Protein AF-A0A1Y3MMU6-F1 (afdb_monomer_lite)

Foldseek 3Di:
DEDEAEPAEDDDPAAAEDAEAPDDDAYEYAYELYEAERHEYQYLENAEYEQEEYHAYAYEAYNYEHPHAAARHEHYEEENAADEYEYAHELYEHEDYEHSHAHHEYEYAEYEYHAYNYEHEHYEYCEAVAEYPYQAYEYHAENYHAEPYENPHLPYEAVHEDEHHYEYEHYLYEHYLAEYNAYAQHYEYEQYPAAQEEAEQYEFAQAEHQEASHYEEYHRPPVDDPVPVPDPDPPPPPPVSEHEAENYEFAQAEHAAEASHYEYADQCLLRYHAAQYEFAQAEYQHAQLHYEYANDPPGDSYVCVHHYHFWHRDHPPDTHRYDHDDDPPPDDDFAAFDWDWDADDDPPDPDDDDDPDRTDIDGDHAEDQQWAWADDPNTTDTDGAAEDPLAPDPPFWGWGADPPDNDRDRVRIATGTDPQFDDRRRPHGDDDDDD

pLDDT: mean 87.3, std 14.99, range [36.19, 98.94]

Sequence (435 aa):
MNSTFQDIFIHGPHPLLVINGIIDDESSYIMDNVKFKNITTSSKAILKFTYNNVYLNDIEVEKISCTGDSYDTSFILFNSGENENTISITNSNIRNSSSNGPFIKRIGEYNKFILKNTSINYVTSYGPIIESLSKKQEIEISNLDFNYNINSNKYECGSIHFCNDLTIFVKNSTFSKNECKNNGGAICLNDITNMEGNFDSNIFHNNKAINGGGLYLKDEIISNHIIDNNNNNNNNNNNNNTIIFENNIFKENIATNAGGAIYSNYSQLHFAITKNNQITMNKAEIMGGGVYSLHSKDKKLFNFEKNFDIRNNTVESFINNYESRFELKNLQIYANPNTYSMVFLIENYHGNIKMNFKKIKINVSDCKDNQVKMYYNNILYCENAKCKKGCPVDEKAVCVPYYTALVNDINMNQCKCNIGWEGENCHNKIFINFR

Secondary structure (DSSP, 8-state):
-EEEEES-EEEEEEEEEESS-SEEESSEEEEES-EEEEEEE-SSEEEEEESS-EEEES-EEEEEEE-SSTTT-EEEEEE-TTS-EEEEEES-EEEEEEESS-SEEEESSEEEEEEEEEEEEEEEESS-SEEE--SEEEEEEEEEEEES-EE--SSS--SEEEEEEEEEEEES-EEES-EESSS-SSEEEEEEEEEEEEEES-EEES-EEEE-SSEEEEE---TT----TT------------EEEES-EEES-EEEEE-SSEEEE-TTGGG-EEESEEEES-EESSB-SSEEESS-SSS-SS-HHHHEEEES-EETTEE-SEESS---TT------SEEEEE-----S--S----S-S-EEEEEPPPPTTEEEEEETTEEEEEEPP--TTS-BTTTEEEE--TT-SS--TTTSEEEEPTTEESTTS-EEP-----

Structure (mmCIF, N/CA/C/O backbone):
data_AF-A0A1Y3MMU6-F1
#
_entry.id   AF-A0A1Y3MMU6-F1
#
loop_
_atom_site.group_PDB
_atom_site.id
_atom_site.type_symbol
_atom_site.label_atom_id
_atom_site.label_alt_id
_atom_site.label_comp_id
_atom_site.label_asym_id
_atom_site.label_entity_id
_atom_site.label_seq_id
_atom_site.pdbx_PDB_ins_code
_atom_site.Cartn_x
_atom_site.Cartn_y
_atom_site.Cartn_z
_atom_site.occupancy
_atom_site.B_iso_or_equiv
_atom_site.auth_seq_id
_atom_site.auth_comp_id
_atom_site.auth_asym_id
_atom_site.auth_atom_id
_atom_site.pdbx_PDB_model_num
ATOM 1 N N . MET A 1 1 ? -13.451 -7.331 33.961 1.00 57.53 1 MET A N 1
ATOM 2 C CA . MET A 1 1 ? -14.933 -7.368 33.908 1.00 57.53 1 MET A CA 1
ATOM 3 C C . MET A 1 1 ? -15.343 -7.453 32.441 1.00 57.53 1 MET A C 1
ATOM 5 O O . MET A 1 1 ? -14.563 -7.018 31.601 1.00 57.53 1 MET A O 1
ATOM 9 N N . ASN A 1 2 ? -16.500 -8.042 32.126 1.00 64.94 2 ASN A N 1
ATOM 10 C CA . ASN A 1 2 ? -17.027 -8.080 30.757 1.00 64.94 2 ASN A CA 1
ATOM 11 C C . ASN A 1 2 ? -18.183 -7.086 30.658 1.00 64.94 2 ASN A C 1
ATOM 13 O O . ASN A 1 2 ? -19.152 -7.212 31.406 1.00 64.94 2 ASN A O 1
ATOM 17 N N . SER A 1 3 ? -18.082 -6.130 29.743 1.00 72.75 3 SER A N 1
ATOM 18 C CA . SER A 1 3 ? -19.113 -5.125 29.490 1.00 72.75 3 SER A CA 1
ATOM 19 C C . SER A 1 3 ? -19.782 -5.432 28.155 1.00 72.75 3 SER A C 1
ATOM 21 O O . SER A 1 3 ? -19.112 -5.522 27.127 1.00 72.75 3 SER A O 1
ATOM 23 N N . THR A 1 4 ? -21.102 -5.628 28.170 1.00 69.62 4 THR A N 1
ATOM 24 C CA . THR A 1 4 ? -21.901 -5.866 26.959 1.00 69.62 4 THR A CA 1
ATOM 25 C C . THR A 1 4 ? -22.833 -4.687 26.732 1.00 69.62 4 THR A C 1
ATOM 27 O O . THR A 1 4 ? -23.587 -4.310 27.629 1.00 69.62 4 THR A O 1
ATOM 30 N N . PHE A 1 5 ? -22.775 -4.114 25.537 1.00 77.00 5 PHE A N 1
ATOM 31 C CA . PHE A 1 5 ? -23.641 -3.036 25.085 1.00 77.00 5 PHE A CA 1
ATOM 32 C C . PHE A 1 5 ? -24.474 -3.547 23.910 1.00 77.00 5 PHE A C 1
ATOM 34 O O . PHE A 1 5 ? -23.911 -4.005 22.919 1.00 77.00 5 PHE A O 1
ATOM 41 N N . GLN A 1 6 ? -25.798 -3.460 24.021 1.00 61.12 6 GLN A N 1
ATOM 42 C CA . GLN A 1 6 ? -26.730 -3.906 22.988 1.00 61.12 6 GLN A CA 1
ATOM 43 C C . GLN A 1 6 ? -27.771 -2.816 22.725 1.00 61.12 6 GLN A C 1
ATOM 45 O O . GLN A 1 6 ? -28.226 -2.167 23.669 1.00 61.12 6 GLN A O 1
ATOM 50 N N . ASP A 1 7 ? -28.121 -2.604 21.454 1.00 75.62 7 ASP A N 1
ATOM 51 C CA . ASP A 1 7 ? -29.167 -1.666 21.013 1.00 75.62 7 ASP A CA 1
ATOM 52 C C . ASP A 1 7 ? -28.947 -0.213 21.479 1.00 75.62 7 ASP A C 1
ATOM 54 O O . ASP A 1 7 ? -29.887 0.520 21.802 1.00 75.62 7 ASP A O 1
ATOM 58 N N . ILE A 1 8 ? -27.686 0.230 21.523 1.00 77.75 8 ILE A N 1
ATOM 59 C CA . ILE A 1 8 ? -27.337 1.587 21.958 1.00 77.75 8 ILE A CA 1
ATOM 60 C C . ILE A 1 8 ? -27.328 2.549 20.775 1.00 77.75 8 ILE A C 1
ATOM 62 O O . ILE A 1 8 ? -26.657 2.331 19.768 1.00 77.75 8 ILE A O 1
ATOM 66 N N . PHE A 1 9 ? -28.025 3.673 20.937 1.00 75.31 9 PHE A N 1
ATOM 67 C CA . PHE A 1 9 ? -28.060 4.764 19.970 1.00 75.31 9 PHE A CA 1
ATOM 68 C C . PHE A 1 9 ? -27.421 6.009 20.580 1.00 75.31 9 PHE A C 1
ATOM 70 O O . PHE A 1 9 ? -28.016 6.673 21.429 1.00 75.31 9 PHE A O 1
ATOM 77 N N . ILE A 1 10 ? -26.217 6.350 20.125 1.00 78.50 10 ILE A N 1
ATOM 78 C CA . ILE A 1 10 ? -25.526 7.586 20.501 1.00 78.50 10 ILE A CA 1
ATOM 79 C C . ILE A 1 10 ? -25.714 8.589 19.362 1.00 78.50 10 ILE A C 1
ATOM 81 O O . ILE A 1 10 ? -25.077 8.496 18.310 1.00 78.50 10 ILE A O 1
ATOM 85 N N . HIS A 1 11 ? -26.643 9.525 19.562 1.00 70.38 11 HIS A N 1
ATOM 86 C CA . HIS A 1 11 ? -27.081 10.502 18.567 1.00 70.38 11 HIS A CA 1
ATOM 87 C C . HIS A 1 11 ? -27.401 11.851 19.227 1.00 70.38 11 HIS A C 1
ATOM 89 O O . HIS A 1 11 ? -28.044 11.895 20.274 1.00 70.38 11 HIS A O 1
ATOM 95 N N . GLY A 1 12 ? -27.008 12.948 18.574 1.00 52.16 12 GLY A N 1
ATOM 96 C CA . GLY A 1 12 ? -27.497 14.297 18.864 1.00 52.16 12 GLY A CA 1
ATOM 97 C C . GLY A 1 12 ? -28.189 14.942 17.648 1.00 52.16 12 GLY A C 1
ATOM 98 O O . GLY A 1 12 ? -27.786 14.679 16.505 1.00 52.16 12 GLY A O 1
ATOM 99 N N . PRO A 1 13 ? -29.208 15.807 17.855 1.00 43.31 13 PRO A N 1
ATOM 100 C CA . PRO A 1 13 ? -29.823 16.608 16.784 1.00 43.31 13 PRO A CA 1
ATOM 101 C C . PRO A 1 13 ? -28.843 17.640 16.194 1.00 43.31 13 PRO A C 1
ATOM 103 O O . PRO A 1 13 ? -28.971 18.047 15.041 1.00 43.31 13 PRO A O 1
ATOM 106 N N . HIS A 1 14 ? -27.831 18.004 16.980 1.00 67.00 14 HIS A N 1
ATOM 107 C CA . HIS A 1 14 ? -26.626 18.736 16.597 1.00 67.00 14 HIS A CA 1
ATOM 108 C C . HIS A 1 14 ? -25.401 17.858 16.904 1.00 67.00 14 HIS A C 1
ATOM 110 O O . HIS A 1 14 ? -25.557 16.889 17.655 1.00 67.00 14 HIS A O 1
ATOM 116 N N . PRO A 1 15 ? -24.204 18.155 16.354 1.00 63.94 15 PRO A N 1
ATOM 117 C CA . PRO A 1 15 ? -23.007 17.376 16.649 1.00 63.94 15 PRO A CA 1
ATOM 118 C C . PRO A 1 15 ? -22.808 17.227 18.162 1.00 63.94 15 PRO A C 1
ATOM 120 O O . PRO A 1 15 ? -22.653 18.225 18.868 1.00 63.94 15 PRO A O 1
ATOM 123 N N . LEU A 1 16 ? -22.860 15.991 18.665 1.00 68.50 16 LEU A N 1
ATOM 124 C CA . LEU A 1 16 ? -22.609 15.699 20.072 1.00 68.50 16 LEU A CA 1
ATOM 125 C C . LEU A 1 16 ? -21.125 15.950 20.334 1.00 68.50 16 LEU A C 1
ATOM 127 O O . LEU A 1 16 ? -20.288 15.227 19.796 1.00 68.50 16 LEU A O 1
ATOM 131 N N . LEU A 1 17 ? -20.808 16.972 21.132 1.00 69.44 17 LEU A N 1
ATOM 132 C CA . LEU A 1 17 ? -19.431 17.275 21.508 1.00 69.44 17 LEU A CA 1
ATOM 133 C C . LEU A 1 17 ? -18.994 16.365 22.659 1.00 69.44 17 LEU A C 1
ATOM 135 O O . LEU A 1 17 ? -19.443 16.520 23.793 1.00 69.44 17 LEU A O 1
ATOM 139 N N . VAL A 1 18 ? -18.099 15.430 22.362 1.00 72.19 18 VAL A N 1
ATOM 140 C CA . VAL A 1 18 ? -17.530 14.489 23.331 1.00 72.19 18 VAL A CA 1
ATOM 141 C C . VAL A 1 18 ? -16.129 14.974 23.703 1.00 72.19 18 VAL A C 1
ATOM 143 O O . VAL A 1 18 ? -15.228 14.955 22.868 1.00 72.19 18 VAL A O 1
ATOM 146 N N . ILE A 1 19 ? -15.945 15.462 24.933 1.00 61.44 19 ILE A N 1
ATOM 147 C CA . ILE A 1 19 ? -14.664 16.039 25.395 1.00 61.44 19 ILE A CA 1
ATOM 148 C C . ILE A 1 19 ? -13.753 14.957 26.001 1.00 61.44 19 ILE A C 1
ATOM 150 O O . ILE A 1 19 ? -12.544 14.975 25.786 1.00 61.44 19 ILE A O 1
ATOM 154 N N . ASN A 1 20 ? -14.344 13.971 26.679 1.00 68.75 20 ASN A N 1
ATOM 155 C CA . ASN A 1 20 ? -13.678 12.767 27.183 1.00 68.75 20 ASN A CA 1
ATOM 156 C C . ASN A 1 20 ? -14.221 11.553 26.425 1.00 68.75 20 ASN A C 1
ATOM 158 O O . ASN A 1 20 ? -15.391 11.576 26.057 1.00 68.75 20 ASN A O 1
ATOM 162 N N . GLY A 1 21 ? -13.408 10.517 26.184 1.00 64.94 21 GLY A N 1
ATOM 163 C CA . GLY A 1 21 ? -13.867 9.296 25.505 1.00 64.94 21 GLY A CA 1
ATOM 164 C C . GLY A 1 21 ? -15.138 8.715 26.140 1.00 64.94 21 GLY A C 1
ATOM 165 O O . GLY A 1 21 ? -15.372 8.888 27.335 1.00 64.94 21 GLY A O 1
ATOM 166 N N . ILE A 1 22 ? -15.978 8.057 25.336 1.00 76.50 22 ILE A N 1
ATOM 167 C CA . ILE A 1 22 ? -17.236 7.460 25.822 1.00 76.50 22 ILE A CA 1
ATOM 168 C C . ILE A 1 22 ? -16.928 6.221 26.665 1.00 76.50 22 ILE A C 1
ATOM 170 O O . ILE A 1 22 ? -17.609 5.947 27.649 1.00 76.50 22 ILE A O 1
ATOM 174 N N . ILE A 1 23 ? -15.898 5.479 26.260 1.00 78.69 23 ILE A N 1
ATOM 175 C CA . ILE A 1 23 ? -15.422 4.266 26.917 1.00 78.69 23 ILE A CA 1
ATOM 176 C C . ILE A 1 23 ? -13.901 4.374 27.015 1.00 78.69 23 ILE A C 1
ATOM 178 O O . ILE A 1 23 ? -13.239 4.608 26.002 1.00 78.69 23 ILE A O 1
ATOM 182 N N . ASP A 1 24 ? -13.372 4.237 28.228 1.00 66.44 24 ASP A N 1
ATOM 183 C CA . ASP A 1 24 ? -11.941 4.177 28.532 1.00 66.44 24 ASP A CA 1
ATOM 184 C C . ASP A 1 24 ? -11.766 3.280 29.759 1.00 66.44 24 ASP A C 1
ATOM 186 O O . ASP A 1 24 ? -12.075 3.732 30.853 1.00 66.44 24 ASP A O 1
ATOM 190 N N . ASP A 1 25 ? -11.384 2.007 29.582 1.00 66.44 25 ASP A N 1
ATOM 191 C CA . ASP A 1 25 ? -11.211 1.071 30.708 1.00 66.44 25 ASP A CA 1
ATOM 192 C C . ASP A 1 25 ? -10.553 -0.267 30.298 1.00 66.44 25 ASP A C 1
ATOM 194 O O . ASP A 1 25 ? -10.663 -0.717 29.154 1.00 66.44 25 ASP A O 1
ATOM 198 N N . GLU A 1 26 ? -9.949 -0.958 31.273 1.00 80.38 26 GLU A N 1
ATOM 199 C CA . GLU A 1 26 ? -9.276 -2.270 31.153 1.00 80.38 26 GLU A CA 1
ATOM 200 C C . GLU A 1 26 ? -10.250 -3.473 31.175 1.00 80.38 26 GLU A C 1
ATOM 202 O O . GLU A 1 26 ? -9.984 -4.508 31.794 1.00 80.38 26 GLU A O 1
ATOM 207 N N . SER A 1 27 ? -11.410 -3.355 30.529 1.00 80.19 27 SER A N 1
ATOM 208 C CA . SER A 1 27 ? -12.414 -4.431 30.455 1.00 80.19 27 SER A CA 1
ATOM 209 C C . SER A 1 27 ? -12.497 -5.057 29.063 1.00 80.19 27 SER A C 1
ATOM 211 O O . SER A 1 27 ? -12.089 -4.456 28.074 1.00 80.19 27 SER A O 1
ATOM 213 N N . SER A 1 28 ? -13.043 -6.273 28.978 1.00 85.19 28 SER A N 1
ATOM 214 C CA . SER A 1 28 ? -13.424 -6.870 27.690 1.00 85.19 28 SER A CA 1
ATOM 215 C C . SER A 1 28 ? -14.781 -6.324 27.250 1.00 85.19 28 SER A C 1
ATOM 217 O O . SER A 1 28 ? -15.694 -6.210 28.074 1.00 85.19 28 SER A O 1
ATOM 219 N N . TYR A 1 29 ? -14.925 -6.012 25.961 1.00 88.69 29 TYR A N 1
ATOM 220 C CA . TYR A 1 29 ? -16.115 -5.347 25.424 1.00 88.69 29 TYR A CA 1
ATOM 221 C C . TYR A 1 29 ? -16.772 -6.140 24.305 1.00 88.69 29 TYR A C 1
ATOM 223 O O . TYR A 1 29 ? -16.105 -6.582 23.370 1.00 88.69 29 TYR A O 1
ATOM 231 N N . ILE A 1 30 ? -18.096 -6.250 24.380 1.00 92.69 30 ILE A N 1
ATOM 232 C CA . ILE A 1 30 ? -18.945 -6.711 23.282 1.00 92.69 30 ILE A CA 1
ATOM 233 C C . ILE A 1 30 ? -19.955 -5.599 23.000 1.00 92.69 30 ILE A C 1
ATOM 235 O O . ILE A 1 30 ? -20.722 -5.220 23.884 1.00 92.69 30 ILE A O 1
ATOM 239 N N . MET A 1 31 ? -19.932 -5.051 21.790 1.00 93.44 31 MET A N 1
ATOM 240 C CA . MET A 1 31 ? -20.911 -4.080 21.304 1.00 93.44 31 MET A CA 1
ATOM 241 C C . MET A 1 31 ? -21.665 -4.704 20.149 1.00 93.44 31 MET A C 1
ATOM 243 O O . MET A 1 31 ? -21.044 -5.034 19.143 1.00 93.44 31 MET A O 1
ATOM 247 N N . ASP A 1 32 ? -22.973 -4.851 20.298 1.00 94.69 32 ASP A N 1
ATOM 248 C CA . ASP A 1 32 ? -23.833 -5.469 19.295 1.00 94.69 32 ASP A CA 1
ATOM 249 C C . ASP A 1 32 ? -24.983 -4.529 18.924 1.00 94.69 32 ASP A C 1
ATOM 251 O O . ASP A 1 32 ? -25.632 -3.951 19.802 1.00 94.69 32 ASP A O 1
ATOM 255 N N . ASN A 1 33 ? -25.216 -4.339 17.625 1.00 95.06 33 ASN A N 1
ATOM 256 C CA . ASN A 1 33 ? -26.243 -3.435 17.097 1.00 95.06 33 ASN A CA 1
ATOM 257 C C . ASN A 1 33 ? -26.158 -1.999 17.669 1.00 95.06 33 ASN A C 1
ATOM 259 O O . ASN A 1 33 ? -27.147 -1.418 18.129 1.00 95.06 33 ASN A O 1
ATOM 263 N N . VAL A 1 34 ? -24.955 -1.414 17.681 1.00 94.56 34 VAL A N 1
ATOM 264 C CA . VAL A 1 34 ? -24.709 -0.068 18.234 1.00 94.56 34 VAL A CA 1
ATOM 265 C C . VAL A 1 34 ? -24.578 0.977 17.129 1.00 94.56 34 VAL A C 1
ATOM 267 O O . VAL A 1 34 ? -23.883 0.775 16.134 1.00 94.56 34 VAL A O 1
ATOM 270 N N . LYS A 1 35 ? -25.199 2.146 17.321 1.00 96.56 35 LYS A N 1
ATOM 271 C CA . LYS A 1 35 ? -25.148 3.264 16.370 1.00 96.56 35 LYS A CA 1
ATOM 272 C C . LYS A 1 35 ? -24.448 4.486 16.948 1.00 96.56 35 LYS A C 1
ATOM 274 O O . LYS A 1 35 ? -24.877 5.030 17.963 1.00 96.56 35 LYS A O 1
ATOM 279 N N . PHE A 1 36 ? -23.446 4.978 16.230 1.00 95.88 36 PHE A N 1
ATOM 280 C CA . PHE A 1 36 ? -22.733 6.222 16.504 1.00 95.88 36 PHE A CA 1
ATOM 281 C C . PHE A 1 36 ? -23.022 7.218 15.380 1.00 95.88 36 PHE A C 1
ATOM 283 O O . PHE A 1 36 ? -22.590 7.011 14.244 1.00 95.88 36 PHE A O 1
ATOM 290 N N . LYS A 1 37 ? -23.764 8.296 15.672 1.00 97.00 37 LYS A N 1
ATOM 291 C CA . LYS A 1 37 ? -24.151 9.290 14.659 1.00 97.00 37 LYS A CA 1
ATOM 292 C C . LYS A 1 37 ? -23.940 10.728 15.106 1.00 97.00 37 LYS A C 1
ATOM 294 O O . LYS A 1 37 ? -24.370 11.106 16.192 1.00 97.00 37 LYS A O 1
ATOM 299 N N . ASN A 1 38 ? -23.405 11.552 14.202 1.00 95.19 38 ASN A N 1
ATOM 300 C CA . ASN A 1 38 ? -23.222 12.997 14.400 1.00 95.19 38 ASN A CA 1
ATOM 301 C C . ASN A 1 38 ? -22.424 13.311 15.678 1.00 95.19 38 ASN A C 1
ATOM 303 O O . ASN A 1 38 ? -22.893 14.060 16.535 1.00 95.19 38 ASN A O 1
ATOM 307 N N . ILE A 1 39 ? -21.243 12.717 15.832 1.00 94.12 39 ILE A N 1
ATOM 308 C CA . ILE A 1 39 ? -20.390 12.938 17.006 1.00 94.12 39 ILE A CA 1
ATOM 309 C C . ILE A 1 39 ? -19.170 13.735 16.569 1.00 94.12 39 ILE A C 1
ATOM 311 O O . ILE A 1 39 ? -18.478 13.340 15.633 1.00 94.12 39 ILE A O 1
ATOM 315 N N . THR A 1 40 ? -18.878 14.819 17.277 1.00 94.56 40 THR A N 1
ATOM 316 C CA . THR A 1 40 ? -17.610 15.533 17.146 1.00 94.56 40 THR A CA 1
ATOM 317 C C . THR A 1 40 ? -16.845 15.376 18.446 1.00 94.56 40 THR A C 1
ATOM 319 O O . THR A 1 40 ? -17.385 15.605 19.524 1.00 94.56 40 THR A O 1
ATOM 322 N N . THR A 1 41 ? -15.580 14.994 18.375 1.00 92.12 41 THR A N 1
ATOM 323 C CA . THR A 1 41 ? -14.739 14.877 19.562 1.00 92.12 41 THR A CA 1
ATOM 324 C C . THR A 1 41 ? -13.405 15.560 19.349 1.00 92.12 41 THR A C 1
ATOM 326 O O . THR A 1 41 ? -12.834 15.489 18.267 1.00 92.12 41 THR A O 1
ATOM 329 N N . SER A 1 42 ? -12.893 16.199 20.394 1.00 92.19 42 SER A N 1
ATOM 330 C CA . SER A 1 42 ? -11.492 16.617 20.475 1.00 92.19 42 SER A CA 1
ATOM 331 C C . SER A 1 42 ? -10.665 15.669 21.346 1.00 92.19 42 SER A C 1
ATOM 333 O O . SER A 1 42 ? -9.507 15.962 21.631 1.00 92.19 42 SER A O 1
ATOM 335 N N . SER A 1 43 ? -11.257 14.566 21.818 1.00 90.69 43 SER A N 1
ATOM 336 C CA . SER A 1 43 ? -10.577 13.597 22.668 1.00 90.69 43 SER A CA 1
ATOM 337 C C . SER A 1 43 ? -9.568 12.770 21.862 1.00 90.69 43 SER A C 1
ATOM 339 O O . SER A 1 43 ? -9.539 12.777 20.625 1.00 90.69 43 SER A O 1
ATOM 341 N N . LYS A 1 44 ? -8.742 12.009 22.585 1.00 91.94 44 LYS A N 1
ATOM 342 C CA . LYS A 1 44 ? -7.819 11.047 21.976 1.00 91.94 44 LYS A CA 1
ATOM 343 C C . LYS A 1 44 ? -8.560 9.929 21.225 1.00 91.94 44 LYS A C 1
ATOM 345 O O . LYS A 1 44 ? -8.136 9.503 20.157 1.00 91.94 44 LYS A O 1
ATOM 350 N N . ALA A 1 45 ? -9.674 9.451 21.767 1.00 94.00 45 ALA A N 1
ATOM 351 C CA . ALA A 1 45 ? -10.527 8.495 21.078 1.00 94.00 45 ALA A CA 1
ATOM 352 C C . ALA A 1 45 ? -11.966 8.560 21.589 1.00 94.00 45 ALA A C 1
ATOM 354 O O . ALA A 1 45 ? -12.199 8.836 22.768 1.00 94.00 45 ALA A O 1
ATOM 355 N N . ILE A 1 46 ? -12.930 8.257 20.718 1.00 93.50 46 ILE A N 1
ATOM 356 C CA . ILE A 1 46 ? -14.322 8.039 21.144 1.00 93.50 46 ILE A CA 1
ATOM 357 C C . ILE A 1 46 ? -14.420 6.715 21.902 1.00 93.50 46 ILE A C 1
ATOM 359 O O . ILE A 1 46 ? -15.001 6.671 22.986 1.00 93.50 46 ILE A O 1
ATOM 363 N N . LEU A 1 47 ? -13.822 5.664 21.340 1.00 94.31 47 LEU A N 1
ATOM 364 C CA . LEU A 1 47 ? -13.746 4.328 21.913 1.00 94.31 47 LEU A CA 1
ATOM 365 C C . LEU A 1 47 ? -12.279 3.991 22.186 1.00 94.31 47 LEU A C 1
ATOM 367 O O . LEU A 1 47 ? -11.506 3.757 21.253 1.00 94.31 47 LEU A O 1
ATOM 371 N N . LYS A 1 48 ? -11.886 3.988 23.459 1.00 94.00 48 LYS A N 1
ATOM 372 C CA . LYS A 1 48 ? -10.537 3.628 23.893 1.00 94.00 48 LYS A CA 1
ATOM 373 C C . LYS A 1 48 ? -10.578 2.302 24.642 1.00 94.00 48 LYS A C 1
ATOM 375 O O . LYS A 1 48 ? -11.305 2.152 25.618 1.00 94.00 48 LYS A O 1
ATOM 380 N N . PHE A 1 49 ? -9.771 1.351 24.189 1.00 93.62 49 PHE A N 1
ATOM 381 C CA . PHE A 1 49 ? -9.706 0.008 24.753 1.00 93.62 49 PHE A CA 1
ATOM 382 C C . PHE A 1 49 ? -8.266 -0.366 25.094 1.00 93.62 49 PHE A C 1
ATOM 384 O O . PHE A 1 49 ? -7.361 -0.172 24.276 1.00 93.62 49 PHE A O 1
ATOM 391 N N . THR A 1 50 ? -8.061 -0.932 26.283 1.00 92.69 50 THR A N 1
ATOM 392 C CA . THR A 1 50 ? -6.746 -1.358 26.775 1.00 92.69 50 THR A CA 1
ATOM 393 C C . THR A 1 50 ? -6.769 -2.805 27.274 1.00 92.69 50 THR A C 1
ATOM 395 O O . THR A 1 50 ? -7.675 -3.226 27.995 1.00 92.69 50 THR A O 1
ATOM 398 N N . TYR A 1 51 ? -5.736 -3.563 26.900 1.00 92.00 51 TYR A N 1
ATOM 399 C CA . TYR A 1 51 ? -5.339 -4.866 27.460 1.00 92.00 51 TYR A CA 1
ATOM 400 C C . TYR A 1 51 ? -6.301 -6.046 27.304 1.00 92.00 51 TYR A C 1
ATOM 402 O O . TYR A 1 51 ? -5.993 -7.129 27.799 1.00 92.00 51 TYR A O 1
ATOM 410 N N . ASN A 1 52 ? -7.429 -5.875 26.618 1.00 90.88 52 ASN A N 1
ATOM 411 C CA . ASN A 1 52 ? -8.483 -6.882 26.551 1.00 90.88 52 ASN A CA 1
ATOM 412 C C . ASN A 1 52 ? -9.040 -7.053 25.144 1.00 90.88 52 ASN A C 1
ATOM 414 O O . ASN A 1 52 ? -8.883 -6.188 24.287 1.00 90.88 52 ASN A O 1
ATOM 418 N N . ASN A 1 53 ? -9.760 -8.156 24.941 1.00 94.12 53 ASN A N 1
ATOM 419 C CA . ASN A 1 53 ? -10.470 -8.423 23.700 1.00 94.12 53 ASN A CA 1
ATOM 420 C C . ASN A 1 53 ? -11.680 -7.492 23.518 1.00 94.12 53 ASN A C 1
ATOM 422 O O . ASN A 1 53 ? -12.407 -7.182 24.468 1.00 94.12 53 ASN A O 1
A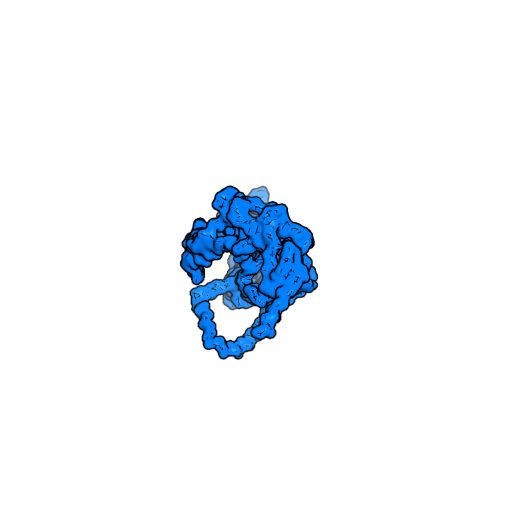TOM 426 N N . VAL A 1 54 ? -11.917 -7.089 22.271 1.00 95.81 54 VAL A N 1
ATOM 427 C CA . VAL A 1 54 ? -13.011 -6.200 21.869 1.00 95.81 54 VAL A CA 1
ATOM 428 C C . VAL A 1 54 ? -13.729 -6.784 20.659 1.00 95.81 54 VAL A C 1
ATOM 430 O O . VAL A 1 54 ? -13.105 -7.102 19.647 1.00 95.81 54 VAL A O 1
ATOM 433 N N . TYR A 1 55 ? -15.052 -6.871 20.739 1.00 97.12 55 TYR A N 1
ATOM 434 C CA . TYR A 1 55 ? -15.911 -7.366 19.669 1.00 97.12 55 TYR A CA 1
ATOM 435 C C . TYR A 1 55 ? -16.974 -6.316 19.345 1.00 97.12 55 TYR A C 1
ATOM 437 O O . TYR A 1 55 ? -17.804 -5.990 20.189 1.00 97.12 55 TYR A O 1
ATOM 445 N N . LEU A 1 56 ? -16.930 -5.773 18.131 1.00 97.50 56 LEU A N 1
ATOM 446 C CA . LEU A 1 56 ? -17.885 -4.808 17.593 1.00 97.50 56 LEU A CA 1
ATOM 447 C C . LEU A 1 56 ? -18.660 -5.498 16.466 1.00 97.50 56 LEU A C 1
ATOM 449 O O . LEU A 1 56 ? -18.106 -5.745 15.396 1.00 97.50 56 LEU A O 1
ATOM 453 N N . ASN A 1 57 ? -19.919 -5.838 16.714 1.00 98.12 57 ASN A N 1
ATOM 454 C CA . ASN A 1 57 ? -20.792 -6.506 15.759 1.00 98.12 57 ASN A CA 1
ATOM 455 C C . ASN A 1 57 ? -21.972 -5.606 15.381 1.00 98.12 57 ASN A C 1
ATOM 457 O O . ASN A 1 57 ? -22.536 -4.915 16.229 1.00 98.12 57 ASN A O 1
ATOM 461 N N . ASP A 1 58 ? -22.325 -5.606 14.096 1.00 97.81 58 ASP A N 1
ATOM 462 C CA . ASP A 1 58 ? -23.479 -4.877 13.564 1.00 97.81 58 ASP A CA 1
ATOM 463 C C . ASP A 1 58 ? -23.484 -3.378 13.945 1.00 97.81 58 ASP A C 1
ATOM 465 O O . ASP A 1 58 ? -24.529 -2.794 14.238 1.00 97.81 58 ASP A O 1
ATOM 469 N N . ILE A 1 59 ? -22.309 -2.726 13.957 1.00 98.00 59 ILE A N 1
ATOM 470 C CA . ILE A 1 59 ? -22.220 -1.301 14.310 1.00 98.00 59 ILE A CA 1
ATOM 471 C C . ILE A 1 59 ? -22.447 -0.382 13.101 1.00 98.00 59 ILE A C 1
ATOM 473 O O . ILE A 1 59 ? -21.959 -0.629 11.995 1.00 98.00 59 ILE A O 1
ATOM 477 N N . GLU A 1 60 ? -23.148 0.733 13.320 1.00 98.38 60 GLU A N 1
ATOM 478 C CA . GLU A 1 60 ? -23.343 1.800 12.330 1.00 98.38 60 GLU A CA 1
ATOM 479 C C . GLU A 1 60 ? -22.642 3.080 12.796 1.00 98.38 60 GLU A C 1
ATOM 481 O O . GLU A 1 60 ? -23.040 3.691 13.787 1.00 98.38 60 GLU A O 1
ATOM 486 N N . VAL A 1 61 ? -21.616 3.513 12.068 1.00 98.38 61 VAL A N 1
ATOM 487 C CA . VAL A 1 61 ? -20.815 4.705 12.371 1.00 98.38 61 VAL A CA 1
ATOM 488 C C . VAL A 1 61 ? -20.993 5.715 11.245 1.00 98.38 61 VAL A C 1
ATOM 490 O O . VAL A 1 61 ? -20.650 5.450 10.094 1.00 98.38 61 VAL A O 1
ATOM 493 N N . GLU A 1 62 ? -21.541 6.886 11.550 1.00 98.50 62 GLU A N 1
ATOM 494 C CA . GLU A 1 62 ? -21.874 7.887 10.538 1.00 98.50 62 GLU A CA 1
ATOM 495 C C . GLU A 1 62 ? -21.637 9.313 11.040 1.00 98.50 62 GLU A C 1
ATOM 497 O O . GLU A 1 62 ? -22.111 9.693 12.110 1.00 98.50 62 GLU A O 1
ATOM 502 N N . LYS A 1 63 ? -20.978 10.147 10.224 1.00 97.75 63 LYS A N 1
ATOM 503 C CA . LYS A 1 63 ? -20.746 11.569 10.544 1.00 97.75 63 LYS A CA 1
ATOM 504 C C . LYS A 1 63 ? -20.012 11.752 11.872 1.00 97.75 63 LYS A C 1
ATOM 506 O O . LYS A 1 63 ? -20.426 12.541 12.722 1.00 97.75 63 LYS A O 1
ATOM 511 N N . ILE A 1 64 ? -18.932 10.996 12.042 1.00 97.75 64 ILE A N 1
ATOM 512 C CA . ILE A 1 64 ? -18.001 11.160 13.155 1.00 97.75 64 ILE A CA 1
ATOM 513 C C . ILE A 1 64 ? -16.891 12.119 12.740 1.00 97.75 64 ILE A C 1
ATOM 515 O O . ILE A 1 64 ? -16.336 11.977 11.655 1.00 97.75 64 ILE A O 1
ATOM 519 N N . SER A 1 65 ? -16.550 13.073 13.601 1.00 97.44 65 SER A N 1
ATOM 520 C CA . SER A 1 65 ? -15.456 14.017 13.386 1.00 97.44 65 SER A CA 1
ATOM 521 C C . SER A 1 65 ? -14.521 14.045 14.593 1.00 97.44 65 SER A C 1
ATOM 523 O O . SER A 1 65 ? -14.848 14.627 15.626 1.00 97.44 65 SER A O 1
ATOM 525 N N . CYS A 1 66 ? -13.338 13.455 14.456 1.00 96.69 66 CYS A N 1
ATOM 526 C CA . CYS A 1 66 ? -12.286 13.478 15.471 1.00 96.69 66 CYS A CA 1
ATOM 527 C C . CYS A 1 66 ? -11.320 14.641 15.183 1.00 96.69 66 CYS A C 1
ATOM 529 O O . CYS A 1 66 ? -10.485 14.559 14.286 1.00 96.69 66 CYS A O 1
ATOM 531 N N . THR A 1 67 ? -11.465 15.753 15.904 1.00 94.94 67 THR A N 1
ATOM 532 C CA . THR A 1 67 ? -10.773 17.034 15.667 1.00 94.94 67 THR A CA 1
ATOM 533 C C . THR A 1 67 ? -9.680 17.339 16.692 1.00 94.94 67 THR A C 1
ATOM 535 O O . THR A 1 67 ? -9.274 18.494 16.811 1.00 94.94 67 THR A O 1
ATOM 538 N N . GLY A 1 68 ? -9.246 16.346 17.474 1.00 89.88 68 GLY A N 1
ATOM 539 C CA . GLY A 1 68 ? -8.118 16.495 18.397 1.00 89.88 68 GLY A CA 1
ATOM 540 C C . GLY A 1 68 ? -6.788 16.725 17.670 1.00 89.88 68 GLY A C 1
ATOM 541 O O . GLY A 1 68 ? -6.751 16.911 16.449 1.00 89.88 68 GLY A O 1
ATOM 542 N N . ASP A 1 69 ? -5.690 16.698 18.424 1.00 84.62 69 ASP A N 1
ATOM 543 C CA . ASP A 1 69 ? -4.350 16.867 17.862 1.00 84.62 69 ASP A CA 1
ATOM 544 C C . ASP A 1 69 ? -4.061 15.833 16.767 1.00 84.62 69 ASP A C 1
ATOM 546 O O . ASP A 1 69 ? -4.481 14.668 16.837 1.00 84.62 69 ASP A O 1
ATOM 550 N N . SER A 1 70 ? -3.334 16.279 15.738 1.00 71.06 70 SER A N 1
ATOM 551 C CA . SER A 1 70 ? -2.880 15.404 14.659 1.00 71.06 70 SER A CA 1
ATOM 552 C C . SER A 1 70 ? -2.117 14.213 15.241 1.00 71.06 70 SER A C 1
ATOM 554 O O . SER A 1 70 ? -1.350 14.406 16.182 1.00 71.06 70 SER A O 1
ATOM 556 N N . TYR A 1 71 ? -2.311 13.016 14.679 1.00 75.88 71 TYR A N 1
ATOM 557 C CA . TYR A 1 71 ? -1.728 11.719 15.093 1.00 75.88 71 TYR A CA 1
ATOM 558 C C . TYR A 1 71 ? -2.362 11.004 16.292 1.00 75.88 71 TYR A C 1
ATOM 560 O O . TYR A 1 71 ? -2.303 9.769 16.354 1.00 75.88 71 TYR A O 1
ATOM 568 N N . ASP A 1 72 ? -2.948 11.734 17.240 1.00 81.94 72 ASP A N 1
ATOM 569 C CA . ASP A 1 72 ? -3.420 11.138 18.495 1.00 81.94 72 ASP A CA 1
ATOM 570 C C . ASP A 1 72 ? -4.928 10.902 18.542 1.00 81.94 72 ASP A C 1
ATOM 572 O O . ASP A 1 72 ? -5.365 10.013 19.273 1.00 81.94 72 ASP A O 1
ATOM 576 N N . THR A 1 73 ? -5.721 11.647 17.767 1.00 93.88 73 THR A N 1
ATOM 577 C CA . THR A 1 73 ? -7.180 11.484 17.753 1.00 93.88 73 THR A CA 1
ATOM 578 C C . THR A 1 73 ? -7.638 10.357 16.821 1.00 93.88 73 THR A C 1
ATOM 580 O O . THR A 1 73 ? -7.094 10.171 15.732 1.00 93.88 73 THR A O 1
ATOM 583 N N . SER A 1 74 ? -8.650 9.602 17.249 1.00 96.38 74 SER A N 1
ATOM 584 C CA . SER A 1 74 ? -9.221 8.473 16.504 1.00 96.38 74 SER A CA 1
ATOM 585 C C . SER A 1 74 ? -10.681 8.221 16.882 1.00 96.38 74 SER A C 1
ATOM 587 O O . SER A 1 74 ? -11.181 8.736 17.882 1.00 96.38 74 SER A O 1
ATOM 589 N N . PHE A 1 75 ? -11.415 7.449 16.081 1.00 97.00 75 PHE A N 1
ATOM 590 C CA . PHE A 1 75 ? -12.703 6.911 16.524 1.00 97.00 75 PHE A CA 1
ATOM 591 C C . PHE A 1 75 ? -12.467 5.737 17.477 1.00 97.00 75 PHE A C 1
ATOM 593 O O . PHE A 1 75 ? -12.996 5.738 18.588 1.00 97.00 75 PHE A O 1
ATOM 600 N N . ILE A 1 76 ? -11.616 4.792 17.068 1.00 97.19 76 ILE A N 1
ATOM 601 C CA . ILE A 1 76 ? -11.192 3.649 17.882 1.00 97.19 76 ILE A CA 1
ATOM 602 C C . ILE A 1 76 ? -9.689 3.738 18.139 1.00 97.19 76 ILE A C 1
ATOM 604 O O . ILE A 1 76 ? -8.906 3.769 17.190 1.00 97.19 76 ILE A O 1
ATOM 608 N N . LEU A 1 77 ? -9.299 3.677 19.411 1.00 96.25 77 LEU A N 1
ATOM 609 C CA . LEU A 1 77 ? -7.929 3.426 19.849 1.00 96.25 77 LEU A CA 1
ATOM 610 C C . LEU A 1 77 ? -7.883 2.116 20.632 1.00 96.25 77 LEU A C 1
ATOM 612 O O . LEU A 1 77 ? -8.414 2.025 21.738 1.00 96.25 77 LEU A O 1
ATOM 616 N N . PHE A 1 78 ? -7.213 1.117 20.071 1.00 96.06 78 PHE A N 1
ATOM 617 C CA . PHE A 1 78 ? -7.029 -0.190 20.686 1.00 96.06 78 PHE A CA 1
ATOM 618 C C . PHE A 1 78 ? -5.562 -0.413 21.054 1.00 96.06 78 PHE A C 1
ATOM 620 O O . PHE A 1 78 ? -4.691 -0.402 20.184 1.00 96.06 78 PHE A O 1
ATOM 627 N N . ASN A 1 79 ? -5.281 -0.638 22.335 1.00 95.44 79 ASN A N 1
ATOM 628 C CA . ASN A 1 79 ? -3.948 -0.969 22.825 1.00 95.44 79 ASN A CA 1
ATOM 629 C C . ASN A 1 79 ? -3.952 -2.367 23.451 1.00 95.44 79 ASN A C 1
ATOM 631 O O . ASN A 1 79 ? -4.509 -2.553 24.534 1.00 95.44 79 ASN A O 1
ATOM 635 N N . SER A 1 80 ? -3.314 -3.340 22.799 1.00 94.75 80 SER A N 1
ATOM 636 C CA . SER A 1 80 ? -3.242 -4.712 23.316 1.00 94.75 80 SER A CA 1
ATOM 637 C C . SER A 1 80 ? -2.276 -4.880 24.494 1.00 94.75 80 SER A C 1
ATOM 639 O O . SER A 1 80 ? -2.375 -5.873 25.213 1.00 94.75 80 SER A O 1
ATOM 641 N N . GLY A 1 81 ? -1.390 -3.910 24.746 1.00 93.69 81 GLY A N 1
ATOM 642 C CA . GLY A 1 81 ? -0.315 -4.036 25.730 1.00 93.69 81 GLY A CA 1
ATOM 643 C C . GLY A 1 81 ? 0.676 -5.133 25.350 1.00 93.69 81 GLY A C 1
ATOM 644 O O . GLY A 1 81 ? 1.038 -5.263 24.185 1.00 93.69 81 GLY A O 1
ATOM 645 N N . GLU A 1 82 ? 1.118 -5.912 26.334 1.00 93.50 82 GLU A N 1
ATOM 646 C CA . GLU A 1 82 ? 2.081 -7.008 26.140 1.00 93.50 82 GLU A CA 1
ATOM 647 C C . GLU A 1 82 ? 1.422 -8.330 25.717 1.00 93.50 82 GLU A C 1
ATOM 649 O O . GLU A 1 82 ? 2.088 -9.221 25.193 1.00 93.50 82 GLU A O 1
ATOM 654 N N . ASN A 1 83 ? 0.110 -8.455 25.932 1.00 90.38 83 ASN A N 1
ATOM 655 C CA . ASN A 1 83 ? -0.637 -9.681 25.683 1.00 90.38 83 ASN A CA 1
ATOM 656 C C . ASN A 1 83 ? -1.177 -9.740 24.253 1.00 90.38 83 ASN A C 1
ATOM 658 O O . ASN A 1 83 ? -1.477 -8.720 23.629 1.00 90.38 83 ASN A O 1
ATOM 662 N N . GLU A 1 84 ? -1.396 -10.963 23.775 1.00 93.19 84 GLU A N 1
ATOM 663 C CA . GLU A 1 84 ? -2.180 -11.209 22.573 1.00 93.19 84 GLU A CA 1
ATOM 664 C C . GLU A 1 84 ? -3.652 -10.879 22.832 1.00 93.19 84 GLU A C 1
ATOM 666 O O . GLU A 1 84 ? -4.353 -11.598 23.541 1.00 93.19 84 GLU A O 1
ATOM 671 N N . ASN A 1 85 ? -4.117 -9.7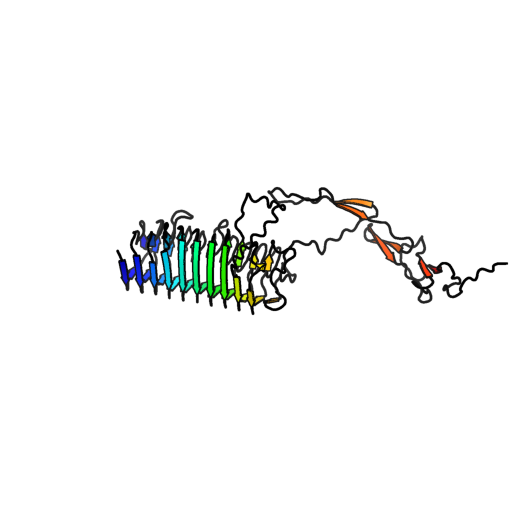74 22.247 1.00 94.88 85 ASN A N 1
ATOM 672 C CA . ASN A 1 85 ? -5.513 -9.363 22.314 1.00 94.88 85 ASN A CA 1
ATOM 673 C C . ASN A 1 85 ? -6.100 -9.143 20.919 1.00 94.88 85 ASN A C 1
ATOM 675 O O . ASN A 1 85 ? -5.429 -8.696 19.983 1.00 94.88 85 ASN A O 1
ATOM 679 N N . THR A 1 86 ? -7.389 -9.439 20.810 1.00 96.75 86 THR A N 1
ATOM 680 C CA . THR A 1 86 ? -8.173 -9.377 19.581 1.00 96.75 86 THR A CA 1
ATOM 681 C C . THR A 1 86 ? -9.071 -8.152 19.579 1.00 96.75 86 THR A C 1
ATOM 683 O O . THR A 1 86 ? -9.808 -7.916 20.533 1.00 96.75 86 THR A O 1
ATOM 686 N N . ILE A 1 87 ? -9.085 -7.430 18.463 1.00 97.69 87 ILE A N 1
ATOM 687 C CA . ILE A 1 87 ? -10.183 -6.526 18.121 1.00 97.69 87 ILE A CA 1
ATOM 688 C C . ILE A 1 87 ? -10.862 -7.026 16.849 1.00 97.69 87 ILE A C 1
ATOM 690 O O . ILE A 1 87 ? -10.220 -7.210 15.813 1.00 97.69 87 ILE A O 1
ATOM 694 N N . SER A 1 88 ? -12.166 -7.265 16.952 1.00 98.56 88 SER A N 1
ATOM 695 C CA . SER A 1 88 ? -13.010 -7.781 15.880 1.00 98.56 88 SER A CA 1
ATOM 696 C C . SER A 1 88 ? -14.089 -6.769 15.525 1.00 98.56 88 SER A C 1
ATOM 698 O O . SER A 1 88 ? -14.810 -6.315 16.409 1.00 98.56 88 SER A O 1
ATOM 700 N N . ILE A 1 89 ? -14.219 -6.445 14.242 1.00 98.69 89 ILE A N 1
ATOM 701 C CA . ILE A 1 89 ? -15.273 -5.597 13.681 1.00 98.69 89 ILE A CA 1
ATOM 702 C C . ILE A 1 89 ? -15.989 -6.402 12.598 1.00 98.69 89 ILE A C 1
ATOM 704 O O . ILE A 1 89 ? -15.386 -6.772 11.586 1.00 98.69 89 ILE A O 1
ATOM 708 N N . THR A 1 90 ? -17.263 -6.712 12.817 1.00 98.81 90 THR A N 1
ATOM 709 C CA . THR A 1 90 ? -18.041 -7.592 11.938 1.00 98.81 90 THR A CA 1
ATOM 710 C C . THR A 1 90 ? -19.374 -6.977 11.551 1.00 98.81 90 THR A C 1
ATOM 712 O O . THR A 1 90 ? -19.988 -6.263 12.341 1.00 98.81 90 THR A O 1
ATOM 715 N N . ASN A 1 91 ? -19.821 -7.249 10.321 1.00 98.69 91 ASN A N 1
ATOM 716 C CA . ASN A 1 91 ? -21.145 -6.861 9.812 1.00 98.69 91 ASN A CA 1
ATOM 717 C C . ASN A 1 91 ? -21.445 -5.355 9.955 1.00 98.69 91 ASN A C 1
ATOM 719 O O . ASN A 1 91 ? -22.569 -4.939 10.210 1.00 98.69 91 ASN A O 1
ATOM 723 N N . SER A 1 92 ? -20.415 -4.517 9.848 1.00 98.69 92 SER A N 1
ATOM 724 C CA . SER A 1 92 ? -20.489 -3.117 10.264 1.00 98.69 92 SER A CA 1
ATOM 725 C C . SER A 1 92 ? -20.488 -2.153 9.081 1.00 98.69 92 SER A C 1
ATOM 727 O O . SER A 1 92 ? -20.042 -2.476 7.978 1.00 98.69 92 SER A O 1
ATOM 729 N N . ASN A 1 93 ? -20.965 -0.931 9.303 1.00 98.81 93 ASN A N 1
ATOM 730 C CA . ASN A 1 93 ? -20.959 0.121 8.291 1.00 98.81 93 ASN A CA 1
ATOM 731 C C . ASN A 1 93 ? -20.419 1.431 8.864 1.00 98.81 93 ASN A C 1
ATOM 733 O O . ASN A 1 93 ? -21.029 2.025 9.751 1.00 98.81 93 ASN A O 1
ATOM 737 N N . ILE A 1 94 ? -19.300 1.901 8.322 1.00 98.81 94 ILE A N 1
ATOM 738 C CA . ILE A 1 94 ? -18.621 3.137 8.706 1.00 98.81 94 ILE A CA 1
ATOM 739 C C . ILE A 1 94 ? -18.648 4.080 7.510 1.00 98.81 94 ILE A C 1
ATOM 741 O O . ILE A 1 94 ? -18.138 3.741 6.442 1.00 98.81 94 ILE A O 1
ATOM 745 N N . ARG A 1 95 ? -19.229 5.275 7.660 1.00 98.69 95 ARG A N 1
ATOM 746 C CA . ARG A 1 95 ? -19.286 6.232 6.552 1.00 98.69 95 ARG A CA 1
ATOM 747 C C . ARG A 1 95 ? -19.225 7.704 6.922 1.00 98.69 95 ARG A C 1
ATOM 749 O O . ARG A 1 95 ? -19.546 8.094 8.046 1.00 98.69 95 ARG A O 1
ATOM 756 N N . ASN A 1 96 ? -18.889 8.530 5.930 1.00 98.62 96 ASN A N 1
ATOM 757 C CA . ASN A 1 96 ? -19.004 9.993 5.978 1.00 98.62 96 ASN A CA 1
ATOM 758 C C . ASN A 1 96 ? -18.333 10.600 7.216 1.00 98.62 96 ASN A C 1
ATOM 760 O O . ASN A 1 96 ? -18.944 11.413 7.907 1.00 98.62 96 ASN A O 1
ATOM 764 N N . SER A 1 97 ? -17.132 10.139 7.550 1.00 98.69 97 SER A N 1
ATOM 765 C CA . SER A 1 97 ? -16.461 10.484 8.805 1.00 98.69 97 SER A CA 1
ATOM 766 C C . SER A 1 97 ? -15.073 11.064 8.553 1.00 98.69 97 SER A C 1
ATOM 768 O O . SER A 1 97 ? -14.493 10.880 7.482 1.00 98.69 97 SER A O 1
ATOM 770 N N . SER A 1 98 ? -14.531 11.776 9.534 1.00 98.31 98 SER A N 1
ATOM 771 C CA . SER A 1 98 ? -13.207 12.376 9.445 1.00 98.31 98 SER A CA 1
ATOM 772 C C . SER A 1 98 ? -12.413 12.307 10.744 1.00 98.31 98 SER A C 1
ATOM 774 O O . SER A 1 98 ? -12.989 12.320 11.830 1.00 98.31 98 SER A O 1
ATOM 776 N N . SER A 1 99 ? -11.083 12.265 10.636 1.00 97.88 99 SER A N 1
ATOM 777 C CA . SER A 1 99 ? -10.169 12.283 11.789 1.00 97.88 99 SER A CA 1
ATOM 778 C C . SER A 1 99 ? -8.890 13.080 11.507 1.00 97.88 99 SER A C 1
ATOM 780 O O . SER A 1 99 ? -8.343 13.011 10.408 1.00 97.88 99 SER A O 1
ATOM 782 N N . ASN A 1 100 ? -8.375 13.816 12.494 1.00 96.56 100 ASN A N 1
ATOM 783 C CA . ASN A 1 100 ? -7.051 14.453 12.414 1.00 96.56 100 ASN A CA 1
ATOM 784 C C . ASN A 1 100 ? -5.886 13.462 12.620 1.00 96.56 100 ASN A C 1
ATOM 786 O O . ASN A 1 100 ? -4.731 13.820 12.405 1.00 96.56 100 ASN A O 1
ATOM 790 N N . GLY A 1 101 ? -6.167 12.228 13.027 1.00 96.31 101 GLY A N 1
ATOM 791 C CA . GLY A 1 101 ? -5.214 11.121 13.047 1.00 96.31 101 GLY A CA 1
ATOM 792 C C . GLY A 1 101 ? -5.802 9.905 12.334 1.00 96.31 101 GLY A C 1
ATOM 793 O O . GLY A 1 101 ? -6.704 10.058 11.501 1.00 96.31 101 GLY A O 1
ATOM 794 N N . PRO A 1 102 ? -5.344 8.691 12.665 1.00 97.62 102 PRO A N 1
ATOM 795 C CA . PRO A 1 102 ? -5.983 7.481 12.179 1.00 97.62 102 PRO A CA 1
ATOM 796 C C . PRO A 1 102 ? -7.445 7.382 12.625 1.00 97.62 102 PRO A C 1
ATOM 798 O O . PRO A 1 102 ? -7.807 7.856 13.701 1.00 97.62 102 PRO A O 1
ATOM 801 N N . PHE A 1 103 ? -8.318 6.766 11.825 1.00 98.19 103 PHE A N 1
ATOM 802 C CA . PHE A 1 103 ? -9.716 6.582 12.246 1.00 98.19 103 PHE A CA 1
ATOM 803 C C . PHE A 1 103 ? -9.854 5.385 13.199 1.00 98.19 103 PHE A C 1
ATOM 805 O O . PHE A 1 103 ? -10.529 5.472 14.225 1.00 98.19 103 PHE A O 1
ATOM 812 N N . ILE A 1 104 ? -9.154 4.293 12.899 1.00 98.38 104 ILE A N 1
ATOM 813 C CA . ILE A 1 104 ? -9.004 3.105 13.738 1.00 98.38 104 ILE A CA 1
ATOM 814 C C . ILE A 1 104 ? -7.507 2.897 13.957 1.00 98.38 104 ILE A C 1
ATOM 816 O O . ILE A 1 104 ? -6.791 2.529 13.027 1.00 98.38 104 ILE A O 1
ATOM 820 N N . LYS A 1 105 ? -7.035 3.131 15.181 1.00 97.50 105 LYS A N 1
ATOM 821 C CA . LYS A 1 105 ? -5.628 3.000 15.565 1.00 97.50 105 LYS A CA 1
ATOM 822 C C . LYS A 1 105 ? -5.424 1.799 16.471 1.00 97.50 105 LYS A C 1
ATOM 824 O O . LYS A 1 105 ? -6.147 1.628 17.455 1.00 97.50 105 LYS A O 1
ATOM 829 N N . ARG A 1 106 ? -4.410 0.990 16.171 1.00 96.56 106 ARG A N 1
ATOM 830 C CA . ARG A 1 106 ? -4.043 -0.189 16.960 1.00 96.56 106 ARG A CA 1
ATOM 831 C C . ARG A 1 106 ? -2.559 -0.172 17.314 1.00 96.56 106 ARG A C 1
ATOM 833 O O . ARG A 1 106 ? -1.715 0.093 16.461 1.00 96.56 106 ARG A O 1
ATOM 840 N N . ILE A 1 107 ? -2.248 -0.450 18.575 1.00 96.38 107 ILE A N 1
ATOM 841 C CA . ILE A 1 107 ? -0.882 -0.493 19.115 1.00 96.38 107 ILE A CA 1
ATOM 842 C C . ILE A 1 107 ? -0.731 -1.654 20.110 1.00 96.38 107 ILE A C 1
ATOM 844 O O . ILE A 1 107 ? -1.728 -2.183 20.600 1.00 96.38 107 ILE A O 1
ATOM 848 N N . GLY A 1 108 ? 0.513 -2.033 20.414 1.00 95.25 108 GLY A N 1
ATOM 849 C CA . GLY A 1 108 ? 0.862 -3.062 21.405 1.00 95.25 108 GLY A CA 1
ATOM 850 C C . GLY A 1 108 ? 1.921 -4.044 20.894 1.00 95.25 108 GLY A C 1
ATOM 851 O O . GLY A 1 108 ? 2.413 -3.903 19.776 1.00 95.25 108 GLY A O 1
ATOM 852 N N . GLU A 1 109 ? 2.283 -5.046 21.688 1.00 95.12 109 GLU A N 1
ATOM 853 C CA . GLU A 1 109 ? 3.298 -6.045 21.328 1.00 95.12 109 GLU A CA 1
ATOM 854 C C . GLU A 1 109 ? 2.755 -7.076 20.333 1.00 95.12 109 GLU A C 1
ATOM 856 O O . GLU A 1 109 ? 3.354 -7.286 19.277 1.00 95.12 109 GLU A O 1
ATOM 861 N N . TYR A 1 110 ? 1.598 -7.671 20.641 1.00 94.44 110 TYR A N 1
ATOM 862 C CA . TYR A 1 110 ? 0.910 -8.632 19.780 1.00 94.44 110 TYR A CA 1
ATOM 863 C C . TYR A 1 110 ? -0.555 -8.239 19.607 1.00 94.44 110 TYR A C 1
ATOM 865 O O . TYR A 1 110 ? -1.239 -7.951 20.593 1.00 94.44 110 TYR A O 1
ATOM 873 N N . ASN A 1 111 ? -1.070 -8.234 18.378 1.00 93.31 111 ASN A N 1
ATOM 874 C CA . ASN A 1 111 ? -2.498 -8.027 18.155 1.00 93.31 111 ASN A CA 1
ATOM 875 C C . ASN A 1 111 ? -3.096 -8.935 17.081 1.00 93.31 111 ASN A C 1
ATOM 877 O O . ASN A 1 111 ? -2.477 -9.228 16.062 1.00 93.31 111 ASN A O 1
ATOM 881 N N . LYS A 1 112 ? -4.355 -9.321 17.298 1.00 97.75 112 LYS A N 1
ATOM 882 C CA . LYS A 1 112 ? -5.191 -9.966 16.288 1.00 97.75 112 LYS A CA 1
ATOM 883 C C . LYS A 1 112 ? -6.250 -8.985 15.797 1.00 97.75 112 LYS A C 1
ATOM 885 O O . LYS A 1 112 ? -7.022 -8.441 16.589 1.00 97.75 112 LYS A O 1
ATOM 890 N N . PHE A 1 113 ? -6.277 -8.725 14.494 1.00 98.44 113 PHE A N 1
ATOM 891 C CA . PHE A 1 113 ? -7.326 -7.954 13.836 1.00 98.44 113 PHE A CA 1
ATOM 892 C C . PHE A 1 113 ? -8.286 -8.868 13.114 1.00 98.44 113 PHE A C 1
ATOM 894 O O . PHE A 1 113 ? -7.854 -9.686 12.305 1.00 98.44 113 PHE A O 1
ATOM 901 N N . ILE A 1 114 ? -9.577 -8.644 13.303 1.00 98.81 114 ILE A N 1
ATOM 902 C CA . ILE A 1 114 ? -10.596 -9.278 12.481 1.00 98.81 114 ILE A CA 1
ATOM 903 C C . ILE A 1 114 ? -11.507 -8.185 11.931 1.00 98.81 114 ILE A C 1
ATOM 905 O O . ILE A 1 114 ? -12.109 -7.433 12.692 1.00 98.81 114 ILE A O 1
ATOM 909 N N . LEU A 1 115 ? -11.615 -8.096 10.609 1.00 98.81 115 LEU A N 1
ATOM 910 C CA . LEU A 1 115 ? -12.506 -7.176 9.909 1.00 98.81 115 LEU A CA 1
ATOM 911 C C . LEU A 1 115 ? -13.293 -7.960 8.858 1.00 98.81 115 LEU A C 1
ATOM 913 O O . LEU A 1 115 ? -12.742 -8.354 7.828 1.00 98.81 115 LEU A O 1
ATOM 917 N N . LYS A 1 116 ? -14.574 -8.229 9.123 1.00 98.88 116 LYS A N 1
ATOM 918 C CA . LYS A 1 116 ? -15.400 -9.091 8.258 1.00 98.88 116 LYS A CA 1
ATOM 919 C C . LYS A 1 116 ? -16.711 -8.434 7.870 1.00 98.88 116 LYS A C 1
ATOM 921 O O . LYS A 1 116 ? -17.332 -7.770 8.698 1.00 98.88 116 LYS A O 1
ATOM 926 N N . ASN A 1 117 ? -17.155 -8.658 6.635 1.00 98.81 117 ASN A N 1
ATOM 927 C CA . ASN A 1 117 ? -18.468 -8.220 6.137 1.00 98.81 117 ASN A CA 1
ATOM 928 C C . ASN A 1 117 ? -18.747 -6.739 6.447 1.00 98.81 117 ASN A C 1
ATOM 930 O O . ASN A 1 117 ? -19.804 -6.394 6.967 1.00 98.81 117 ASN A O 1
ATOM 934 N N . THR A 1 118 ? -17.758 -5.874 6.246 1.00 98.88 118 THR A N 1
ATOM 935 C CA . THR A 1 118 ? -17.811 -4.481 6.706 1.00 98.88 118 THR A CA 1
ATOM 936 C C . THR A 1 118 ? -17.674 -3.534 5.524 1.00 98.88 118 THR A C 1
ATOM 938 O O . THR A 1 118 ? -16.943 -3.820 4.581 1.00 98.88 118 THR A O 1
ATOM 941 N N . SER A 1 119 ? -18.370 -2.402 5.580 1.00 98.88 119 SER A N 1
ATOM 942 C CA . SER A 1 119 ? -18.234 -1.295 4.629 1.00 98.88 119 SER A CA 1
ATOM 943 C C . SER A 1 119 ? -17.580 -0.102 5.326 1.00 98.88 119 SER A C 1
ATOM 945 O O . SER A 1 119 ? -18.035 0.306 6.396 1.00 98.88 119 SER A O 1
ATOM 947 N N . ILE A 1 120 ? -16.522 0.458 4.738 1.00 98.88 120 ILE A N 1
ATOM 948 C CA . ILE A 1 120 ? -15.854 1.684 5.198 1.00 98.88 120 ILE A CA 1
ATOM 949 C C . ILE A 1 120 ? -15.753 2.633 4.010 1.00 98.88 120 ILE A C 1
ATOM 951 O O . ILE A 1 120 ? -14.945 2.422 3.105 1.00 98.88 120 ILE A O 1
ATOM 955 N N . ASN A 1 121 ? -16.596 3.663 4.007 1.00 98.81 121 ASN A N 1
ATOM 956 C CA . ASN A 1 121 ? -16.838 4.478 2.825 1.00 98.81 121 ASN A CA 1
ATOM 957 C C . ASN A 1 121 ? -16.812 5.981 3.126 1.00 98.81 121 ASN A C 1
ATOM 959 O O . ASN A 1 121 ? -17.465 6.446 4.058 1.00 98.81 121 ASN A O 1
ATOM 963 N N . TYR A 1 122 ? -16.144 6.781 2.296 1.00 98.81 122 TYR A N 1
ATOM 964 C CA . TYR A 1 122 ? -16.089 8.243 2.470 1.00 98.81 122 TYR A CA 1
ATOM 965 C C . TYR A 1 122 ? -15.510 8.676 3.829 1.00 98.81 122 TYR A C 1
ATOM 967 O O . TYR A 1 122 ? -16.045 9.572 4.492 1.00 98.81 122 TYR A O 1
ATOM 975 N N . VAL A 1 123 ? -14.429 8.029 4.268 1.00 98.88 123 VAL A N 1
ATOM 976 C CA . VAL A 1 123 ? -13.664 8.439 5.451 1.00 98.88 123 VAL A CA 1
ATOM 977 C C . VAL A 1 123 ? -12.432 9.232 5.024 1.00 98.88 123 VAL A C 1
ATOM 979 O O . VAL A 1 123 ? -11.634 8.763 4.215 1.00 98.88 123 VAL A O 1
ATOM 982 N N . THR A 1 124 ? -12.265 10.442 5.559 1.00 98.69 124 THR A N 1
ATOM 983 C CA . THR A 1 124 ? -11.078 11.280 5.314 1.00 98.69 124 THR A CA 1
ATOM 984 C C . THR A 1 124 ? -10.279 11.464 6.593 1.00 98.69 124 THR A C 1
ATOM 986 O O . THR A 1 124 ? -10.797 11.994 7.572 1.00 98.69 124 THR A O 1
ATOM 989 N N . SER A 1 125 ? -9.006 11.098 6.591 1.00 97.81 125 SER A N 1
ATOM 990 C CA . SER A 1 125 ? -8.139 11.233 7.761 1.00 97.81 125 SER A CA 1
ATOM 991 C C . SER A 1 125 ? -6.823 11.936 7.447 1.00 97.81 125 SER A C 1
ATOM 993 O O . SER A 1 125 ? -6.314 11.884 6.327 1.00 97.81 125 SER A O 1
ATOM 995 N N . TYR A 1 126 ? -6.240 12.584 8.455 1.00 96.69 126 TYR A N 1
ATOM 996 C CA . TYR A 1 126 ? -4.844 13.042 8.452 1.00 96.69 126 TYR A CA 1
ATOM 997 C C . TYR A 1 126 ? -3.913 11.964 9.035 1.00 96.69 126 TYR A C 1
ATOM 999 O O . TYR A 1 126 ? -3.009 12.243 9.814 1.00 96.69 126 TYR A O 1
ATOM 1007 N N . GLY A 1 127 ? -4.153 10.731 8.596 1.00 96.06 127 GLY A N 1
ATOM 1008 C CA . GLY A 1 127 ? -3.371 9.520 8.818 1.00 96.06 127 GLY A CA 1
ATOM 1009 C C . GLY A 1 127 ? -4.068 8.321 8.176 1.00 96.06 127 GLY A C 1
ATOM 1010 O O . GLY A 1 127 ? -5.084 8.527 7.500 1.00 96.06 127 GLY A O 1
ATOM 1011 N N . PRO A 1 128 ? -3.577 7.080 8.320 1.00 97.81 128 PRO A N 1
ATOM 1012 C CA . PRO A 1 128 ? -4.254 5.915 7.752 1.00 97.81 128 PRO A CA 1
ATOM 1013 C C . PRO A 1 128 ? -5.658 5.759 8.347 1.00 97.81 128 PRO A C 1
ATOM 1015 O O . PRO A 1 128 ? -5.854 5.944 9.542 1.00 97.81 128 PRO A O 1
ATOM 1018 N N . ILE A 1 129 ? -6.665 5.393 7.554 1.00 98.69 129 ILE A N 1
ATOM 1019 C CA . ILE A 1 129 ? -8.006 5.127 8.105 1.00 98.69 129 ILE A CA 1
ATOM 1020 C C . ILE A 1 129 ? -7.935 3.960 9.091 1.00 98.69 129 ILE A C 1
ATOM 1022 O O . ILE A 1 129 ? -8.528 4.027 10.166 1.00 98.69 129 ILE A O 1
ATOM 1026 N N . ILE A 1 130 ? -7.180 2.918 8.743 1.00 98.69 130 ILE A N 1
ATOM 1027 C CA . ILE A 1 130 ? -6.843 1.817 9.643 1.00 98.69 130 ILE A CA 1
ATOM 1028 C C . ILE A 1 130 ? -5.328 1.779 9.777 1.00 98.69 130 ILE A C 1
ATOM 1030 O O . ILE A 1 130 ? -4.632 1.563 8.788 1.00 98.69 130 ILE A O 1
ATOM 1034 N N . GLU A 1 131 ? -4.832 1.943 10.994 1.00 98.06 131 GLU A N 1
ATOM 1035 C CA . GLU A 1 131 ? -3.412 1.874 11.315 1.00 98.06 131 GLU A CA 1
ATOM 1036 C C . GLU A 1 131 ? -3.167 0.801 12.374 1.00 98.06 131 GLU A C 1
ATOM 1038 O O . GLU A 1 131 ? -3.900 0.702 13.364 1.00 98.06 131 GLU A O 1
ATOM 1043 N N . SER A 1 132 ? -2.113 0.010 12.191 1.00 96.38 132 SER A N 1
ATOM 1044 C CA . SER A 1 132 ? -1.614 -0.864 13.244 1.00 96.38 132 SER A CA 1
ATOM 1045 C C . SER A 1 132 ? -0.098 -0.869 13.305 1.00 96.38 132 SER A C 1
ATOM 1047 O O . SER A 1 132 ? 0.575 -1.328 12.380 1.00 96.38 132 SER A O 1
ATOM 1049 N N . LEU A 1 133 ? 0.412 -0.413 14.444 1.00 95.50 133 LEU A N 1
ATOM 1050 C CA . LEU A 1 133 ? 1.839 -0.256 14.723 1.00 95.50 133 LEU A CA 1
ATOM 1051 C C . LEU A 1 133 ? 2.360 -1.326 15.695 1.00 95.50 133 LEU A C 1
ATOM 1053 O O . LEU A 1 133 ? 3.377 -1.129 16.357 1.00 95.50 133 LEU A O 1
ATOM 1057 N N . SER A 1 134 ? 1.637 -2.439 15.837 1.00 95.62 134 SER A N 1
ATOM 1058 C CA . SER A 1 134 ? 2.035 -3.531 16.726 1.00 95.62 134 SER A CA 1
ATOM 1059 C C . SER A 1 134 ? 3.263 -4.279 16.203 1.00 95.62 134 SER A C 1
ATOM 1061 O O . SER A 1 134 ? 3.458 -4.385 14.992 1.00 95.62 134 SER A O 1
ATOM 1063 N N . LYS A 1 135 ? 4.102 -4.810 17.103 1.00 94.62 135 LYS A N 1
ATOM 1064 C CA . LYS A 1 135 ? 5.340 -5.508 16.700 1.00 94.62 135 LYS A CA 1
ATOM 1065 C C . LYS A 1 135 ? 5.063 -6.825 15.977 1.00 94.62 135 LYS A C 1
ATOM 1067 O O . LYS A 1 135 ? 5.760 -7.137 15.019 1.00 94.62 135 LYS A O 1
ATOM 1072 N N . LYS A 1 136 ? 4.055 -7.574 16.434 1.00 95.62 136 LYS A N 1
ATOM 1073 C CA . LYS A 1 136 ? 3.556 -8.809 15.816 1.00 95.62 136 LYS A CA 1
ATOM 1074 C C . LYS A 1 136 ? 2.058 -8.716 15.596 1.00 95.62 136 LYS A C 1
ATOM 1076 O O . LYS A 1 136 ? 1.328 -8.313 16.502 1.00 95.62 136 LYS A O 1
ATOM 1081 N N . GLN A 1 137 ? 1.604 -9.076 14.402 1.00 96.50 137 GLN A N 1
ATOM 1082 C CA . GLN A 1 137 ? 0.213 -8.869 14.017 1.00 96.50 137 GLN A CA 1
ATOM 1083 C C . GLN A 1 137 ? -0.343 -10.070 13.259 1.00 96.50 137 GLN A C 1
ATOM 1085 O O . GLN A 1 137 ? 0.235 -10.496 12.260 1.00 96.50 137 GLN A O 1
ATOM 1090 N N . GLU A 1 138 ? -1.504 -10.558 13.686 1.00 98.00 138 GLU A N 1
ATOM 1091 C CA . GLU A 1 138 ? -2.363 -11.431 12.886 1.00 98.00 138 GLU A CA 1
ATOM 1092 C C . GLU A 1 138 ? -3.536 -10.601 12.360 1.00 98.00 138 GLU A C 1
ATOM 1094 O O . GLU A 1 138 ? -4.245 -9.950 13.124 1.00 98.00 138 GLU A O 1
ATOM 1099 N N . ILE A 1 139 ? -3.740 -10.572 11.049 1.00 98.62 139 ILE A N 1
ATOM 1100 C CA . ILE A 1 139 ? -4.733 -9.721 10.394 1.00 98.62 139 ILE A CA 1
ATOM 1101 C C . ILE A 1 139 ? -5.611 -10.587 9.503 1.00 98.62 139 ILE A C 1
ATOM 1103 O O . ILE A 1 139 ? -5.127 -11.206 8.559 1.00 98.62 139 ILE A O 1
ATOM 1107 N N . GLU A 1 140 ? -6.915 -10.571 9.756 1.00 98.75 140 GLU A N 1
ATOM 1108 C CA . GLU A 1 140 ? -7.915 -11.222 8.918 1.00 98.75 140 GLU A CA 1
ATOM 1109 C C . GLU A 1 140 ? -8.924 -10.191 8.405 1.00 98.75 140 GLU A C 1
ATOM 1111 O O . GLU A 1 140 ? -9.746 -9.664 9.156 1.00 98.75 140 GLU A O 1
ATOM 1116 N N . ILE A 1 141 ? -8.876 -9.916 7.104 1.00 98.88 141 ILE A N 1
ATOM 1117 C CA . ILE A 1 141 ? -9.813 -9.047 6.396 1.00 98.88 141 ILE A CA 1
ATOM 1118 C C . ILE A 1 141 ? -10.583 -9.904 5.395 1.00 98.88 141 ILE A C 1
ATOM 1120 O O . ILE A 1 141 ? -9.987 -10.557 4.538 1.00 98.88 141 ILE A O 1
ATOM 1124 N N . SER A 1 142 ? -11.912 -9.906 5.474 1.00 98.88 142 SER A N 1
ATOM 1125 C CA . SER A 1 142 ? -12.727 -10.598 4.473 1.00 98.88 142 SER A CA 1
ATOM 1126 C C . SER A 1 142 ? -14.040 -9.893 4.178 1.00 98.88 142 SER A C 1
ATOM 1128 O O . SER A 1 142 ? -14.660 -9.332 5.080 1.00 98.88 142 SER A O 1
ATOM 1130 N N . ASN A 1 143 ? -14.482 -9.943 2.919 1.00 98.81 143 ASN A N 1
ATOM 1131 C CA . ASN A 1 143 ? -15.719 -9.294 2.477 1.00 98.81 143 ASN A CA 1
ATOM 1132 C C . ASN A 1 143 ? -15.774 -7.810 2.899 1.00 98.81 143 ASN A C 1
ATOM 1134 O O . ASN A 1 143 ? -16.793 -7.332 3.402 1.00 98.81 143 ASN A O 1
ATOM 1138 N N . LEU A 1 144 ? -14.644 -7.107 2.778 1.00 98.88 144 LEU A N 1
ATOM 1139 C CA . LEU A 1 144 ? -14.545 -5.679 3.058 1.00 98.88 144 LEU A CA 1
ATOM 1140 C C . LEU A 1 144 ? -14.885 -4.885 1.794 1.00 98.88 144 LEU A C 1
ATOM 1142 O O . LEU A 1 144 ? -14.333 -5.149 0.728 1.00 98.88 144 LEU A O 1
ATOM 1146 N N . ASP A 1 145 ? -15.741 -3.881 1.941 1.00 98.94 145 ASP A N 1
ATOM 1147 C CA . ASP A 1 145 ? -15.980 -2.840 0.944 1.00 98.94 145 ASP A CA 1
ATOM 1148 C C . ASP A 1 145 ? -15.338 -1.528 1.418 1.00 98.94 145 ASP A C 1
ATOM 1150 O O . ASP A 1 145 ? -15.825 -0.895 2.353 1.00 98.94 145 ASP A O 1
ATOM 1154 N N . PHE A 1 146 ? -14.202 -1.148 0.834 1.00 98.88 146 PHE A N 1
ATOM 1155 C CA . PHE A 1 146 ? -13.388 -0.014 1.279 1.00 98.88 146 PHE A CA 1
ATOM 1156 C C . PHE A 1 146 ? -13.263 1.021 0.159 1.00 98.88 146 PHE A C 1
ATOM 1158 O O . PHE A 1 146 ? -12.356 0.923 -0.679 1.00 98.88 146 PHE A O 1
ATOM 1165 N N . ASN A 1 147 ? -14.174 2.004 0.121 1.00 98.62 147 ASN A N 1
ATOM 1166 C CA . ASN A 1 147 ? -14.279 2.922 -1.015 1.00 98.62 147 ASN A CA 1
ATOM 1167 C C . ASN A 1 147 ? -14.249 4.413 -0.677 1.00 98.62 147 ASN A C 1
ATOM 1169 O O . ASN A 1 147 ? -14.816 4.875 0.310 1.00 98.62 147 ASN A O 1
ATOM 1173 N N . TYR A 1 148 ? -13.689 5.204 -1.595 1.00 98.81 148 TYR A N 1
ATOM 1174 C CA . TYR A 1 148 ? -13.656 6.671 -1.505 1.00 98.81 148 TYR A CA 1
ATOM 1175 C C . TYR A 1 148 ? -13.040 7.191 -0.201 1.00 98.81 148 TYR A C 1
ATOM 1177 O O . TYR A 1 148 ? -13.448 8.237 0.308 1.00 98.81 148 TYR A O 1
ATOM 1185 N N . ASN A 1 149 ? -12.079 6.462 0.363 1.00 98.88 149 ASN A N 1
ATOM 1186 C CA . ASN A 1 149 ? -11.397 6.900 1.569 1.00 98.88 149 ASN A CA 1
ATOM 1187 C C . ASN A 1 149 ? -10.111 7.653 1.222 1.00 98.88 149 ASN A C 1
ATOM 1189 O O . ASN A 1 149 ? -9.458 7.369 0.216 1.00 98.88 149 ASN A O 1
ATOM 1193 N N . ILE A 1 150 ? -9.756 8.634 2.048 1.00 98.81 150 ILE A N 1
ATOM 1194 C CA . ILE A 1 150 ? -8.628 9.526 1.785 1.00 98.81 150 ILE A CA 1
ATOM 1195 C C . ILE A 1 150 ? -7.730 9.606 3.016 1.00 98.81 150 ILE A C 1
ATOM 1197 O O . ILE A 1 150 ? -8.120 10.193 4.025 1.00 98.81 150 ILE A O 1
ATOM 1201 N N . ASN A 1 151 ? -6.495 9.119 2.898 1.00 98.31 151 ASN A N 1
ATOM 1202 C CA . ASN A 1 151 ? -5.407 9.518 3.786 1.00 98.31 151 ASN A CA 1
ATOM 1203 C C . ASN A 1 151 ? -4.733 10.781 3.218 1.00 98.31 151 ASN A C 1
ATOM 1205 O O . ASN A 1 151 ? -3.980 10.748 2.240 1.00 98.31 151 ASN A O 1
ATOM 1209 N N . SER A 1 152 ? -5.010 11.921 3.848 1.00 97.56 152 SER A N 1
ATOM 1210 C CA . SER A 1 152 ? -4.471 13.234 3.485 1.00 97.56 152 SER A CA 1
ATOM 1211 C C . SER A 1 152 ? -3.091 13.535 4.073 1.00 97.56 152 SER A C 1
ATOM 1213 O O . SER A 1 152 ? -2.541 14.602 3.770 1.00 97.56 152 SER A O 1
ATOM 1215 N N . ASN A 1 153 ? -2.527 12.646 4.890 1.00 96.12 153 ASN A N 1
ATOM 1216 C CA . ASN A 1 153 ? -1.182 12.799 5.425 1.00 96.12 153 ASN A CA 1
ATOM 1217 C C . ASN A 1 153 ? -0.142 12.535 4.319 1.00 96.12 153 ASN A C 1
ATOM 1219 O O . ASN A 1 153 ? -0.218 11.552 3.589 1.00 96.12 153 ASN A O 1
ATOM 1223 N N . LYS A 1 154 ? 0.828 13.443 4.169 1.00 95.75 154 LYS A N 1
ATOM 1224 C CA . LYS A 1 154 ? 1.896 13.334 3.157 1.00 95.75 154 LYS A CA 1
ATOM 1225 C C . LYS A 1 154 ? 3.077 12.473 3.617 1.00 95.75 154 LYS A C 1
ATOM 1227 O O . LYS A 1 154 ? 3.949 12.171 2.810 1.00 95.75 154 LYS A O 1
ATOM 1232 N N . TYR A 1 155 ? 3.125 12.128 4.900 1.00 93.81 155 TYR A N 1
ATOM 1233 C CA . TYR A 1 155 ? 4.245 11.438 5.537 1.00 93.81 155 TYR A CA 1
ATOM 1234 C C . TYR A 1 155 ? 3.893 10.015 5.967 1.00 93.81 155 TYR A C 1
ATOM 1236 O O . TYR A 1 155 ? 4.771 9.157 5.988 1.00 93.81 155 TYR A O 1
ATOM 1244 N N . GLU A 1 156 ? 2.620 9.733 6.237 1.00 94.38 156 GLU A N 1
ATOM 1245 C CA . GLU A 1 156 ? 2.154 8.401 6.639 1.00 94.38 156 GLU A CA 1
ATOM 1246 C C . GLU A 1 156 ? 1.706 7.575 5.440 1.00 94.38 156 GLU A C 1
ATOM 1248 O O . GLU A 1 156 ? 1.238 8.118 4.444 1.00 94.38 156 GLU A O 1
ATOM 1253 N N . CYS A 1 157 ? 1.901 6.265 5.519 1.00 94.50 157 CYS A N 1
ATOM 1254 C CA . CYS A 1 157 ? 1.691 5.340 4.414 1.00 94.50 157 CYS A CA 1
ATOM 1255 C C . CYS A 1 157 ? 0.285 4.736 4.460 1.00 94.50 157 CYS A C 1
ATOM 1257 O O . CYS A 1 157 ? -0.233 4.512 5.542 1.00 94.50 157 CYS A O 1
ATOM 1259 N N . GLY A 1 158 ? -0.308 4.388 3.320 1.00 96.06 158 GLY A N 1
ATOM 1260 C CA . GLY A 1 158 ? -1.526 3.580 3.283 1.00 96.06 158 GLY A CA 1
ATOM 1261 C C . GLY A 1 158 ? -2.818 4.348 3.552 1.00 96.06 158 GLY A C 1
ATOM 1262 O O . GLY A 1 158 ? -2.867 5.262 4.372 1.00 96.06 158 GLY A O 1
ATOM 1263 N N . SER A 1 159 ? -3.914 3.923 2.925 1.00 98.12 159 SER A N 1
ATOM 1264 C CA . SER A 1 159 ? -5.247 4.134 3.515 1.00 98.12 159 SER A CA 1
ATOM 1265 C C . SER A 1 159 ? -5.515 3.102 4.620 1.00 98.12 159 SER A C 1
ATOM 1267 O O . SER A 1 159 ? -6.143 3.410 5.631 1.00 98.12 159 SER A O 1
ATOM 1269 N N . ILE A 1 160 ? -4.978 1.894 4.445 1.00 98.81 160 ILE A N 1
ATOM 1270 C CA . ILE A 1 160 ? -4.799 0.862 5.466 1.00 98.81 160 ILE A CA 1
ATOM 1271 C C . ILE A 1 160 ? -3.297 0.624 5.615 1.00 98.81 160 ILE A C 1
ATOM 1273 O O . ILE A 1 160 ? -2.608 0.402 4.616 1.00 98.81 160 ILE A O 1
ATOM 1277 N N . HIS A 1 161 ? -2.796 0.659 6.844 1.00 98.50 161 HIS A N 1
ATOM 1278 C CA . HIS A 1 161 ? -1.372 0.586 7.145 1.00 98.50 161 HIS A CA 1
ATOM 1279 C C . HIS A 1 161 ? -1.064 -0.465 8.209 1.00 98.50 161 HIS A C 1
ATOM 1281 O O . HIS A 1 161 ? -1.592 -0.409 9.322 1.00 98.50 161 HIS A O 1
ATOM 1287 N N . PHE A 1 162 ? -0.181 -1.401 7.856 1.00 98.12 162 PHE A N 1
ATOM 1288 C CA . PHE A 1 162 ? 0.384 -2.405 8.757 1.00 98.12 162 PHE A CA 1
ATOM 1289 C C . PHE A 1 162 ? 1.914 -2.459 8.607 1.00 98.12 162 PHE A C 1
ATOM 1291 O O . PHE A 1 162 ? 2.438 -2.196 7.523 1.00 98.12 162 PHE A O 1
ATOM 1298 N N . CYS A 1 163 ? 2.628 -2.818 9.675 1.00 95.75 163 CYS A N 1
ATOM 1299 C CA . CYS A 1 163 ? 4.093 -2.898 9.690 1.00 95.75 163 CYS A CA 1
ATOM 1300 C C . CYS A 1 163 ? 4.633 -4.003 10.618 1.00 95.75 163 CYS A C 1
ATOM 1302 O O . CYS A 1 163 ? 3.858 -4.624 11.348 1.00 95.75 163 CYS A O 1
ATOM 1304 N N . ASN A 1 164 ? 5.956 -4.215 10.617 1.00 94.94 164 ASN A N 1
ATOM 1305 C CA . ASN A 1 164 ? 6.690 -5.190 11.442 1.00 94.94 164 ASN A CA 1
ATOM 1306 C C . ASN A 1 164 ? 6.448 -6.668 11.046 1.00 94.94 164 ASN A C 1
ATOM 1308 O O . ASN A 1 164 ? 6.447 -6.995 9.855 1.00 94.94 164 ASN A O 1
ATOM 1312 N N . ASP A 1 165 ? 6.298 -7.578 12.021 1.00 95.44 165 ASP A N 1
ATOM 1313 C CA . ASP A 1 165 ? 6.022 -9.001 11.790 1.00 95.44 165 ASP A CA 1
ATOM 1314 C C . ASP A 1 165 ? 4.526 -9.207 11.495 1.00 95.44 165 ASP A C 1
ATOM 1316 O O . ASP A 1 165 ? 3.666 -8.956 12.347 1.00 95.44 165 ASP A O 1
ATOM 1320 N N . LEU A 1 166 ? 4.211 -9.711 10.301 1.00 95.81 166 LEU A N 1
ATOM 1321 C CA . LEU A 1 166 ? 2.848 -9.796 9.782 1.00 95.81 166 LEU A CA 1
ATOM 1322 C C . LEU A 1 166 ? 2.442 -11.233 9.437 1.00 95.81 166 LEU A C 1
ATOM 1324 O O . LEU A 1 166 ? 3.122 -11.937 8.698 1.00 95.81 166 LEU A O 1
ATOM 1328 N N . THR A 1 167 ? 1.269 -11.641 9.907 1.00 97.69 167 THR A N 1
ATOM 1329 C CA . THR A 1 167 ? 0.477 -12.732 9.328 1.00 97.69 167 THR A CA 1
ATOM 1330 C C . THR A 1 167 ? -0.810 -12.110 8.800 1.00 97.69 167 THR A C 1
ATOM 1332 O O . THR A 1 167 ? -1.645 -11.675 9.588 1.00 97.69 167 THR A O 1
ATOM 1335 N N . ILE A 1 168 ? -0.962 -11.990 7.481 1.00 98.12 168 ILE A N 1
ATOM 1336 C CA . ILE A 1 168 ? -2.053 -11.225 6.864 1.00 98.12 168 ILE A CA 1
ATOM 1337 C C . ILE A 1 168 ? -2.864 -12.061 5.874 1.00 98.12 168 ILE A C 1
ATOM 1339 O O . ILE A 1 168 ? -2.339 -12.599 4.903 1.00 98.12 168 ILE A O 1
ATOM 1343 N N . PHE A 1 169 ? -4.178 -12.107 6.080 1.00 98.56 169 PHE A N 1
ATOM 1344 C CA . PHE A 1 169 ? -5.147 -12.748 5.199 1.00 98.56 169 PHE A CA 1
ATOM 1345 C C . PHE A 1 169 ? -6.157 -11.704 4.724 1.00 98.56 169 PHE A C 1
ATOM 1347 O O . PHE A 1 169 ? -6.914 -11.165 5.528 1.00 98.56 169 PHE A O 1
ATOM 1354 N N . VAL A 1 170 ? -6.190 -11.426 3.423 1.00 98.81 170 VAL A N 1
ATOM 1355 C CA . VAL A 1 170 ? -7.157 -10.513 2.799 1.00 98.81 170 VAL A CA 1
ATOM 1356 C C . VAL A 1 170 ? -7.921 -11.278 1.732 1.00 98.81 170 VAL A C 1
ATOM 1358 O O . VAL A 1 170 ? -7.320 -11.773 0.775 1.00 98.81 170 VAL A O 1
ATOM 1361 N N . LYS A 1 171 ? -9.238 -11.411 1.900 1.00 98.88 171 LYS A N 1
ATOM 1362 C CA . LYS A 1 171 ? -10.071 -12.238 1.019 1.00 98.88 171 LYS A CA 1
ATOM 1363 C C . LYS A 1 171 ? -11.328 -11.531 0.548 1.00 98.88 171 LYS A C 1
ATOM 1365 O O . LYS A 1 171 ? -11.966 -10.830 1.334 1.00 98.88 171 LYS A O 1
ATOM 1370 N N . ASN A 1 172 ? -11.741 -11.776 -0.694 1.00 98.88 172 ASN A N 1
ATOM 1371 C CA . ASN A 1 172 ? -13.049 -11.356 -1.221 1.00 98.88 172 ASN A CA 1
ATOM 1372 C C . ASN A 1 172 ? -13.371 -9.873 -0.959 1.00 98.88 172 ASN A C 1
ATOM 1374 O O . ASN A 1 172 ? -14.511 -9.522 -0.660 1.00 98.88 172 ASN A O 1
ATOM 1378 N N . SER A 1 173 ? -12.357 -9.010 -0.967 1.00 98.94 173 SER A N 1
ATOM 1379 C CA . SER A 1 173 ? -12.492 -7.612 -0.556 1.00 98.94 173 SER A CA 1
ATOM 1380 C C . SER A 1 173 ? -12.296 -6.670 -1.736 1.00 98.94 173 SER A C 1
ATOM 1382 O O . SER A 1 173 ? -11.515 -6.944 -2.650 1.00 98.94 173 SER A O 1
ATOM 1384 N N . THR A 1 174 ? -13.006 -5.546 -1.714 1.00 98.94 174 THR A N 1
ATOM 1385 C CA . THR A 1 174 ? -12.928 -4.496 -2.731 1.00 98.94 174 THR A CA 1
ATOM 1386 C C . THR A 1 174 ? -12.343 -3.230 -2.124 1.00 98.94 174 THR A C 1
ATOM 1388 O O . THR A 1 174 ? -12.823 -2.724 -1.114 1.00 98.94 174 THR A O 1
ATOM 1391 N N . PHE A 1 175 ? -11.307 -2.707 -2.771 1.00 98.94 175 PHE A N 1
ATOM 1392 C CA . PHE A 1 175 ? -10.653 -1.451 -2.444 1.00 98.94 175 PHE A CA 1
ATOM 1393 C C . PHE A 1 175 ? -10.782 -0.527 -3.646 1.00 98.94 175 PHE A C 1
ATOM 1395 O O . PHE A 1 175 ? -10.111 -0.746 -4.665 1.00 98.94 175 PHE A O 1
ATOM 1402 N N . SER A 1 176 ? -11.634 0.494 -3.549 1.00 98.88 176 SER A N 1
ATOM 1403 C CA . SER A 1 176 ? -11.893 1.375 -4.684 1.00 98.88 176 SER A CA 1
ATOM 1404 C C . SER A 1 176 ? -11.770 2.858 -4.426 1.00 98.88 176 SER A C 1
ATOM 1406 O O . SER A 1 176 ? -12.251 3.382 -3.426 1.00 98.88 176 SER A O 1
ATOM 1408 N N . LYS A 1 177 ? -11.189 3.573 -5.392 1.00 98.88 177 LYS A N 1
ATOM 1409 C CA . LYS A 1 177 ? -11.164 5.044 -5.386 1.00 98.88 177 LYS A CA 1
ATOM 1410 C C . LYS A 1 177 ? -10.603 5.623 -4.084 1.00 98.88 177 LYS A C 1
ATOM 1412 O O . LYS A 1 177 ? -11.023 6.695 -3.658 1.00 98.88 177 LYS A O 1
ATOM 1417 N N . ASN A 1 178 ? -9.681 4.900 -3.450 1.00 98.88 178 ASN A N 1
ATOM 1418 C CA . ASN A 1 178 ? -8.992 5.371 -2.261 1.00 98.88 178 ASN A CA 1
ATOM 1419 C C . ASN A 1 178 ? -7.772 6.193 -2.669 1.00 98.88 178 ASN A C 1
ATOM 1421 O O . ASN A 1 178 ? -7.106 5.878 -3.659 1.00 98.88 178 ASN A O 1
ATOM 1425 N N . GLU A 1 179 ? -7.469 7.236 -1.907 1.00 98.75 179 GLU A N 1
ATOM 1426 C CA . GLU A 1 179 ? -6.330 8.114 -2.162 1.00 98.75 179 GLU A CA 1
ATOM 1427 C C . GLU A 1 179 ? -5.460 8.239 -0.913 1.00 98.75 179 GLU A C 1
ATOM 1429 O O . GLU A 1 179 ? -5.908 8.700 0.134 1.00 98.75 179 GLU A O 1
ATOM 1434 N N . CYS A 1 180 ? -4.186 7.881 -1.040 1.00 98.38 180 CYS A N 1
ATOM 1435 C CA . CYS A 1 180 ? -3.162 8.207 -0.058 1.00 98.38 180 CYS A CA 1
ATOM 1436 C C . CYS A 1 180 ? -2.236 9.265 -0.662 1.00 98.38 180 CYS A C 1
ATOM 1438 O O . CYS A 1 180 ? -1.749 9.105 -1.781 1.00 98.38 180 CYS A O 1
ATOM 1440 N N . LYS A 1 181 ? -1.950 10.351 0.064 1.00 97.88 181 LYS A N 1
ATOM 1441 C CA . LYS A 1 181 ? -0.975 11.361 -0.398 1.00 97.88 181 LYS A CA 1
ATOM 1442 C C . LYS A 1 181 ? 0.482 10.908 -0.279 1.00 97.88 181 LYS A C 1
ATOM 1444 O O . LYS A 1 181 ? 1.372 11.667 -0.653 1.00 97.88 181 LYS A O 1
ATOM 1449 N N . ASN A 1 182 ? 0.713 9.697 0.216 1.00 97.38 182 ASN A N 1
ATOM 1450 C CA . ASN A 1 182 ? 1.998 9.014 0.252 1.00 97.38 182 ASN A CA 1
ATOM 1451 C C . ASN A 1 182 ? 1.886 7.660 -0.481 1.00 97.38 182 ASN A C 1
ATOM 1453 O O . ASN A 1 182 ? 1.170 7.561 -1.473 1.00 97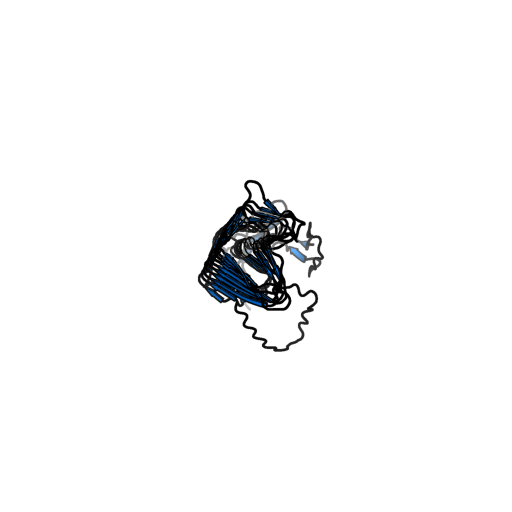.38 182 ASN A O 1
ATOM 1457 N N . ASN A 1 183 ? 2.608 6.620 -0.061 1.00 98.12 183 ASN A N 1
ATOM 1458 C CA . ASN A 1 183 ? 2.610 5.314 -0.724 1.00 98.12 183 ASN A CA 1
ATOM 1459 C C . ASN A 1 183 ? 1.422 4.427 -0.308 1.00 98.12 183 ASN A C 1
ATOM 1461 O O . ASN A 1 183 ? 0.926 4.553 0.806 1.00 98.12 183 ASN A O 1
ATOM 1465 N N . GLY A 1 184 ? 1.017 3.491 -1.172 1.00 98.00 184 GLY A N 1
ATOM 1466 C CA . GLY A 1 184 ? -0.025 2.494 -0.898 1.00 98.00 184 GLY A CA 1
ATOM 1467 C C . GLY A 1 184 ? -1.432 3.084 -0.920 1.00 98.00 184 GLY A C 1
ATOM 1468 O O . GLY A 1 184 ? -2.000 3.372 0.128 1.00 98.00 184 GLY A O 1
ATOM 1469 N N . GLY A 1 185 ? -2.023 3.270 -2.102 1.00 98.12 185 GLY A N 1
ATOM 1470 C CA . GLY A 1 185 ? -3.302 3.992 -2.209 1.00 98.12 185 GLY A CA 1
ATOM 1471 C C . GLY A 1 185 ? -4.437 3.298 -1.460 1.00 98.12 185 GLY A C 1
ATOM 1472 O O . GLY A 1 185 ? -5.207 3.962 -0.765 1.00 98.12 185 GLY A O 1
ATOM 1473 N N . ALA A 1 186 ? -4.486 1.963 -1.513 1.00 98.50 186 ALA A N 1
ATOM 1474 C CA . ALA A 1 186 ? -5.350 1.166 -0.647 1.00 98.50 186 ALA A CA 1
ATOM 1475 C C . ALA A 1 186 ? -4.585 0.630 0.570 1.00 98.50 186 ALA A C 1
ATOM 1477 O O . ALA A 1 186 ? -4.866 1.034 1.697 1.00 98.50 186 ALA A O 1
ATOM 1478 N N . ILE A 1 187 ? -3.611 -0.258 0.347 1.00 98.81 187 ILE A N 1
ATOM 1479 C CA . ILE A 1 187 ? -2.884 -0.950 1.419 1.00 98.81 187 ILE A CA 1
ATOM 1480 C C . ILE A 1 187 ? -1.399 -0.606 1.345 1.00 98.81 187 ILE A C 1
ATOM 1482 O O . ILE A 1 187 ? -0.769 -0.721 0.290 1.00 98.81 187 ILE A O 1
ATOM 1486 N N . CYS A 1 188 ? -0.830 -0.243 2.489 1.00 98.56 188 CYS A N 1
ATOM 1487 C CA . CYS A 1 188 ? 0.604 -0.138 2.688 1.00 98.56 188 CYS A CA 1
ATOM 1488 C C . CYS A 1 188 ? 1.075 -1.128 3.749 1.00 98.56 188 CYS A C 1
ATOM 1490 O O . CYS A 1 188 ? 0.617 -1.088 4.891 1.00 98.56 188 CYS A O 1
ATOM 1492 N N . LEU A 1 189 ? 2.025 -1.974 3.360 1.00 97.94 189 LEU A N 1
ATOM 1493 C CA . LEU A 1 189 ? 2.804 -2.819 4.251 1.00 97.94 189 LEU A CA 1
ATOM 1494 C C . LEU A 1 189 ? 4.261 -2.352 4.173 1.00 97.94 189 LEU A C 1
ATOM 1496 O O . LEU A 1 189 ? 4.915 -2.498 3.136 1.00 97.94 189 LEU A O 1
ATOM 1500 N N . ASN A 1 190 ? 4.768 -1.739 5.233 1.00 94.81 190 ASN A N 1
ATOM 1501 C CA . ASN A 1 190 ? 6.150 -1.268 5.291 1.00 94.81 190 ASN A CA 1
ATOM 1502 C C . ASN A 1 190 ? 6.837 -1.771 6.555 1.00 94.81 190 ASN A C 1
ATOM 1504 O O . ASN A 1 190 ? 6.200 -2.324 7.443 1.00 94.81 190 ASN A O 1
ATOM 1508 N N . ASP A 1 191 ? 8.148 -1.570 6.612 1.00 94.31 191 ASP A N 1
ATOM 1509 C CA . ASP A 1 191 ? 8.972 -1.996 7.736 1.00 94.31 191 ASP A CA 1
ATOM 1510 C C . ASP A 1 191 ? 8.742 -3.475 8.084 1.00 94.31 191 ASP A C 1
ATOM 1512 O O . ASP A 1 191 ? 8.651 -3.868 9.242 1.00 94.31 191 ASP A O 1
ATOM 1516 N N . ILE A 1 192 ? 8.580 -4.292 7.037 1.00 93.56 192 ILE A N 1
ATOM 1517 C CA . ILE A 1 192 ? 8.283 -5.714 7.160 1.00 93.56 192 ILE A CA 1
ATOM 1518 C C . ILE A 1 192 ? 9.567 -6.443 7.550 1.00 93.56 192 ILE A C 1
ATOM 1520 O O . ILE A 1 192 ? 10.543 -6.437 6.794 1.00 93.56 192 ILE A O 1
ATOM 1524 N N . THR A 1 193 ? 9.538 -7.116 8.694 1.00 91.06 193 THR A N 1
ATOM 1525 C CA . THR A 1 193 ? 10.605 -8.007 9.174 1.00 91.06 193 THR A CA 1
ATOM 1526 C C . THR A 1 193 ? 10.353 -9.447 8.742 1.00 91.06 193 THR A C 1
ATOM 1528 O O . THR A 1 193 ? 11.238 -10.106 8.198 1.00 91.06 193 THR A O 1
ATOM 1531 N N . ASN A 1 194 ? 9.118 -9.921 8.916 1.00 91.31 194 ASN A N 1
ATOM 1532 C CA . ASN A 1 194 ? 8.635 -11.230 8.481 1.00 91.31 194 ASN A CA 1
ATOM 1533 C C . ASN A 1 194 ? 7.190 -11.104 7.992 1.00 91.31 194 ASN A C 1
ATOM 1535 O O . ASN A 1 194 ? 6.404 -10.381 8.600 1.00 91.31 194 ASN A O 1
ATOM 1539 N N . MET A 1 195 ? 6.824 -11.814 6.920 1.00 93.81 195 MET A N 1
ATOM 1540 C CA . MET A 1 195 ? 5.447 -11.805 6.421 1.00 93.81 195 MET A CA 1
ATOM 1541 C C . MET A 1 195 ? 4.989 -13.176 5.933 1.00 93.81 195 MET A C 1
ATOM 1543 O O . MET A 1 195 ? 5.476 -13.663 4.918 1.00 93.81 195 MET A O 1
ATOM 1547 N N . GLU A 1 196 ? 3.978 -13.737 6.587 1.00 95.75 196 GLU A N 1
ATOM 1548 C CA . GLU A 1 196 ? 3.079 -14.720 5.982 1.00 95.75 196 GLU A CA 1
ATOM 1549 C C . GLU A 1 196 ? 1.870 -13.971 5.414 1.00 95.75 196 GLU A C 1
ATOM 1551 O O . GLU A 1 196 ? 1.257 -13.153 6.102 1.00 95.75 196 GLU A O 1
ATOM 1556 N N . GLY A 1 197 ? 1.550 -14.189 4.139 1.00 95.44 197 GLY A N 1
ATOM 1557 C CA . GLY A 1 197 ? 0.559 -13.372 3.443 1.00 95.44 197 GLY A CA 1
ATOM 1558 C C . GLY A 1 197 ? -0.327 -14.189 2.520 1.00 95.44 197 GLY A C 1
ATOM 1559 O O . GLY A 1 197 ? 0.165 -14.991 1.736 1.00 95.44 197 GLY A O 1
ATOM 1560 N N . ASN A 1 198 ? -1.631 -13.950 2.546 1.00 97.56 198 ASN A N 1
ATOM 1561 C CA . ASN A 1 198 ? -2.568 -14.523 1.591 1.00 97.56 198 ASN A CA 1
ATOM 1562 C C . ASN A 1 198 ? -3.561 -13.460 1.124 1.00 97.56 198 ASN A C 1
ATOM 1564 O O . ASN A 1 198 ? -4.416 -13.007 1.886 1.00 97.56 198 ASN A O 1
ATOM 1568 N N . PHE A 1 199 ? -3.447 -13.100 -0.146 1.00 98.06 199 PHE A N 1
ATOM 1569 C CA . PHE A 1 199 ? -4.360 -12.224 -0.855 1.00 98.06 199 PHE A CA 1
ATOM 1570 C C . PHE A 1 199 ? -5.130 -13.075 -1.860 1.00 98.06 199 PHE A C 1
ATOM 1572 O O . PHE A 1 199 ? -4.568 -13.485 -2.877 1.00 98.06 199 PHE A O 1
ATOM 1579 N N . ASP A 1 200 ? -6.404 -13.338 -1.588 1.00 98.50 200 ASP A N 1
ATOM 1580 C CA . ASP A 1 200 ? -7.249 -14.169 -2.447 1.00 98.50 200 ASP A CA 1
ATOM 1581 C C . ASP A 1 200 ? -8.522 -13.436 -2.871 1.00 98.50 200 ASP A C 1
ATOM 1583 O O . ASP A 1 200 ? -9.301 -12.967 -2.041 1.00 98.50 200 ASP A O 1
ATOM 1587 N N . SER A 1 201 ? -8.760 -13.373 -4.178 1.00 98.75 201 SER A N 1
ATOM 1588 C CA . SER A 1 201 ? -10.022 -12.897 -4.748 1.00 98.75 201 SER A CA 1
ATOM 1589 C C . SER A 1 201 ? -10.358 -11.446 -4.371 1.00 98.75 201 SER A C 1
ATOM 1591 O O . SER A 1 201 ? -11.511 -11.108 -4.110 1.00 98.75 201 SER A O 1
ATOM 1593 N N . ASN A 1 202 ? -9.351 -10.566 -4.334 1.00 98.88 202 ASN A N 1
ATOM 1594 C CA . ASN A 1 202 ? -9.539 -9.143 -4.031 1.00 98.88 202 ASN A CA 1
ATOM 1595 C C . ASN A 1 202 ? -9.545 -8.267 -5.285 1.00 98.88 202 ASN A C 1
ATOM 1597 O O . ASN A 1 202 ? -8.884 -8.571 -6.281 1.00 98.88 202 ASN A O 1
ATOM 1601 N N . ILE A 1 203 ? -10.233 -7.129 -5.211 1.00 98.94 203 ILE A N 1
ATOM 1602 C CA . ILE A 1 203 ? -10.302 -6.137 -6.286 1.00 98.94 203 ILE A CA 1
ATOM 1603 C C . ILE A 1 203 ? -9.722 -4.813 -5.793 1.00 98.94 203 ILE A C 1
ATOM 1605 O O . ILE A 1 203 ? -10.249 -4.193 -4.877 1.00 98.94 203 ILE A O 1
ATOM 1609 N N . PHE A 1 204 ? -8.671 -4.338 -6.452 1.00 98.88 204 PHE A N 1
ATOM 1610 C CA . PHE A 1 204 ? -8.074 -3.022 -6.254 1.00 98.88 204 PHE A CA 1
ATOM 1611 C C . PHE A 1 204 ? -8.341 -2.186 -7.499 1.00 98.88 204 PHE A C 1
ATOM 1613 O O . PHE A 1 204 ? -7.758 -2.461 -8.554 1.00 98.88 204 PHE A O 1
ATOM 1620 N N . HIS A 1 205 ? -9.203 -1.173 -7.407 1.00 98.69 205 HIS A N 1
ATOM 1621 C CA . HIS A 1 205 ? -9.530 -0.357 -8.571 1.00 98.69 205 HIS A CA 1
ATOM 1622 C C . HIS A 1 205 ? -9.566 1.148 -8.341 1.00 98.69 205 HIS A C 1
ATOM 1624 O O . HIS A 1 205 ? -10.153 1.639 -7.382 1.00 98.69 205 HIS A O 1
ATOM 1630 N N . ASN A 1 206 ? -8.999 1.903 -9.284 1.00 98.81 206 ASN A N 1
ATOM 1631 C CA . ASN A 1 206 ? -8.966 3.368 -9.235 1.00 98.81 206 ASN A CA 1
ATOM 1632 C C . ASN A 1 206 ? -8.350 3.945 -7.944 1.00 98.81 206 ASN A C 1
ATOM 1634 O O . ASN A 1 206 ? -8.687 5.058 -7.550 1.00 98.81 206 ASN A O 1
ATOM 1638 N N . ASN A 1 207 ? -7.464 3.210 -7.269 1.00 98.94 207 ASN A N 1
ATOM 1639 C CA . ASN A 1 207 ? -6.757 3.725 -6.097 1.00 98.94 207 ASN A CA 1
ATOM 1640 C C . ASN A 1 207 ? -5.552 4.574 -6.523 1.00 98.94 207 ASN A C 1
ATOM 1642 O O . ASN A 1 207 ? -4.966 4.334 -7.583 1.00 98.94 207 ASN A O 1
ATOM 1646 N N . LYS A 1 208 ? -5.181 5.563 -5.705 1.00 98.88 208 LYS A N 1
ATOM 1647 C CA . LYS A 1 208 ? -4.158 6.560 -6.032 1.00 98.88 208 LYS A CA 1
ATOM 1648 C C . LYS A 1 208 ? -3.148 6.761 -4.900 1.00 98.88 208 LYS A C 1
ATOM 1650 O O . LYS A 1 208 ? -3.538 6.912 -3.745 1.00 98.88 208 LYS A O 1
ATOM 1655 N N . ALA A 1 209 ? -1.861 6.801 -5.249 1.00 98.56 209 ALA A N 1
ATOM 1656 C CA . ALA A 1 209 ? -0.753 7.046 -4.320 1.00 98.56 209 ALA A CA 1
ATOM 1657 C C . ALA A 1 209 ? 0.490 7.634 -5.007 1.00 98.56 209 ALA A C 1
ATOM 1659 O O . ALA A 1 209 ? 0.526 7.785 -6.228 1.00 98.56 209 ALA A O 1
ATOM 1660 N N . ILE A 1 210 ? 1.537 7.930 -4.230 1.00 98.06 210 ILE A N 1
ATOM 1661 C CA . ILE A 1 210 ? 2.875 8.228 -4.760 1.00 98.06 210 ILE A CA 1
ATOM 1662 C C . ILE A 1 210 ? 3.486 6.971 -5.385 1.00 98.06 210 ILE A C 1
ATOM 1664 O O . ILE A 1 210 ? 3.848 6.971 -6.556 1.00 98.06 210 ILE A O 1
ATOM 1668 N N . ASN A 1 211 ? 3.573 5.879 -4.628 1.00 97.88 211 ASN A N 1
ATOM 1669 C CA . ASN A 1 211 ? 3.996 4.571 -5.127 1.00 97.88 211 ASN A CA 1
ATOM 1670 C C . ASN A 1 211 ? 2.970 3.512 -4.741 1.00 97.88 211 ASN A C 1
ATOM 1672 O O . ASN A 1 211 ? 2.438 3.571 -3.632 1.00 97.88 211 ASN A O 1
ATOM 1676 N N . GLY A 1 212 ? 2.747 2.518 -5.600 1.00 98.00 212 GLY A N 1
ATOM 1677 C CA . GLY A 1 212 ? 1.826 1.423 -5.296 1.00 98.00 212 GLY A CA 1
ATOM 1678 C C . GLY A 1 212 ? 0.391 1.926 -5.221 1.00 98.00 212 GLY A C 1
ATOM 1679 O O . GLY A 1 212 ? -0.164 2.033 -4.128 1.00 98.00 212 GLY A O 1
ATOM 1680 N N . GLY A 1 213 ? -0.202 2.273 -6.367 1.00 98.38 213 GLY A N 1
ATOM 1681 C CA . GLY A 1 213 ? -1.554 2.842 -6.403 1.00 98.38 213 GLY A CA 1
ATOM 1682 C C . GLY A 1 213 ? -2.571 1.948 -5.694 1.00 98.38 213 GLY A C 1
ATOM 1683 O O . GLY A 1 213 ? -3.375 2.446 -4.918 1.00 98.38 213 GLY A O 1
ATOM 1684 N N . GLY A 1 214 ? -2.482 0.625 -5.862 1.00 98.38 214 GLY A N 1
ATOM 1685 C CA . GLY A 1 214 ? -3.239 -0.344 -5.064 1.00 98.38 214 GLY A CA 1
ATOM 1686 C C . GLY A 1 214 ? -2.492 -0.786 -3.803 1.00 98.38 214 GLY A C 1
ATOM 1687 O O . GLY A 1 214 ? -2.964 -0.565 -2.688 1.00 98.38 214 GLY A O 1
ATOM 1688 N N . LEU A 1 215 ? -1.331 -1.417 -3.988 1.00 98.50 215 LEU A N 1
ATOM 1689 C CA . LEU A 1 215 ? -0.576 -2.087 -2.928 1.00 98.50 215 LEU A CA 1
ATOM 1690 C C . LEU A 1 215 ? 0.882 -1.618 -2.893 1.00 98.50 215 LEU A C 1
ATOM 1692 O O . LEU A 1 215 ? 1.566 -1.587 -3.920 1.00 98.50 215 LEU A O 1
ATOM 1696 N N . TYR A 1 216 ? 1.367 -1.319 -1.693 1.00 98.19 216 TYR A N 1
ATOM 1697 C CA . TYR A 1 216 ? 2.764 -0.998 -1.425 1.00 98.19 216 TYR A CA 1
ATOM 1698 C C . TYR A 1 216 ? 3.370 -1.978 -0.417 1.00 98.19 216 TYR A C 1
ATOM 1700 O O . TYR A 1 216 ? 2.771 -2.237 0.624 1.00 98.19 216 TYR A O 1
ATOM 1708 N N . LEU A 1 217 ? 4.558 -2.499 -0.730 1.00 96.12 217 LEU A N 1
ATOM 1709 C CA . LEU A 1 217 ? 5.303 -3.478 0.068 1.00 96.12 217 LEU A CA 1
ATOM 1710 C C . LEU A 1 217 ? 6.752 -3.008 0.245 1.00 96.12 217 LEU A C 1
ATOM 1712 O O . LEU A 1 217 ? 7.410 -2.677 -0.746 1.00 96.12 217 LEU A O 1
ATOM 1716 N N . LYS A 1 218 ? 7.286 -3.004 1.468 1.00 94.06 218 LYS A N 1
ATOM 1717 C CA . LYS A 1 218 ? 8.686 -2.628 1.725 1.00 94.06 218 LYS A CA 1
ATOM 1718 C C . LYS A 1 218 ? 9.249 -3.310 2.979 1.00 94.06 218 LYS A C 1
ATOM 1720 O O . LYS A 1 218 ? 8.598 -3.298 4.018 1.00 94.06 218 LYS A O 1
ATOM 1725 N N . ASP A 1 219 ? 10.467 -3.845 2.875 1.00 90.75 219 ASP A N 1
ATOM 1726 C CA . ASP A 1 219 ? 11.227 -4.355 4.031 1.00 90.75 219 ASP A CA 1
ATOM 1727 C C . ASP A 1 219 ? 11.535 -3.253 5.060 1.00 90.75 219 ASP A C 1
ATOM 1729 O O . ASP A 1 219 ? 11.628 -2.066 4.723 1.00 90.75 219 ASP A O 1
ATOM 1733 N N . GLU A 1 220 ? 11.802 -3.648 6.302 1.00 85.94 220 GLU A N 1
ATOM 1734 C CA . GLU A 1 220 ? 12.480 -2.776 7.263 1.00 85.94 220 GLU A CA 1
ATOM 1735 C C . GLU A 1 220 ? 13.864 -2.357 6.744 1.00 85.94 220 GLU A C 1
ATOM 1737 O O . GLU A 1 220 ? 14.673 -3.174 6.295 1.00 85.94 220 GLU A O 1
ATOM 1742 N N . ILE A 1 221 ? 14.162 -1.053 6.808 1.00 69.38 221 ILE A N 1
ATOM 1743 C CA . ILE A 1 221 ? 15.514 -0.554 6.536 1.00 69.38 221 ILE A CA 1
ATOM 1744 C C . ILE A 1 221 ? 16.385 -0.901 7.746 1.00 69.38 221 ILE A C 1
ATOM 1746 O O . ILE A 1 221 ? 16.561 -0.091 8.659 1.00 69.38 221 ILE A O 1
ATOM 1750 N N . ILE A 1 222 ? 16.985 -2.092 7.741 1.00 60.50 222 ILE A N 1
ATOM 1751 C CA . ILE A 1 222 ? 18.013 -2.446 8.722 1.00 60.50 222 ILE A CA 1
ATOM 1752 C C . ILE A 1 222 ? 19.248 -1.592 8.419 1.00 60.50 222 ILE A C 1
ATOM 1754 O O . ILE A 1 222 ? 20.089 -1.929 7.587 1.00 60.50 222 ILE A O 1
ATOM 1758 N N . SER A 1 223 ? 19.354 -0.454 9.100 1.00 42.75 223 SER A N 1
ATOM 1759 C CA . SER A 1 223 ? 20.343 0.599 8.834 1.00 42.75 223 SER A CA 1
ATOM 1760 C C . SER A 1 223 ? 21.796 0.206 9.149 1.00 42.75 223 SER A C 1
ATOM 1762 O O . SER A 1 223 ? 22.670 1.056 9.061 1.00 42.75 223 SER A O 1
ATOM 1764 N N . ASN A 1 224 ? 22.083 -1.051 9.509 1.00 37.50 224 ASN A N 1
ATOM 1765 C CA . ASN A 1 224 ? 23.404 -1.481 9.980 1.00 37.50 224 ASN A CA 1
ATOM 1766 C C . ASN A 1 224 ? 23.849 -2.889 9.559 1.00 37.50 224 ASN A C 1
ATOM 1768 O O . ASN A 1 224 ? 24.909 -3.325 10.006 1.00 37.50 224 ASN A O 1
ATOM 1772 N N . HIS A 1 225 ? 23.146 -3.593 8.666 1.00 41.69 225 HIS A N 1
ATOM 1773 C CA . HIS A 1 225 ? 23.771 -4.758 8.041 1.00 41.69 225 HIS A CA 1
ATOM 1774 C C . HIS A 1 225 ? 24.605 -4.305 6.846 1.00 41.69 225 HIS A C 1
ATOM 1776 O O . HIS A 1 225 ? 24.160 -4.257 5.699 1.00 41.69 225 HIS A O 1
ATOM 1782 N N . ILE A 1 226 ? 25.877 -4.025 7.141 1.00 39.91 226 ILE A N 1
ATOM 1783 C CA . ILE A 1 226 ? 26.954 -4.499 6.279 1.00 39.91 226 ILE A CA 1
ATOM 1784 C C . ILE A 1 226 ? 26.580 -5.951 5.967 1.00 39.91 226 ILE A C 1
ATOM 1786 O O . ILE A 1 226 ? 26.629 -6.826 6.834 1.00 39.91 226 ILE A O 1
ATOM 1790 N N . ILE A 1 227 ? 26.081 -6.190 4.756 1.00 43.97 227 ILE A N 1
ATOM 1791 C CA . ILE A 1 227 ? 26.110 -7.524 4.183 1.00 43.97 227 ILE A CA 1
ATOM 1792 C C . ILE A 1 227 ? 27.599 -7.775 3.992 1.00 43.97 227 ILE A C 1
ATOM 1794 O O . ILE A 1 227 ? 28.188 -7.420 2.969 1.00 43.97 227 ILE A O 1
ATOM 1798 N N . ASP A 1 228 ? 28.231 -8.297 5.039 1.00 36.56 228 ASP A N 1
ATOM 1799 C CA . ASP A 1 228 ? 29.501 -8.971 4.911 1.00 36.56 228 ASP A CA 1
ATOM 1800 C C . ASP A 1 228 ? 29.226 -10.125 3.955 1.00 36.56 228 ASP A C 1
ATOM 1802 O O . ASP A 1 228 ? 28.706 -11.174 4.334 1.00 36.56 228 ASP A O 1
ATOM 1806 N N . ASN A 1 229 ? 29.576 -9.919 2.686 1.00 41.91 229 ASN A N 1
ATOM 1807 C CA . ASN A 1 229 ? 29.589 -10.924 1.622 1.00 41.91 229 ASN A CA 1
ATOM 1808 C C . ASN A 1 229 ? 30.560 -12.096 1.919 1.00 41.91 229 ASN A C 1
ATOM 1810 O O . ASN A 1 229 ? 30.981 -12.786 0.998 1.00 41.91 229 ASN A O 1
ATOM 1814 N N . ASN A 1 230 ? 30.934 -12.323 3.183 1.00 40.31 230 ASN A N 1
ATOM 1815 C CA . ASN A 1 230 ? 31.947 -13.281 3.615 1.00 40.31 230 ASN A CA 1
ATOM 1816 C C . ASN A 1 230 ? 31.452 -14.342 4.606 1.00 40.31 230 ASN A C 1
ATOM 1818 O O . ASN A 1 230 ? 32.239 -15.217 4.957 1.00 40.31 230 ASN A O 1
ATOM 1822 N N . ASN A 1 231 ? 30.177 -14.359 5.004 1.00 36.72 231 ASN A N 1
ATOM 1823 C CA . ASN A 1 231 ? 29.637 -15.504 5.741 1.00 36.72 231 ASN A CA 1
ATOM 1824 C C . ASN A 1 231 ? 28.861 -16.440 4.812 1.00 36.72 231 ASN A C 1
ATOM 1826 O O . ASN A 1 231 ? 27.637 -16.397 4.721 1.00 36.72 231 ASN A O 1
ATOM 1830 N N . ASN A 1 232 ? 29.616 -17.356 4.195 1.00 41.72 232 ASN A N 1
ATOM 1831 C CA . ASN A 1 232 ? 29.170 -18.694 3.789 1.00 41.72 232 ASN A CA 1
ATOM 1832 C C . ASN A 1 232 ? 28.715 -19.504 5.024 1.00 41.72 232 ASN A C 1
ATOM 1834 O O . ASN A 1 232 ? 29.255 -20.566 5.321 1.00 41.72 232 ASN A O 1
ATOM 1838 N N . ASN A 1 233 ? 27.724 -19.008 5.761 1.00 36.19 233 ASN A N 1
ATOM 1839 C CA . ASN A 1 233 ? 26.979 -19.824 6.702 1.00 36.19 233 ASN A CA 1
ATOM 1840 C C . ASN A 1 233 ? 25.663 -20.196 6.035 1.00 36.19 233 ASN A C 1
ATOM 1842 O O . ASN A 1 233 ? 24.730 -19.399 5.964 1.00 36.19 233 ASN A O 1
ATOM 1846 N N . ASN A 1 234 ? 25.629 -21.443 5.562 1.00 40.25 234 ASN A N 1
ATOM 1847 C CA . ASN A 1 234 ? 24.437 -22.242 5.303 1.00 40.25 234 ASN A CA 1
ATOM 1848 C C . ASN A 1 234 ? 23.579 -22.351 6.577 1.00 40.25 234 ASN A C 1
ATOM 1850 O O . ASN A 1 234 ? 23.404 -23.436 7.127 1.00 40.25 234 ASN A O 1
ATOM 1854 N N . ASN A 1 235 ? 23.024 -21.242 7.055 1.00 37.38 235 ASN A N 1
ATOM 1855 C CA . ASN A 1 235 ? 21.857 -21.297 7.912 1.00 37.38 235 ASN A CA 1
ATOM 1856 C C . ASN A 1 235 ? 20.646 -21.353 6.989 1.00 37.38 235 ASN A C 1
ATOM 1858 O O . ASN A 1 235 ? 20.086 -20.334 6.590 1.00 37.38 235 ASN A O 1
ATOM 1862 N N . ASN A 1 236 ? 20.279 -22.592 6.661 1.00 38.81 236 ASN A N 1
ATOM 1863 C CA . ASN A 1 236 ? 18.940 -23.002 6.257 1.00 38.81 236 ASN A CA 1
ATOM 1864 C C . ASN A 1 236 ? 17.923 -22.605 7.343 1.00 38.81 236 ASN A C 1
ATOM 1866 O O . ASN A 1 236 ? 17.314 -23.465 7.976 1.00 38.81 236 ASN A O 1
ATOM 1870 N N . ASN A 1 237 ? 17.697 -21.312 7.556 1.00 40.62 237 ASN A N 1
ATOM 1871 C CA . ASN A 1 237 ? 16.428 -20.871 8.104 1.00 40.62 237 ASN A CA 1
ATOM 1872 C C . ASN A 1 237 ? 15.456 -20.829 6.931 1.00 40.62 237 ASN A C 1
ATOM 1874 O O . ASN A 1 237 ? 15.182 -19.779 6.355 1.00 40.62 237 ASN A O 1
ATOM 1878 N N . ASN A 1 238 ? 14.964 -22.019 6.578 1.00 42.12 238 ASN A N 1
ATOM 1879 C CA . ASN A 1 238 ? 13.729 -22.217 5.826 1.00 42.12 238 ASN A CA 1
ATOM 1880 C C . ASN A 1 238 ? 12.555 -21.692 6.669 1.00 42.12 238 ASN A C 1
ATOM 1882 O O . ASN A 1 238 ? 11.672 -22.453 7.064 1.00 42.12 238 ASN A O 1
ATOM 1886 N N . ASN A 1 239 ? 12.534 -20.396 6.976 1.00 48.47 239 ASN A N 1
ATOM 1887 C CA . ASN A 1 239 ? 11.283 -19.745 7.313 1.00 48.47 239 ASN A CA 1
ATOM 1888 C C . ASN A 1 239 ? 10.538 -19.638 5.986 1.00 48.47 239 ASN A C 1
ATOM 1890 O O . ASN A 1 239 ? 10.716 -18.682 5.235 1.00 48.47 239 ASN A O 1
ATOM 1894 N N . ASN A 1 240 ? 9.775 -20.685 5.666 1.00 54.06 240 ASN A N 1
ATOM 1895 C CA . ASN A 1 240 ? 8.855 -20.746 4.532 1.00 54.06 240 ASN A CA 1
ATOM 1896 C C . ASN A 1 240 ? 7.670 -19.802 4.785 1.00 54.06 240 ASN A C 1
ATOM 1898 O O . ASN A 1 240 ? 6.514 -20.225 4.809 1.00 54.06 240 ASN A O 1
ATOM 1902 N N . ASN A 1 241 ? 7.965 -18.524 5.006 1.00 70.88 241 ASN A N 1
ATOM 1903 C CA . ASN A 1 241 ? 6.987 -17.459 5.058 1.00 70.88 241 ASN A CA 1
ATOM 1904 C C . ASN A 1 241 ? 6.348 -17.396 3.674 1.00 70.88 241 ASN A C 1
ATOM 1906 O O . ASN A 1 241 ? 6.937 -16.926 2.699 1.00 70.88 241 ASN A O 1
ATOM 1910 N N . THR A 1 242 ? 5.181 -18.022 3.570 1.00 88.44 242 THR A N 1
ATOM 1911 C CA . THR A 1 242 ? 4.534 -18.250 2.288 1.00 88.44 242 THR A CA 1
ATOM 1912 C C . THR A 1 242 ? 3.668 -17.042 1.990 1.00 88.44 242 THR A C 1
ATOM 1914 O O . THR A 1 242 ? 2.811 -16.658 2.784 1.00 88.44 242 THR A O 1
ATOM 1917 N N . ILE A 1 243 ? 3.913 -16.429 0.837 1.00 92.31 243 ILE A N 1
ATOM 1918 C CA . ILE A 1 243 ? 3.121 -15.309 0.343 1.00 92.31 243 ILE A CA 1
ATOM 1919 C C . ILE A 1 243 ? 2.325 -15.811 -0.848 1.00 92.31 243 ILE A C 1
ATOM 1921 O O . ILE A 1 243 ? 2.891 -16.361 -1.788 1.00 92.31 243 ILE A O 1
ATOM 1925 N N . ILE A 1 244 ? 1.015 -15.639 -0.804 1.00 94.06 244 ILE A N 1
ATOM 1926 C CA . ILE A 1 244 ? 0.075 -16.162 -1.783 1.00 94.06 244 ILE A CA 1
ATOM 1927 C C . ILE A 1 244 ? -0.712 -14.992 -2.367 1.00 94.06 244 ILE A C 1
ATOM 1929 O O . ILE A 1 244 ? -1.299 -14.203 -1.630 1.00 94.06 244 ILE A O 1
ATOM 1933 N N . PHE A 1 245 ? -0.737 -14.896 -3.693 1.00 94.44 245 PHE A N 1
ATOM 1934 C CA . PHE A 1 245 ? -1.634 -14.011 -4.434 1.00 94.44 245 PHE A CA 1
ATOM 1935 C C . PHE A 1 245 ? -2.454 -14.848 -5.408 1.00 94.44 245 PHE A C 1
ATOM 1937 O O . PHE A 1 245 ? -1.929 -15.289 -6.433 1.00 94.44 245 PHE A O 1
ATO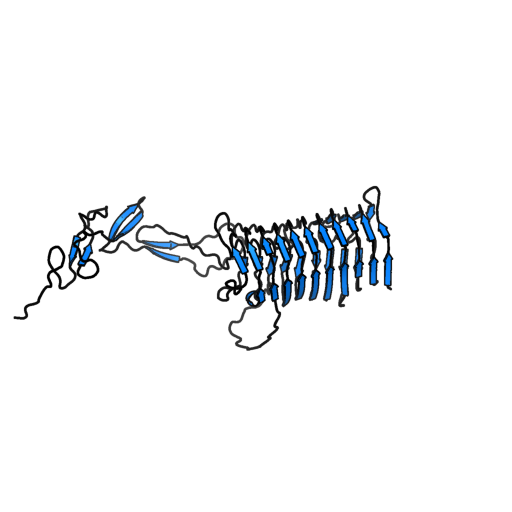M 1944 N N . GLU A 1 246 ? -3.738 -15.046 -5.138 1.00 96.00 246 GLU A N 1
ATOM 1945 C CA . GLU A 1 246 ? -4.633 -15.764 -6.044 1.00 96.00 246 GLU A CA 1
ATOM 1946 C C . GLU A 1 246 ? -5.850 -14.933 -6.439 1.00 96.00 246 GLU A C 1
ATOM 1948 O O . GLU A 1 246 ? -6.439 -14.235 -5.623 1.00 96.00 246 GLU A O 1
ATOM 1953 N N . ASN A 1 247 ? -6.244 -15.013 -7.710 1.00 97.62 247 ASN A N 1
ATOM 1954 C CA . ASN A 1 247 ? -7.509 -14.466 -8.212 1.00 97.62 247 ASN A CA 1
ATOM 1955 C C . ASN A 1 247 ? -7.708 -12.954 -7.959 1.00 97.62 247 ASN A C 1
ATOM 1957 O O . ASN A 1 247 ? -8.840 -12.475 -7.941 1.00 97.62 247 ASN A O 1
ATOM 1961 N N . ASN A 1 248 ? -6.634 -12.184 -7.760 1.00 98.38 248 ASN A N 1
ATOM 1962 C CA . ASN A 1 248 ? -6.740 -10.751 -7.491 1.00 98.38 248 ASN A CA 1
ATOM 1963 C C . ASN A 1 248 ? -6.811 -9.943 -8.788 1.00 98.38 248 ASN A C 1
ATOM 1965 O O . ASN A 1 248 ? -6.161 -10.274 -9.782 1.00 98.38 248 ASN A O 1
ATOM 1969 N N . ILE A 1 249 ? -7.535 -8.827 -8.754 1.00 98.75 249 ILE A N 1
ATOM 1970 C CA . ILE A 1 249 ? -7.668 -7.890 -9.868 1.00 98.75 249 ILE A CA 1
ATOM 1971 C C . ILE A 1 249 ? -7.147 -6.522 -9.433 1.00 98.75 249 ILE A C 1
ATOM 1973 O O . ILE A 1 249 ? -7.695 -5.904 -8.527 1.00 98.75 249 ILE A O 1
ATOM 1977 N N . PHE A 1 250 ? -6.136 -6.010 -10.127 1.00 98.69 250 PHE A N 1
ATOM 1978 C CA . PHE A 1 250 ? -5.655 -4.637 -10.011 1.00 98.69 250 PHE A CA 1
ATOM 1979 C C . PHE A 1 250 ? -5.954 -3.889 -11.306 1.00 98.69 250 PHE A C 1
ATOM 1981 O O . PHE A 1 250 ? -5.374 -4.186 -12.357 1.00 98.69 250 PHE A O 1
ATOM 1988 N N . LYS A 1 251 ? -6.860 -2.915 -11.247 1.00 98.75 251 LYS A N 1
ATOM 1989 C CA . LYS A 1 251 ? -7.370 -2.234 -12.435 1.00 98.75 251 LYS A CA 1
ATOM 1990 C C . LYS A 1 251 ? -7.404 -0.719 -12.275 1.00 98.75 251 LYS A C 1
ATOM 1992 O O . LYS A 1 251 ? -7.967 -0.225 -11.308 1.00 98.75 251 LYS A O 1
ATOM 1997 N N . GLU A 1 252 ? -6.888 0.027 -13.249 1.00 98.75 252 GLU A N 1
ATOM 1998 C CA . GLU A 1 252 ? -7.011 1.502 -13.278 1.00 98.75 252 GLU A CA 1
ATOM 1999 C C . GLU A 1 252 ? -6.425 2.213 -12.039 1.00 98.75 252 GLU A C 1
ATOM 2001 O O . GLU A 1 252 ? -6.781 3.348 -11.743 1.00 98.75 252 GLU A O 1
ATOM 2006 N N . ASN A 1 253 ? -5.520 1.573 -11.294 1.00 98.88 253 ASN A N 1
ATOM 2007 C CA . ASN A 1 253 ? -4.831 2.220 -10.179 1.00 98.88 253 ASN A CA 1
ATOM 2008 C C . ASN A 1 253 ? -3.732 3.155 -10.702 1.00 98.88 253 ASN A C 1
ATOM 2010 O O . ASN A 1 253 ? -3.157 2.925 -11.771 1.00 98.88 253 ASN A O 1
ATOM 2014 N N . ILE A 1 254 ? -3.448 4.215 -9.947 1.00 98.75 254 ILE A N 1
ATOM 2015 C CA . ILE A 1 254 ? -2.572 5.312 -10.358 1.00 98.75 254 ILE A CA 1
ATOM 2016 C C . ILE A 1 254 ? -1.480 5.533 -9.308 1.00 98.75 254 ILE A C 1
ATOM 2018 O O . ILE A 1 254 ? -1.763 5.744 -8.130 1.00 98.75 254 ILE A O 1
ATOM 2022 N N . ALA A 1 255 ? -0.225 5.555 -9.747 1.00 98.44 255 ALA A N 1
ATOM 2023 C CA . ALA A 1 255 ? 0.914 6.001 -8.952 1.00 98.44 255 ALA A CA 1
ATOM 2024 C C . ALA A 1 255 ? 1.531 7.263 -9.574 1.00 98.44 255 ALA A C 1
ATOM 2026 O O . ALA A 1 255 ? 1.734 7.307 -10.787 1.00 98.44 255 ALA A O 1
ATOM 2027 N N . THR A 1 256 ? 1.877 8.276 -8.777 1.00 97.81 256 THR A N 1
ATOM 2028 C CA . THR A 1 256 ? 2.618 9.438 -9.312 1.00 97.81 256 THR A CA 1
ATOM 2029 C C . THR A 1 256 ? 4.064 9.081 -9.640 1.00 97.81 256 THR A C 1
ATOM 2031 O O . THR A 1 256 ? 4.654 9.657 -10.533 1.00 97.81 256 THR A O 1
ATOM 2034 N N . ASN A 1 257 ? 4.653 8.100 -8.959 1.00 96.06 257 ASN A N 1
ATOM 2035 C CA . ASN A 1 257 ? 6.027 7.679 -9.195 1.00 96.06 257 ASN A CA 1
ATOM 2036 C C . ASN A 1 257 ? 6.050 6.299 -9.847 1.00 96.06 257 ASN A C 1
ATOM 2038 O O . ASN A 1 257 ? 6.206 6.198 -11.065 1.00 96.06 257 ASN A O 1
ATOM 2042 N N . ALA A 1 258 ? 5.904 5.231 -9.062 1.00 96.06 258 ALA A N 1
ATOM 2043 C CA . ALA A 1 258 ? 6.094 3.884 -9.578 1.00 96.06 258 ALA A CA 1
ATOM 2044 C C . ALA A 1 258 ? 5.096 2.850 -9.053 1.00 96.06 258 ALA A C 1
ATOM 2046 O O . ALA A 1 258 ? 4.578 2.964 -7.940 1.00 96.06 258 ALA A O 1
ATOM 2047 N N . GLY A 1 259 ? 4.869 1.806 -9.854 1.00 96.12 259 GLY A N 1
ATOM 2048 C CA . GLY A 1 259 ? 3.996 0.691 -9.493 1.00 96.12 259 GLY A CA 1
ATOM 2049 C C . GLY A 1 259 ? 2.536 1.121 -9.453 1.00 96.12 259 GLY A C 1
ATOM 2050 O O . GLY A 1 259 ? 1.961 1.227 -8.372 1.00 96.12 259 GLY A O 1
ATOM 2051 N N . GLY A 1 260 ? 1.936 1.393 -10.615 1.00 98.00 260 GLY A N 1
ATOM 2052 C CA . GLY A 1 260 ? 0.551 1.878 -10.678 1.00 98.00 260 GLY A CA 1
ATOM 2053 C C . GLY A 1 260 ? -0.422 0.958 -9.942 1.00 98.00 260 GLY A C 1
ATOM 2054 O O . GLY A 1 260 ? -1.237 1.438 -9.164 1.00 98.00 260 GLY A O 1
ATOM 2055 N N . ALA A 1 261 ? -0.274 -0.362 -10.080 1.00 98.12 261 ALA A N 1
ATOM 2056 C CA . ALA A 1 261 ? -0.958 -1.337 -9.231 1.00 98.12 261 ALA A CA 1
ATOM 2057 C C . ALA A 1 261 ? -0.158 -1.671 -7.971 1.00 98.12 261 ALA A C 1
ATOM 2059 O O . ALA A 1 261 ? -0.641 -1.459 -6.858 1.00 98.12 261 ALA A O 1
ATOM 2060 N N . ILE A 1 262 ? 1.042 -2.227 -8.157 1.00 97.38 262 ILE A N 1
ATOM 2061 C CA . ILE A 1 262 ? 1.852 -2.792 -7.077 1.00 97.38 262 ILE A CA 1
ATOM 2062 C C . ILE A 1 262 ? 3.242 -2.178 -7.125 1.00 97.38 262 ILE A C 1
ATOM 2064 O O . ILE A 1 262 ? 3.936 -2.252 -8.140 1.00 97.38 262 ILE A O 1
ATOM 2068 N N . TYR A 1 263 ? 3.674 -1.639 -5.996 1.00 96.19 263 TYR A N 1
ATOM 2069 C CA . TYR A 1 263 ? 5.068 -1.306 -5.758 1.00 96.19 263 TYR A CA 1
ATOM 2070 C C . TYR A 1 263 ? 5.621 -2.240 -4.690 1.00 96.19 263 TYR A C 1
ATOM 2072 O O . TYR A 1 263 ? 5.039 -2.362 -3.613 1.00 96.19 263 TYR A O 1
ATOM 2080 N N . SER A 1 264 ? 6.767 -2.862 -4.957 1.00 93.25 264 SER A N 1
ATOM 2081 C CA . SER A 1 264 ? 7.443 -3.691 -3.966 1.00 93.25 264 SER A CA 1
ATOM 2082 C C . SER A 1 264 ? 8.936 -3.424 -3.881 1.00 93.25 264 SER A C 1
ATOM 2084 O O . SER A 1 264 ? 9.699 -3.693 -4.808 1.00 93.25 264 SER A O 1
ATOM 2086 N N . ASN A 1 265 ? 9.374 -2.998 -2.707 1.00 90.19 265 ASN A N 1
ATOM 2087 C CA . ASN A 1 265 ? 10.750 -3.124 -2.255 1.00 90.19 265 ASN A CA 1
ATOM 2088 C C . ASN A 1 265 ? 10.858 -4.175 -1.138 1.00 90.19 265 ASN A C 1
ATOM 2090 O O . ASN A 1 265 ? 11.620 -3.993 -0.197 1.00 90.19 265 ASN A O 1
ATOM 2094 N N . TYR A 1 266 ? 10.036 -5.223 -1.201 1.00 90.19 266 TYR A N 1
ATOM 2095 C CA . TYR A 1 266 ? 10.072 -6.341 -0.266 1.00 90.19 266 TYR A CA 1
ATOM 2096 C C . TYR A 1 266 ? 10.888 -7.495 -0.856 1.00 90.19 266 TYR A C 1
ATOM 2098 O O . TYR A 1 266 ? 10.562 -8.033 -1.921 1.00 90.19 266 TYR A O 1
ATOM 2106 N N . SER A 1 267 ? 11.965 -7.865 -0.175 1.00 85.06 267 SER A N 1
ATOM 2107 C CA . SER A 1 267 ? 13.010 -8.769 -0.654 1.00 85.06 267 SER A CA 1
ATOM 2108 C C . SER A 1 267 ? 12.516 -10.189 -0.916 1.00 85.06 267 SER A C 1
ATOM 2110 O O . SER A 1 267 ? 13.007 -10.841 -1.841 1.00 85.06 267 SER A O 1
ATOM 2112 N N . GLN A 1 268 ? 11.517 -10.665 -0.169 1.00 85.31 268 GLN A N 1
ATOM 2113 C CA . GLN A 1 268 ? 11.020 -12.043 -0.270 1.00 85.31 268 GLN A CA 1
ATOM 2114 C C . GLN A 1 268 ? 9.842 -12.201 -1.243 1.00 85.31 268 GLN A C 1
ATOM 2116 O O . GLN A 1 268 ? 9.376 -13.318 -1.454 1.00 85.31 268 GLN A O 1
ATOM 2121 N N . LEU A 1 269 ? 9.388 -11.128 -1.908 1.00 85.06 269 LEU A N 1
ATOM 2122 C CA . LEU A 1 269 ? 8.225 -11.204 -2.807 1.00 85.06 269 LEU A CA 1
ATOM 2123 C C . LEU A 1 269 ? 8.424 -12.189 -3.974 1.00 85.06 269 LEU A C 1
ATOM 2125 O O . LEU A 1 269 ? 7.465 -12.783 -4.450 1.00 85.06 269 LEU A O 1
ATOM 2129 N N . HIS A 1 270 ? 9.671 -12.420 -4.393 1.00 80.06 270 HIS A N 1
ATOM 2130 C CA . HIS A 1 270 ? 10.010 -13.379 -5.449 1.00 80.06 270 HIS A CA 1
ATOM 2131 C C . HIS A 1 270 ? 9.718 -14.849 -5.095 1.00 80.06 270 HIS A C 1
ATOM 2133 O O . HIS A 1 270 ? 9.722 -15.697 -5.988 1.00 80.06 270 HIS A O 1
ATOM 2139 N N . PHE A 1 271 ? 9.468 -15.162 -3.819 1.00 82.50 271 PHE A N 1
ATOM 2140 C CA . PHE A 1 271 ? 9.018 -16.482 -3.368 1.00 82.50 271 PHE A CA 1
ATOM 2141 C C . PHE A 1 271 ? 7.491 -16.629 -3.365 1.00 82.50 271 PHE A C 1
ATOM 2143 O O . PHE A 1 271 ? 6.986 -17.699 -3.025 1.00 82.50 271 PHE A O 1
ATOM 2150 N N . ALA A 1 272 ? 6.744 -15.585 -3.740 1.00 87.62 272 ALA A N 1
ATOM 2151 C CA . ALA A 1 272 ? 5.294 -15.623 -3.695 1.00 87.62 272 ALA A CA 1
ATOM 2152 C C . ALA A 1 272 ? 4.705 -16.646 -4.682 1.00 87.62 272 ALA A C 1
ATOM 2154 O O . ALA A 1 272 ? 5.033 -16.680 -5.873 1.00 87.62 272 ALA A O 1
ATOM 2155 N N . ILE A 1 273 ? 3.765 -17.444 -4.186 1.00 89.19 273 ILE A N 1
ATOM 2156 C CA . ILE A 1 273 ? 2.915 -18.323 -4.982 1.00 89.19 273 ILE A CA 1
ATOM 2157 C C . ILE A 1 273 ? 1.830 -17.458 -5.603 1.00 89.19 273 ILE A C 1
ATOM 2159 O O . ILE A 1 273 ? 1.121 -16.737 -4.904 1.00 89.19 273 ILE A O 1
ATOM 2163 N N . THR A 1 274 ? 1.695 -17.517 -6.925 1.00 89.94 274 THR A N 1
ATOM 2164 C CA . THR A 1 274 ? 0.715 -16.688 -7.628 1.00 89.94 274 THR A CA 1
ATOM 2165 C C . THR A 1 274 ? -0.110 -17.487 -8.611 1.00 89.94 274 THR A C 1
ATOM 2167 O O . THR A 1 274 ? 0.412 -18.408 -9.237 1.00 89.94 274 THR A O 1
ATOM 2170 N N . LYS A 1 275 ? -1.392 -17.139 -8.750 1.00 92.62 275 LYS A N 1
ATOM 2171 C CA . LYS A 1 275 ? -2.345 -17.830 -9.625 1.00 92.62 275 LYS A CA 1
ATOM 2172 C C . LYS A 1 275 ? -3.474 -16.895 -10.064 1.00 92.62 275 LYS A C 1
ATOM 2174 O O . LYS A 1 275 ? -4.077 -16.231 -9.233 1.00 92.62 275 LYS A O 1
ATOM 2179 N N . ASN A 1 276 ? -3.810 -16.895 -11.354 1.00 94.06 276 ASN A N 1
ATOM 2180 C CA . ASN A 1 276 ? -5.000 -16.227 -11.904 1.00 94.06 276 ASN A CA 1
ATOM 2181 C C . ASN A 1 276 ? -5.168 -14.741 -11.525 1.00 94.06 276 ASN A C 1
ATOM 2183 O O . ASN A 1 276 ? -6.289 -14.270 -11.351 1.00 94.06 276 ASN A O 1
ATOM 2187 N N . ASN A 1 277 ? -4.079 -13.989 -11.391 1.00 95.44 277 ASN A N 1
ATOM 2188 C CA . ASN A 1 277 ? -4.175 -12.565 -11.069 1.00 95.44 277 ASN A CA 1
ATOM 2189 C C . ASN A 1 277 ? -4.254 -11.716 -12.344 1.00 95.44 277 ASN A C 1
ATOM 2191 O O . ASN A 1 277 ? -3.721 -12.093 -13.388 1.00 95.44 277 ASN A O 1
ATOM 2195 N N . GLN A 1 278 ? -4.869 -10.540 -12.261 1.00 97.19 278 GLN A N 1
ATOM 2196 C CA . GLN A 1 278 ? -4.981 -9.588 -13.367 1.00 97.19 278 GLN A CA 1
ATOM 2197 C C . GLN A 1 278 ? -4.438 -8.222 -12.948 1.00 97.19 278 GLN A C 1
ATOM 2199 O O . GLN A 1 278 ? -4.823 -7.692 -11.910 1.00 97.19 278 GLN A O 1
ATOM 2204 N N . ILE A 1 279 ? -3.567 -7.627 -13.762 1.00 97.62 279 ILE A N 1
ATOM 2205 C CA . ILE A 1 279 ? -3.028 -6.275 -13.568 1.00 97.62 279 ILE A CA 1
ATOM 2206 C C . ILE A 1 279 ? -3.189 -5.521 -14.886 1.00 97.62 279 ILE A C 1
ATOM 2208 O O . ILE A 1 279 ? -2.395 -5.686 -15.816 1.00 97.62 279 ILE A O 1
ATOM 2212 N N . THR A 1 280 ? -4.241 -4.708 -14.990 1.00 98.06 280 THR A N 1
ATOM 2213 C CA . THR A 1 280 ? -4.615 -4.076 -16.262 1.00 98.06 280 THR A CA 1
ATOM 2214 C C . THR A 1 280 ? -4.932 -2.593 -16.144 1.00 98.06 280 THR A C 1
ATOM 2216 O O . THR A 1 280 ? -5.553 -2.150 -15.182 1.00 98.06 280 THR A O 1
ATOM 2219 N N . MET A 1 281 ? -4.545 -1.816 -17.160 1.00 98.38 281 MET A N 1
ATOM 2220 C CA . MET A 1 281 ? -4.900 -0.391 -17.280 1.00 98.38 281 MET A CA 1
ATOM 2221 C C . MET A 1 281 ? -4.457 0.478 -16.097 1.00 98.38 281 MET A C 1
ATOM 2223 O O . MET A 1 281 ? -5.007 1.551 -15.880 1.00 98.38 281 MET A O 1
ATOM 2227 N N . ASN A 1 282 ? -3.462 0.032 -15.332 1.00 98.75 282 ASN A N 1
ATOM 2228 C CA . ASN A 1 282 ? -2.863 0.829 -14.269 1.00 98.75 282 ASN A CA 1
ATOM 2229 C C . ASN A 1 282 ? -1.853 1.818 -14.865 1.00 98.75 282 ASN A C 1
ATOM 2231 O O . ASN A 1 282 ? -1.280 1.572 -15.932 1.00 98.75 282 ASN A O 1
ATOM 2235 N N . LYS A 1 283 ? -1.636 2.937 -14.178 1.00 98.62 283 LYS A N 1
ATOM 2236 C CA . LYS A 1 283 ? -0.767 4.019 -14.641 1.00 98.62 283 LYS A CA 1
ATOM 2237 C C . LYS A 1 283 ? 0.266 4.385 -13.582 1.00 98.62 283 LYS A C 1
ATOM 2239 O O . LYS A 1 283 ? -0.069 4.531 -12.411 1.00 98.62 283 LYS A O 1
ATOM 2244 N N . ALA A 1 284 ? 1.500 4.607 -14.010 1.00 97.81 284 ALA A N 1
ATOM 2245 C CA . ALA A 1 284 ? 2.520 5.308 -13.234 1.00 97.81 284 ALA A CA 1
ATOM 2246 C C . ALA A 1 284 ? 3.036 6.517 -14.036 1.00 97.81 284 ALA A C 1
ATOM 2248 O O . ALA A 1 284 ? 2.913 6.520 -15.261 1.00 97.81 284 ALA A O 1
ATOM 2249 N N . GLU A 1 285 ? 3.599 7.550 -13.405 1.00 95.69 285 GLU A N 1
ATOM 2250 C CA . GLU A 1 285 ? 4.224 8.650 -14.175 1.00 95.69 285 GLU A CA 1
ATOM 2251 C C . GLU A 1 285 ? 5.709 8.401 -14.448 1.00 95.69 285 GLU A C 1
ATOM 2253 O O . GLU A 1 285 ? 6.215 8.880 -15.455 1.00 95.69 285 GLU A O 1
ATOM 2258 N N . ILE A 1 286 ? 6.401 7.609 -13.618 1.00 92.56 286 ILE A N 1
ATOM 2259 C CA . ILE A 1 286 ? 7.851 7.399 -13.751 1.00 92.56 286 ILE A CA 1
ATOM 2260 C C . ILE A 1 286 ? 8.182 5.974 -14.215 1.00 92.56 286 ILE A C 1
ATOM 2262 O O . ILE A 1 286 ? 8.850 5.812 -15.234 1.00 92.56 286 ILE A O 1
ATOM 2266 N N . MET A 1 287 ? 7.765 4.924 -13.494 1.00 92.25 287 MET A N 1
ATOM 2267 C CA . MET A 1 287 ? 8.183 3.537 -13.793 1.00 92.25 287 MET A CA 1
ATOM 2268 C C . MET A 1 287 ? 7.145 2.480 -13.406 1.00 92.25 287 MET A C 1
ATOM 2270 O O . MET A 1 287 ? 6.436 2.625 -12.417 1.00 92.25 287 MET A O 1
ATOM 2274 N N . GLY A 1 288 ? 7.109 1.363 -14.140 1.00 91.94 288 GLY A N 1
ATOM 2275 C CA . GLY A 1 288 ? 6.299 0.195 -13.781 1.00 91.94 288 GLY A CA 1
ATOM 2276 C C . GLY A 1 288 ? 4.812 0.526 -13.683 1.00 91.94 288 GLY A C 1
ATOM 2277 O O . GLY A 1 288 ? 4.237 0.513 -12.595 1.00 91.94 288 GLY A O 1
ATOM 2278 N N . GLY A 1 289 ? 4.186 0.837 -14.821 1.00 95.38 289 GLY A N 1
ATOM 2279 C CA . GLY A 1 289 ? 2.774 1.229 -14.889 1.00 95.38 289 GLY A CA 1
ATOM 2280 C C . GLY A 1 289 ? 1.844 0.216 -14.226 1.00 95.38 289 GLY A C 1
ATOM 2281 O O . GLY A 1 289 ? 0.904 0.599 -13.539 1.00 95.38 289 GLY A O 1
ATOM 2282 N N . GLY A 1 290 ? 2.134 -1.080 -14.369 1.00 96.12 290 GLY A N 1
ATOM 2283 C CA . GLY A 1 290 ? 1.492 -2.139 -13.589 1.00 96.12 290 GLY A CA 1
ATOM 2284 C C . GLY A 1 290 ? 2.248 -2.396 -12.290 1.00 96.12 290 GLY A C 1
ATOM 2285 O O . GLY A 1 290 ? 1.788 -2.028 -11.210 1.00 96.12 290 GLY A O 1
ATOM 2286 N N . VAL A 1 291 ? 3.415 -3.031 -12.400 1.00 94.38 291 VAL A N 1
ATOM 2287 C CA . VAL A 1 291 ? 4.226 -3.457 -11.248 1.00 94.38 291 VAL A CA 1
ATOM 2288 C C . VAL A 1 291 ? 5.605 -2.807 -11.265 1.00 94.38 291 VAL A C 1
ATOM 2290 O O . VAL A 1 291 ? 6.264 -2.769 -12.301 1.00 94.38 291 VAL A O 1
ATOM 2293 N N . TYR A 1 292 ? 6.087 -2.361 -10.109 1.00 92.44 292 TYR A N 1
ATOM 2294 C CA . TYR A 1 292 ? 7.476 -1.942 -9.940 1.00 92.44 292 TYR A CA 1
ATOM 2295 C C . TYR A 1 292 ? 8.162 -2.684 -8.792 1.00 92.44 292 TYR A C 1
ATOM 2297 O O . TYR A 1 292 ? 7.571 -2.816 -7.717 1.00 92.44 292 TYR A O 1
ATOM 2305 N N . SER A 1 293 ? 9.415 -3.127 -8.978 1.00 88.19 293 SER A N 1
ATOM 2306 C CA . SER A 1 293 ? 10.200 -3.678 -7.863 1.00 88.19 293 SER A CA 1
ATOM 2307 C C . SER A 1 293 ? 11.726 -3.610 -7.971 1.00 88.19 293 SER A C 1
ATOM 2309 O O . SER A 1 293 ? 12.305 -3.929 -8.999 1.00 88.19 293 SER A O 1
ATOM 2311 N N . LEU A 1 294 ? 12.389 -3.277 -6.859 1.00 79.62 294 LEU A N 1
ATOM 2312 C CA . LEU A 1 294 ? 13.830 -2.986 -6.768 1.00 79.62 294 LEU A CA 1
ATOM 2313 C C . LEU A 1 294 ? 14.743 -4.194 -6.460 1.00 79.62 294 LEU A C 1
ATOM 2315 O O . LEU A 1 294 ? 15.888 -4.224 -6.917 1.00 79.62 294 LEU A O 1
ATOM 2319 N N . HIS A 1 295 ? 14.288 -5.185 -5.683 1.00 65.44 295 HIS A N 1
ATOM 2320 C CA . HIS A 1 295 ? 15.157 -6.243 -5.124 1.00 65.44 295 HIS A CA 1
ATOM 2321 C C . HIS A 1 295 ? 15.346 -7.481 -6.023 1.00 65.44 295 HIS A C 1
ATOM 2323 O O . HIS A 1 295 ? 15.917 -8.487 -5.602 1.00 65.44 295 HIS A O 1
ATOM 2329 N N . SER A 1 296 ? 14.926 -7.426 -7.286 1.00 56.09 296 SER A N 1
ATOM 2330 C CA . SER A 1 296 ? 14.804 -8.617 -8.143 1.00 56.09 296 SER A CA 1
ATOM 2331 C C . SER A 1 296 ? 15.603 -8.492 -9.441 1.00 56.09 296 SER A C 1
ATOM 2333 O O . SER A 1 296 ? 15.071 -8.652 -10.536 1.00 56.09 296 SER A O 1
ATOM 2335 N N . LYS A 1 297 ? 16.903 -8.185 -9.310 1.00 49.47 297 LYS A N 1
ATOM 2336 C CA . LYS A 1 297 ? 17.834 -7.980 -10.438 1.00 49.47 297 LYS A CA 1
ATOM 2337 C C . LYS A 1 297 ? 18.011 -9.222 -11.321 1.00 49.47 297 LYS A C 1
ATOM 2339 O O . LYS A 1 297 ? 18.056 -9.076 -12.536 1.00 49.47 297 LYS A O 1
ATOM 2344 N N . ASP A 1 298 ? 18.044 -10.409 -10.711 1.00 50.97 298 ASP A N 1
ATOM 2345 C CA . ASP A 1 298 ? 18.346 -11.682 -11.396 1.00 50.97 298 ASP A CA 1
ATOM 2346 C C . ASP A 1 298 ? 17.307 -12.785 -11.128 1.00 50.97 298 ASP A C 1
ATOM 2348 O O . ASP A 1 298 ? 17.411 -13.904 -11.627 1.00 50.97 298 ASP A O 1
ATOM 2352 N N . LYS A 1 299 ? 16.286 -12.481 -10.324 1.00 53.53 299 LYS A N 1
ATOM 2353 C CA . LYS A 1 299 ? 15.220 -13.411 -9.953 1.00 53.53 299 LYS A CA 1
ATOM 2354 C C . LYS A 1 299 ? 13.930 -12.858 -10.529 1.00 53.53 299 LYS A C 1
ATOM 2356 O O . LYS A 1 299 ? 13.591 -11.718 -10.232 1.00 53.53 299 LYS A O 1
ATOM 2361 N N . LYS A 1 300 ? 13.243 -13.617 -11.389 1.00 54.41 300 LYS A N 1
ATOM 2362 C CA . LYS A 1 300 ? 11.958 -13.189 -11.958 1.00 54.41 300 LYS A CA 1
ATOM 2363 C C . LYS A 1 300 ? 11.051 -12.791 -10.787 1.00 54.41 300 LYS A C 1
ATOM 2365 O O . LYS A 1 300 ? 10.762 -13.639 -9.950 1.00 54.41 300 LYS A O 1
ATOM 2370 N N . LEU A 1 301 ? 10.674 -11.508 -10.715 1.00 53.94 301 LEU A N 1
ATOM 2371 C CA . LEU A 1 301 ? 9.911 -10.912 -9.606 1.00 53.94 301 LEU A CA 1
ATOM 2372 C C . LEU A 1 301 ? 8.682 -11.759 -9.244 1.00 53.94 301 LEU A C 1
ATOM 2374 O O . LEU A 1 301 ? 8.287 -11.842 -8.091 1.00 53.94 301 LEU A O 1
ATOM 2378 N N . PHE A 1 302 ? 8.147 -12.421 -10.264 1.00 56.91 302 PHE A N 1
ATOM 2379 C CA . PHE A 1 302 ? 7.197 -13.511 -10.230 1.00 56.91 302 PHE A CA 1
ATOM 2380 C C . PHE A 1 302 ? 7.500 -14.394 -11.446 1.00 56.91 302 PHE A C 1
ATOM 2382 O O . PHE A 1 302 ? 8.055 -13.909 -12.438 1.00 56.91 302 PHE A O 1
ATOM 2389 N N . ASN A 1 303 ? 7.062 -15.653 -11.470 1.00 54.78 303 ASN A N 1
ATOM 2390 C CA . ASN A 1 303 ? 6.943 -16.377 -12.740 1.00 54.78 303 ASN A CA 1
ATOM 2391 C C . ASN A 1 303 ? 5.724 -15.839 -13.531 1.00 54.78 303 ASN A C 1
ATOM 2393 O O . ASN A 1 303 ? 4.761 -16.563 -13.783 1.00 54.78 303 ASN A O 1
ATOM 2397 N N . PHE A 1 304 ? 5.732 -14.534 -13.853 1.00 60.00 304 PHE A N 1
ATOM 2398 C CA . PHE A 1 304 ? 4.621 -13.781 -14.456 1.00 60.00 304 PHE A CA 1
ATOM 2399 C C . PHE A 1 304 ? 4.102 -14.416 -15.744 1.00 60.00 304 PHE A C 1
ATOM 2401 O O . PHE A 1 304 ? 2.919 -14.306 -16.040 1.00 60.00 304 PHE A O 1
ATOM 2408 N N . GLU A 1 305 ? 4.971 -15.119 -16.471 1.00 55.22 305 GLU A N 1
ATOM 2409 C CA . GLU A 1 305 ? 4.666 -15.729 -17.765 1.00 55.22 305 GLU A CA 1
ATOM 2410 C C . GLU A 1 305 ? 3.520 -16.754 -17.720 1.00 55.22 305 GLU A C 1
ATOM 2412 O O . GLU A 1 305 ? 2.983 -17.080 -18.775 1.00 55.22 305 GLU A O 1
ATOM 2417 N N . LYS A 1 306 ? 3.131 -17.270 -16.542 1.00 63.56 306 LYS A N 1
ATOM 2418 C CA . LYS A 1 306 ? 2.056 -18.276 -16.444 1.00 63.56 306 LYS A CA 1
ATOM 2419 C C . LYS A 1 306 ? 0.841 -17.876 -15.609 1.00 63.56 306 LYS A C 1
ATOM 2421 O O . LYS A 1 306 ? -0.234 -18.408 -15.862 1.00 63.56 306 LYS A O 1
ATOM 2426 N N . ASN A 1 307 ? 0.983 -16.963 -14.645 1.00 76.62 307 ASN A N 1
ATOM 2427 C CA . ASN A 1 307 ? -0.012 -16.816 -13.569 1.00 76.62 307 ASN A CA 1
ATOM 2428 C C . ASN A 1 307 ? -0.569 -15.394 -13.373 1.00 76.62 307 ASN A C 1
ATOM 2430 O O . ASN A 1 307 ? -1.429 -15.198 -12.509 1.00 76.62 307 ASN A O 1
ATOM 2434 N N . PHE A 1 308 ? -0.112 -14.420 -14.167 1.00 81.62 308 PHE A N 1
ATOM 2435 C CA . PHE A 1 308 ? -0.703 -13.082 -14.229 1.00 81.62 308 PHE A CA 1
ATOM 2436 C C . PHE A 1 308 ? -1.090 -12.709 -15.664 1.00 81.62 308 PHE A C 1
ATOM 2438 O O . PHE A 1 308 ? -0.285 -12.851 -16.581 1.00 81.62 308 PHE A O 1
ATOM 2445 N N . ASP A 1 309 ? -2.276 -12.128 -15.841 1.00 92.19 309 ASP A N 1
ATOM 2446 C CA . ASP A 1 309 ? -2.608 -11.314 -17.017 1.00 92.19 309 ASP A CA 1
ATOM 2447 C C . ASP A 1 309 ? -2.169 -9.864 -16.753 1.00 92.19 309 ASP A C 1
ATOM 2449 O O . ASP A 1 309 ? -2.875 -9.112 -16.077 1.00 92.19 309 ASP A O 1
ATOM 2453 N N . ILE A 1 310 ? -0.981 -9.476 -17.239 1.00 93.06 310 ILE A N 1
ATOM 2454 C CA . ILE A 1 310 ? -0.462 -8.102 -17.121 1.00 93.06 310 ILE A CA 1
ATOM 2455 C C . ILE A 1 310 ? -0.434 -7.438 -18.491 1.00 93.06 310 ILE A C 1
ATOM 2457 O O . ILE A 1 310 ? 0.428 -7.734 -19.322 1.00 93.06 310 ILE A O 1
ATOM 2461 N N . ARG A 1 311 ? -1.347 -6.495 -18.723 1.00 95.12 311 ARG A N 1
ATOM 2462 C CA . ARG A 1 311 ? -1.464 -5.815 -20.018 1.00 95.12 311 ARG A CA 1
ATOM 2463 C C . ARG A 1 311 ? -2.050 -4.419 -19.916 1.00 95.12 311 ARG A C 1
ATOM 2465 O O . ARG A 1 311 ? -2.806 -4.104 -19.003 1.00 95.12 311 ARG A O 1
ATOM 2472 N N . ASN A 1 312 ? -1.749 -3.602 -20.921 1.00 97.06 312 ASN A N 1
ATOM 2473 C CA . ASN A 1 312 ? -2.270 -2.245 -21.080 1.00 97.06 312 ASN A CA 1
ATOM 2474 C C . ASN A 1 312 ? -1.990 -1.318 -19.890 1.00 97.06 312 ASN A C 1
ATOM 2476 O O . ASN A 1 312 ? -2.723 -0.356 -19.699 1.00 97.06 312 ASN A O 1
ATOM 2480 N N . ASN A 1 313 ? -0.965 -1.592 -19.082 1.00 97.81 313 ASN A N 1
ATOM 2481 C CA . ASN A 1 313 ? -0.540 -0.645 -18.056 1.00 97.81 313 ASN A CA 1
ATOM 2482 C C . ASN A 1 313 ? 0.452 0.338 -18.669 1.00 97.81 313 ASN A C 1
ATOM 2484 O O . ASN A 1 313 ? 1.247 -0.065 -19.523 1.00 97.81 313 ASN A O 1
ATOM 2488 N N . THR A 1 314 ? 0.421 1.601 -18.253 1.00 97.56 314 THR A N 1
ATOM 2489 C CA . THR A 1 314 ? 1.210 2.648 -18.906 1.00 97.56 314 THR A CA 1
ATOM 2490 C C . THR A 1 314 ? 2.092 3.437 -17.954 1.00 97.56 314 THR A C 1
ATOM 2492 O O . THR A 1 314 ? 1.762 3.667 -16.791 1.00 97.56 314 THR A O 1
ATOM 2495 N N . VAL A 1 315 ? 3.234 3.865 -18.482 1.00 95.19 315 VAL A N 1
ATOM 2496 C CA . VAL A 1 315 ? 3.964 5.029 -17.989 1.00 95.19 315 VAL A CA 1
ATOM 2497 C C . VAL A 1 315 ? 3.747 6.128 -19.014 1.00 95.19 315 VAL A C 1
ATOM 2499 O O . VAL A 1 315 ? 4.076 5.949 -20.186 1.00 95.19 315 VAL A O 1
ATOM 2502 N N . GLU A 1 316 ? 3.111 7.219 -18.593 1.00 89.12 316 GLU A N 1
ATOM 2503 C CA . GLU A 1 316 ? 2.584 8.238 -19.509 1.00 89.12 316 GLU A CA 1
ATOM 2504 C C . GLU A 1 316 ? 1.704 7.610 -20.615 1.00 89.12 316 GLU A C 1
ATOM 2506 O O . GLU A 1 316 ? 0.637 7.061 -20.318 1.00 89.12 316 GLU A O 1
ATOM 2511 N N . SER A 1 317 ? 2.141 7.685 -21.877 1.00 88.69 317 SER A N 1
ATOM 2512 C CA . SER A 1 317 ? 1.489 7.120 -23.064 1.00 88.69 317 SER A CA 1
ATOM 2513 C C . SER A 1 317 ? 2.077 5.776 -23.514 1.00 88.69 317 SER A C 1
ATOM 2515 O O . SER A 1 317 ? 1.547 5.156 -24.438 1.00 88.69 317 SER A O 1
ATOM 2517 N N . PHE A 1 318 ? 3.148 5.299 -22.877 1.00 92.50 318 PHE A N 1
ATOM 2518 C CA . PHE A 1 318 ? 3.853 4.081 -23.270 1.00 92.50 318 PHE A CA 1
ATOM 2519 C C . PHE A 1 318 ? 3.399 2.888 -22.441 1.00 92.50 318 PHE A C 1
ATOM 2521 O O . PHE A 1 318 ? 3.286 2.978 -21.220 1.00 92.50 318 PHE A O 1
ATOM 2528 N N . ILE A 1 319 ? 3.197 1.739 -23.090 1.00 94.81 319 ILE A N 1
ATOM 2529 C CA . ILE A 1 319 ? 2.918 0.490 -22.377 1.00 94.81 319 ILE A CA 1
ATOM 2530 C C . ILE A 1 319 ? 4.150 0.114 -21.547 1.00 94.81 319 ILE A C 1
ATOM 2532 O O . ILE A 1 319 ? 5.229 -0.131 -22.084 1.00 94.81 319 ILE A O 1
ATOM 2536 N N . ASN A 1 320 ? 3.968 0.042 -20.233 1.00 92.38 320 ASN A N 1
ATOM 2537 C CA . ASN A 1 320 ? 4.970 -0.381 -19.268 1.00 92.38 320 ASN A CA 1
ATOM 2538 C C . ASN A 1 320 ? 4.276 -1.240 -18.202 1.00 92.38 320 ASN A C 1
ATOM 2540 O O . ASN A 1 320 ? 3.771 -0.756 -17.190 1.00 92.38 320 ASN A O 1
ATOM 2544 N N . ASN A 1 321 ? 4.190 -2.538 -18.487 1.00 92.44 321 ASN A N 1
ATOM 2545 C CA . ASN A 1 321 ? 3.478 -3.507 -17.656 1.00 92.44 321 ASN A CA 1
ATOM 2546 C C . ASN A 1 321 ? 4.189 -3.786 -16.332 1.00 92.44 321 ASN A C 1
ATOM 2548 O O . ASN A 1 321 ? 3.541 -3.875 -15.290 1.00 92.44 321 ASN A O 1
ATOM 2552 N N . TYR A 1 322 ? 5.511 -3.902 -16.365 1.00 89.12 322 TYR A N 1
ATOM 2553 C CA . TYR A 1 322 ? 6.323 -4.079 -15.177 1.00 89.12 322 TYR A CA 1
ATOM 2554 C C . TYR A 1 322 ? 7.735 -3.546 -15.418 1.00 89.12 322 TYR A C 1
ATOM 2556 O O . TYR A 1 322 ? 8.238 -3.612 -16.538 1.00 89.12 322 TYR A O 1
ATOM 2564 N N . GLU A 1 323 ? 8.378 -3.055 -14.363 1.00 87.00 323 GLU A N 1
ATOM 2565 C CA . GLU A 1 323 ? 9.757 -2.566 -14.412 1.00 87.00 323 GLU A CA 1
ATOM 2566 C C . GLU A 1 323 ? 10.484 -2.898 -13.103 1.00 87.00 323 GLU A C 1
ATOM 2568 O O . GLU A 1 323 ? 9.888 -2.853 -12.025 1.00 87.00 323 GLU A O 1
ATOM 2573 N N . SER A 1 324 ? 11.772 -3.229 -13.183 1.00 79.62 324 SER A N 1
ATOM 2574 C CA . SER A 1 324 ? 12.599 -3.490 -11.991 1.00 79.62 324 SER A CA 1
ATOM 2575 C C . SER A 1 324 ? 13.874 -2.662 -11.915 1.00 79.62 324 SER A C 1
ATOM 2577 O O . SER A 1 324 ? 14.575 -2.656 -10.901 1.00 79.62 324 SER A O 1
ATOM 2579 N N . ARG A 1 325 ? 14.186 -1.923 -12.980 1.00 71.94 325 ARG A N 1
ATOM 2580 C CA . ARG A 1 325 ? 15.310 -0.996 -13.008 1.00 71.94 325 ARG A CA 1
ATOM 2581 C C . ARG A 1 325 ? 15.024 0.160 -13.943 1.00 71.94 325 ARG A C 1
ATOM 2583 O O . ARG A 1 325 ? 14.285 0.047 -14.908 1.00 71.94 325 ARG A O 1
ATOM 2590 N N . PHE A 1 326 ? 15.671 1.280 -13.674 1.00 66.06 326 PHE A N 1
ATOM 2591 C CA . PHE A 1 326 ? 15.696 2.360 -14.640 1.00 66.06 326 PHE A CA 1
ATOM 2592 C C . PHE A 1 326 ? 16.722 2.035 -15.728 1.00 66.06 326 PHE A C 1
ATOM 2594 O O . PHE A 1 326 ? 17.920 1.964 -15.448 1.00 66.06 326 PHE A O 1
ATOM 2601 N N . GLU A 1 327 ? 16.261 1.832 -16.960 1.00 64.19 327 GLU A N 1
ATOM 2602 C CA . GLU A 1 327 ? 17.126 1.707 -18.132 1.00 64.19 327 GLU A CA 1
ATOM 2603 C C . GLU A 1 327 ? 16.903 2.858 -19.102 1.00 64.19 327 GLU A C 1
ATOM 2605 O O . GLU A 1 327 ? 15.794 3.092 -19.581 1.00 64.19 327 GLU A O 1
ATOM 2610 N N . LEU A 1 328 ? 17.995 3.516 -19.487 1.00 66.44 328 LEU A N 1
ATOM 2611 C CA . LEU A 1 328 ? 18.008 4.500 -20.563 1.00 66.44 328 LEU A CA 1
ATOM 2612 C C . LEU A 1 328 ? 18.011 3.800 -21.936 1.00 66.44 328 LEU A C 1
ATOM 2614 O O . LEU A 1 328 ? 18.971 3.913 -22.694 1.00 66.44 328 LEU A O 1
ATOM 2618 N N . LYS A 1 329 ? 16.939 3.064 -22.266 1.00 59.38 329 LYS A N 1
ATOM 2619 C CA . LYS A 1 329 ? 16.828 2.281 -23.520 1.00 59.38 329 LYS A CA 1
ATOM 2620 C C . LYS A 1 329 ? 16.923 3.136 -24.789 1.00 59.38 329 LYS A C 1
ATOM 2622 O O . LYS A 1 329 ? 17.345 2.640 -25.827 1.00 59.38 329 LYS A O 1
ATOM 2627 N N . ASN A 1 330 ? 16.562 4.415 -24.686 1.00 67.06 330 ASN A N 1
ATOM 2628 C CA . ASN A 1 330 ? 16.474 5.341 -25.816 1.00 67.06 330 ASN A CA 1
ATOM 2629 C C . ASN A 1 330 ? 17.536 6.453 -25.782 1.00 67.06 330 ASN A C 1
ATOM 2631 O O . ASN A 1 330 ? 17.415 7.431 -26.518 1.00 67.06 330 ASN A O 1
ATOM 2635 N N . LEU A 1 331 ? 18.567 6.347 -24.933 1.00 79.56 331 LEU A N 1
ATOM 2636 C CA . LEU A 1 331 ? 19.650 7.331 -24.937 1.00 79.56 331 LEU A CA 1
ATOM 2637 C C . LEU A 1 331 ? 20.484 7.171 -26.212 1.00 79.56 331 LEU A C 1
ATOM 2639 O O . LEU A 1 331 ? 21.194 6.183 -26.383 1.00 79.56 331 LEU A O 1
ATOM 2643 N N . GLN A 1 332 ? 20.418 8.169 -27.087 1.00 81.44 332 GLN A N 1
ATOM 2644 C CA . GLN A 1 332 ? 21.231 8.256 -28.296 1.00 81.44 332 GLN A CA 1
ATOM 2645 C C . GLN A 1 332 ? 22.168 9.455 -28.198 1.00 81.44 332 GLN A C 1
ATOM 2647 O O . GLN A 1 332 ? 21.761 10.544 -27.796 1.00 81.44 332 GLN A O 1
ATOM 2652 N N . ILE A 1 333 ? 23.432 9.251 -28.565 1.00 80.69 333 ILE A N 1
ATOM 2653 C CA . ILE A 1 333 ? 24.463 10.289 -28.546 1.00 80.69 333 ILE A CA 1
ATOM 2654 C C . ILE A 1 333 ? 24.936 10.489 -29.980 1.00 80.69 333 ILE A C 1
ATOM 2656 O O . ILE A 1 333 ? 25.509 9.582 -30.579 1.00 80.69 333 ILE A O 1
ATOM 2660 N N . TYR A 1 334 ? 24.706 11.688 -30.507 1.00 85.56 334 TYR A N 1
ATOM 2661 C CA . TYR A 1 334 ? 25.148 12.107 -31.832 1.00 85.56 334 TYR A CA 1
ATOM 2662 C C . TYR A 1 334 ? 26.306 13.093 -31.671 1.00 85.56 334 TYR A C 1
ATOM 2664 O O . TYR A 1 334 ? 26.131 14.163 -31.090 1.00 85.56 334 TYR A O 1
ATOM 2672 N N . ALA A 1 335 ? 27.499 12.720 -32.131 1.00 89.31 335 ALA A N 1
ATOM 2673 C CA . ALA A 1 335 ? 28.707 13.524 -31.973 1.00 89.31 335 ALA A CA 1
ATOM 2674 C C . ALA A 1 335 ? 29.715 13.243 -33.098 1.00 89.31 335 ALA A C 1
ATOM 2676 O O . ALA A 1 335 ? 29.658 12.200 -33.743 1.00 89.31 335 ALA A O 1
ATOM 2677 N N . ASN A 1 336 ? 30.632 14.183 -33.332 1.00 92.56 336 ASN A N 1
ATOM 2678 C CA . ASN A 1 336 ? 31.712 14.026 -34.311 1.00 92.56 336 ASN A CA 1
ATOM 2679 C C . ASN A 1 336 ? 32.837 13.129 -33.763 1.00 92.56 336 ASN A C 1
ATOM 2681 O O . ASN A 1 336 ? 32.906 12.926 -32.553 1.00 92.56 336 ASN A O 1
ATOM 2685 N N . PRO A 1 337 ? 33.744 12.599 -34.604 1.00 93.25 337 PRO A N 1
ATOM 2686 C CA . PRO A 1 337 ? 34.819 11.732 -34.137 1.00 93.25 337 PRO A CA 1
ATOM 2687 C C . PRO A 1 337 ? 35.721 12.423 -33.116 1.00 93.25 337 PRO A C 1
ATOM 2689 O O . PRO A 1 337 ? 36.420 13.387 -33.431 1.00 93.25 337 PRO A O 1
ATOM 2692 N N . ASN A 1 338 ? 35.678 11.946 -31.875 1.00 94.69 338 ASN A N 1
ATOM 2693 C CA . ASN A 1 338 ? 36.528 12.398 -30.783 1.00 94.69 338 ASN A CA 1
ATOM 2694 C C . ASN A 1 338 ? 36.373 11.470 -29.569 1.00 94.69 338 ASN A C 1
ATOM 2696 O O . ASN A 1 338 ? 35.507 10.591 -29.517 1.00 94.69 338 ASN A O 1
ATOM 2700 N N . THR A 1 339 ? 37.199 11.702 -28.554 1.00 94.00 339 THR A N 1
ATOM 2701 C CA . THR A 1 339 ? 37.008 11.151 -27.214 1.00 94.00 339 THR A CA 1
ATOM 2702 C C . THR A 1 339 ? 36.209 12.133 -26.366 1.00 94.00 339 THR A C 1
ATOM 2704 O O . THR A 1 339 ? 36.683 13.218 -26.032 1.00 94.00 339 THR A O 1
ATOM 2707 N N . TYR A 1 340 ? 35.011 11.731 -25.960 1.00 92.19 340 TYR A N 1
ATOM 2708 C CA . TYR A 1 340 ? 34.150 12.495 -25.066 1.00 92.19 340 TYR A CA 1
ATOM 2709 C C . TYR A 1 340 ? 34.219 11.928 -23.654 1.00 92.19 340 TYR A C 1
ATOM 2711 O O . TYR A 1 340 ? 34.313 10.719 -23.448 1.00 92.19 340 TYR A O 1
ATOM 2719 N N . SER A 1 341 ? 34.161 12.807 -22.658 1.00 91.62 341 SER A N 1
ATOM 2720 C CA . SER A 1 341 ? 33.979 12.419 -21.261 1.00 91.62 341 SER A CA 1
ATOM 2721 C C . SER A 1 341 ? 32.619 12.902 -20.796 1.00 91.62 341 SER A C 1
ATOM 2723 O O . SER A 1 341 ? 32.436 14.089 -20.543 1.00 91.62 341 SER A O 1
ATOM 2725 N N . MET A 1 342 ? 31.674 11.980 -20.679 1.00 87.62 342 MET A N 1
ATOM 2726 C CA . MET A 1 342 ? 30.347 12.273 -20.165 1.00 87.62 342 MET A CA 1
ATOM 2727 C C . MET A 1 342 ? 30.379 12.292 -18.637 1.00 87.62 342 MET A C 1
ATOM 2729 O O . MET A 1 342 ? 30.888 11.365 -17.999 1.00 87.62 342 MET A O 1
ATOM 2733 N N . VAL A 1 343 ? 29.836 13.361 -18.063 1.00 84.50 343 VAL A N 1
ATOM 2734 C CA . VAL A 1 343 ? 29.624 13.525 -16.624 1.00 84.50 343 VAL A CA 1
ATOM 2735 C C . VAL A 1 343 ? 28.120 13.560 -16.406 1.00 84.50 343 VAL A C 1
ATOM 2737 O O . VAL A 1 343 ? 27.429 14.336 -17.058 1.00 84.50 343 VAL A O 1
ATOM 2740 N N . PHE A 1 344 ? 27.620 12.716 -15.510 1.00 80.00 344 PHE A N 1
ATOM 2741 C CA . PHE A 1 344 ? 26.211 12.731 -15.139 1.00 80.00 344 PHE A CA 1
ATOM 2742 C C . PHE A 1 344 ? 26.023 13.681 -13.965 1.00 80.00 344 PHE A C 1
ATOM 2744 O O . PHE A 1 344 ? 26.674 13.532 -12.930 1.00 80.00 344 PHE A O 1
ATOM 2751 N N . LEU A 1 345 ? 25.132 14.648 -14.147 1.00 76.38 345 LEU A N 1
ATOM 2752 C CA . LEU A 1 345 ? 24.659 15.538 -13.100 1.00 76.38 345 LEU A CA 1
ATOM 2753 C C . LEU A 1 345 ? 23.197 15.188 -12.846 1.00 76.38 345 LEU A C 1
ATOM 2755 O O . LEU A 1 345 ? 22.411 15.086 -13.785 1.00 76.38 345 LEU A O 1
ATOM 2759 N N . ILE A 1 346 ? 22.860 14.945 -11.584 1.00 74.06 346 ILE A N 1
ATOM 2760 C CA . ILE A 1 346 ? 21.483 14.713 -11.158 1.00 74.06 346 ILE A CA 1
ATOM 2761 C C . ILE A 1 346 ? 21.057 15.972 -10.423 1.00 74.06 346 ILE A C 1
ATOM 2763 O O . ILE A 1 346 ? 21.565 16.272 -9.344 1.00 74.06 346 ILE A O 1
ATOM 2767 N N . GLU A 1 347 ? 20.167 16.731 -11.047 1.00 70.56 347 GLU A N 1
ATOM 2768 C CA . GLU A 1 347 ? 19.583 17.930 -10.457 1.00 70.56 347 GLU A CA 1
ATOM 2769 C C . GLU A 1 347 ? 18.398 17.548 -9.555 1.00 70.56 347 GLU A C 1
ATOM 2771 O O . GLU A 1 347 ? 17.784 16.495 -9.729 1.00 70.56 347 GLU A O 1
ATOM 2776 N N . ASN A 1 348 ? 18.072 18.405 -8.582 1.00 61.78 348 ASN A N 1
ATOM 2777 C CA . ASN A 1 348 ? 16.903 18.265 -7.698 1.00 61.78 348 ASN A CA 1
ATOM 2778 C C . ASN A 1 348 ? 16.865 17.005 -6.807 1.00 61.78 348 ASN A C 1
ATOM 2780 O O . ASN A 1 348 ? 15.802 16.617 -6.326 1.00 61.78 348 ASN A O 1
ATOM 2784 N N . TYR A 1 349 ? 18.015 16.383 -6.534 1.00 61.91 349 TYR A N 1
ATOM 2785 C CA . TYR A 1 349 ? 18.138 15.310 -5.546 1.00 61.91 349 TYR A CA 1
ATOM 2786 C C . TYR A 1 349 ? 19.033 15.752 -4.384 1.00 61.91 349 TYR A C 1
ATOM 2788 O O . TYR A 1 349 ? 20.194 16.099 -4.582 1.00 61.91 349 TYR A O 1
ATOM 2796 N N . HIS A 1 350 ? 18.498 15.727 -3.161 1.00 67.62 350 HIS A N 1
ATOM 2797 C CA . HIS A 1 350 ? 19.180 16.239 -1.962 1.00 67.62 350 HIS A CA 1
ATOM 2798 C C . HIS A 1 350 ? 19.974 15.173 -1.179 1.00 67.62 350 HIS A C 1
ATOM 2800 O O . HIS A 1 350 ? 20.516 15.470 -0.117 1.00 67.62 350 HIS A O 1
ATOM 2806 N N . GLY A 1 351 ? 20.044 13.932 -1.672 1.00 64.50 351 GLY A N 1
ATOM 2807 C CA . GLY A 1 351 ? 20.795 12.844 -1.037 1.00 64.50 351 GLY A CA 1
ATOM 2808 C C . GLY A 1 351 ? 22.183 12.610 -1.644 1.00 64.50 351 GLY A C 1
ATOM 2809 O O . GLY A 1 351 ? 22.488 13.042 -2.755 1.00 64.50 351 GLY A O 1
ATOM 2810 N N . ASN A 1 352 ? 23.018 11.839 -0.943 1.00 62.94 352 ASN A N 1
ATOM 2811 C CA . ASN A 1 352 ? 24.314 11.401 -1.463 1.00 62.94 352 ASN A CA 1
ATOM 2812 C C . ASN A 1 352 ? 24.130 10.300 -2.516 1.00 62.94 352 ASN A C 1
ATOM 2814 O O . ASN A 1 352 ? 23.800 9.162 -2.182 1.00 62.94 352 ASN A O 1
ATOM 2818 N N . ILE A 1 353 ? 24.381 10.613 -3.789 1.00 68.56 353 ILE A N 1
ATOM 2819 C CA . ILE A 1 353 ? 24.397 9.613 -4.863 1.00 68.56 353 ILE A CA 1
ATOM 2820 C C . ILE A 1 353 ? 25.821 9.093 -5.037 1.00 68.56 353 ILE A C 1
ATOM 2822 O O . ILE A 1 353 ? 26.712 9.801 -5.510 1.00 68.56 353 ILE A O 1
ATOM 2826 N N . LYS A 1 354 ? 26.040 7.822 -4.695 1.00 73.19 354 LYS A N 1
ATOM 2827 C CA . LYS A 1 354 ? 27.295 7.136 -5.005 1.00 73.19 354 LYS A CA 1
ATOM 2828 C C . LYS A 1 354 ? 27.262 6.647 -6.452 1.00 73.19 354 LYS A C 1
ATOM 2830 O O . LYS A 1 354 ? 26.733 5.580 -6.747 1.00 73.19 354 LYS A O 1
ATOM 2835 N N . MET A 1 355 ? 27.850 7.423 -7.356 1.00 74.38 355 MET A N 1
ATOM 2836 C CA . MET A 1 355 ? 28.116 6.969 -8.721 1.00 74.38 355 MET A CA 1
ATOM 2837 C C . MET A 1 355 ? 29.326 6.022 -8.706 1.00 74.38 355 MET A C 1
ATOM 2839 O O . MET A 1 355 ? 30.404 6.395 -8.242 1.00 74.38 355 MET A O 1
ATOM 2843 N N . ASN A 1 356 ? 29.186 4.813 -9.256 1.00 80.81 356 ASN A N 1
ATOM 2844 C CA . ASN A 1 356 ? 30.314 3.875 -9.409 1.00 80.81 356 ASN A CA 1
ATOM 2845 C C . ASN A 1 356 ? 31.287 4.282 -10.532 1.00 80.81 356 ASN A C 1
ATOM 2847 O O . ASN A 1 356 ? 32.302 3.628 -10.756 1.00 80.81 356 ASN A O 1
ATOM 2851 N N . PHE A 1 357 ? 30.990 5.373 -11.235 1.00 78.69 357 PHE A N 1
ATOM 2852 C CA . PHE A 1 357 ? 31.832 5.978 -12.252 1.00 78.69 357 PHE A CA 1
ATOM 2853 C C . PHE A 1 357 ? 31.854 7.492 -12.037 1.00 78.69 357 PHE A C 1
ATOM 2855 O O . PHE A 1 357 ? 30.835 8.106 -11.743 1.00 78.69 357 PHE A O 1
ATOM 2862 N N . LYS A 1 358 ? 33.021 8.121 -12.195 1.00 80.00 358 LYS A N 1
ATOM 2863 C CA . LYS A 1 358 ? 33.121 9.592 -12.175 1.00 80.00 358 LYS A CA 1
ATOM 2864 C C . LYS A 1 358 ? 32.843 10.198 -13.550 1.00 80.00 358 LYS A C 1
ATOM 2866 O O . LYS A 1 358 ? 32.323 11.302 -13.648 1.00 80.00 358 LYS A O 1
ATOM 2871 N N . LYS A 1 359 ? 33.249 9.487 -14.604 1.00 87.38 359 LYS A N 1
ATOM 2872 C CA . LYS A 1 359 ? 33.126 9.883 -16.009 1.00 87.38 359 LYS A CA 1
ATOM 2873 C C . LYS A 1 359 ? 32.951 8.631 -16.855 1.00 87.38 359 LYS A C 1
ATOM 2875 O O . LYS A 1 359 ? 33.639 7.642 -16.604 1.00 87.38 359 LYS A O 1
ATOM 2880 N N . ILE A 1 360 ? 32.095 8.695 -17.866 1.00 87.44 360 ILE A N 1
ATOM 2881 C CA . ILE A 1 360 ? 32.024 7.673 -18.912 1.00 87.44 360 ILE A CA 1
ATOM 2882 C C . ILE A 1 360 ? 32.798 8.205 -20.114 1.00 87.44 360 ILE A C 1
ATOM 2884 O O . ILE A 1 360 ? 32.464 9.261 -20.650 1.00 87.44 360 ILE A O 1
ATOM 2888 N N . LYS A 1 361 ? 33.866 7.507 -20.509 1.00 90.69 361 LYS A N 1
ATOM 2889 C CA . LYS A 1 361 ? 34.606 7.838 -21.730 1.00 90.69 361 LYS A CA 1
ATOM 2890 C C . LYS A 1 361 ? 33.907 7.196 -22.920 1.00 90.69 361 LYS A C 1
ATOM 2892 O O . LYS A 1 361 ? 33.699 5.987 -22.923 1.00 90.69 361 LYS A O 1
ATOM 2897 N N . ILE A 1 362 ? 33.562 8.007 -23.909 1.00 90.25 362 ILE A N 1
ATOM 2898 C CA . ILE A 1 362 ? 32.908 7.575 -25.141 1.00 90.25 362 ILE A CA 1
ATOM 2899 C C . ILE A 1 362 ? 33.834 7.934 -26.291 1.00 90.25 362 ILE A C 1
ATOM 2901 O O . ILE A 1 362 ? 34.142 9.106 -26.500 1.00 90.25 362 ILE A O 1
ATOM 2905 N N . ASN A 1 363 ? 34.270 6.921 -27.030 1.00 92.00 363 ASN A N 1
ATOM 2906 C CA . ASN A 1 363 ? 35.080 7.110 -28.223 1.00 92.00 363 ASN A CA 1
ATOM 2907 C C . ASN A 1 363 ? 34.165 7.038 -29.435 1.00 92.00 363 ASN A C 1
ATOM 2909 O O . ASN A 1 363 ? 33.684 5.962 -29.792 1.00 92.00 363 ASN A O 1
ATOM 2913 N N . VAL A 1 364 ? 33.935 8.183 -30.065 1.00 90.44 364 VAL A N 1
ATOM 2914 C CA . VAL A 1 364 ? 33.246 8.235 -31.349 1.00 90.44 364 VAL A CA 1
ATOM 2915 C C . VAL A 1 364 ? 34.311 8.108 -32.423 1.00 90.44 364 VAL A C 1
ATOM 2917 O O . VAL A 1 364 ? 35.198 8.951 -32.536 1.00 90.44 364 VAL A O 1
ATOM 2920 N N . SER A 1 365 ? 34.270 6.994 -33.145 1.00 91.31 365 SER A N 1
ATOM 2921 C CA . SER A 1 365 ? 35.208 6.722 -34.233 1.00 91.31 365 SER A CA 1
ATOM 2922 C C . SER A 1 365 ? 34.793 7.466 -35.498 1.00 91.31 365 SER A C 1
ATOM 2924 O O . SER A 1 365 ? 33.619 7.784 -35.681 1.00 91.31 365 SER A O 1
ATOM 2926 N N . ASP A 1 366 ? 35.760 7.727 -36.372 1.00 91.69 366 ASP A N 1
ATOM 2927 C CA . ASP A 1 366 ? 35.484 8.185 -37.734 1.00 91.69 366 ASP A CA 1
ATOM 2928 C C . ASP A 1 366 ? 34.885 7.041 -38.575 1.00 91.69 366 ASP A C 1
ATOM 2930 O O . ASP A 1 366 ? 34.887 5.874 -38.163 1.00 91.69 366 ASP A O 1
ATOM 2934 N N . CYS A 1 367 ? 34.366 7.371 -39.755 1.00 89.25 367 CYS A N 1
ATOM 2935 C CA . CYS A 1 367 ? 33.877 6.384 -40.707 1.00 89.25 367 CYS A CA 1
ATOM 2936 C C . CYS A 1 367 ? 35.008 5.456 -41.154 1.00 89.25 367 CYS A C 1
ATOM 2938 O O . CYS A 1 367 ? 36.144 5.890 -41.352 1.00 89.25 367 CYS A O 1
ATOM 2940 N N . LYS A 1 368 ? 34.686 4.175 -41.348 1.00 90.00 368 LYS A N 1
ATOM 2941 C CA . LYS A 1 368 ? 35.624 3.209 -41.932 1.00 90.00 368 LYS A CA 1
ATOM 2942 C C . LYS A 1 368 ? 35.902 3.560 -43.396 1.00 90.00 368 LYS A C 1
ATOM 2944 O O . LYS A 1 368 ? 35.063 4.169 -44.053 1.00 90.00 368 LYS A O 1
ATOM 2949 N N . ASP A 1 369 ? 37.026 3.093 -43.936 1.00 85.44 369 ASP A N 1
ATOM 2950 C CA . ASP A 1 369 ? 37.439 3.374 -45.324 1.00 85.44 369 ASP A CA 1
ATOM 2951 C C . ASP A 1 369 ? 36.407 2.953 -46.386 1.00 85.44 369 ASP A C 1
ATOM 2953 O O . ASP A 1 369 ? 36.381 3.503 -47.483 1.00 85.44 369 ASP A O 1
ATOM 2957 N N . ASN A 1 370 ? 35.550 1.976 -46.075 1.00 84.94 370 ASN A N 1
ATOM 2958 C CA . ASN A 1 370 ? 34.481 1.488 -46.950 1.00 84.94 370 ASN A CA 1
ATOM 2959 C C . ASN A 1 370 ? 33.127 2.199 -46.739 1.00 84.94 370 ASN A C 1
ATOM 2961 O O . ASN A 1 370 ? 32.106 1.768 -47.282 1.00 84.94 370 ASN A O 1
ATOM 2965 N N . GLN A 1 371 ? 33.095 3.267 -45.942 1.00 90.00 371 GLN A N 1
ATOM 2966 C CA . GLN A 1 371 ? 31.891 4.028 -45.625 1.00 90.00 371 GLN A CA 1
ATOM 2967 C C . GLN A 1 371 ? 31.964 5.448 -46.187 1.00 90.00 371 GLN A C 1
ATOM 2969 O O . GLN A 1 371 ? 32.999 6.109 -46.142 1.00 90.00 371 GLN A O 1
ATOM 2974 N N . VAL A 1 372 ? 30.836 5.936 -46.696 1.00 89.50 372 VAL A N 1
ATOM 2975 C CA . VAL A 1 372 ? 30.673 7.315 -47.155 1.00 89.50 372 VAL A CA 1
ATOM 2976 C C . VAL A 1 372 ? 30.473 8.213 -45.938 1.00 89.50 372 VAL A C 1
ATOM 2978 O O . VAL A 1 372 ? 29.590 7.962 -45.113 1.00 89.50 372 VAL A O 1
ATOM 2981 N N . LYS A 1 373 ? 31.282 9.272 -45.848 1.00 90.38 373 LYS A N 1
ATOM 2982 C CA . LYS A 1 373 ? 31.137 10.329 -44.844 1.00 90.38 373 LYS A CA 1
ATOM 2983 C C . LYS A 1 373 ? 30.019 11.273 -45.262 1.00 90.38 373 LYS A C 1
ATOM 2985 O O . LYS A 1 373 ? 30.096 11.883 -46.327 1.00 90.38 373 LYS A O 1
ATOM 2990 N N . MET A 1 374 ? 29.005 11.420 -44.422 1.00 88.81 374 MET A N 1
ATOM 2991 C CA . MET A 1 374 ? 27.903 12.348 -44.653 1.00 88.81 374 MET A CA 1
ATOM 2992 C C . MET A 1 374 ? 27.648 13.202 -43.419 1.00 88.81 374 MET A C 1
ATOM 2994 O O . MET A 1 374 ? 28.023 12.840 -42.306 1.00 88.81 374 MET A O 1
ATOM 2998 N N . TYR A 1 375 ? 27.010 14.351 -43.622 1.00 88.06 375 TYR A N 1
ATOM 2999 C CA . TYR A 1 375 ? 26.748 15.306 -42.553 1.00 88.06 375 TYR A CA 1
ATOM 3000 C C . TYR A 1 375 ? 25.268 15.649 -42.495 1.00 88.06 375 TYR A C 1
ATOM 3002 O O . TYR A 1 375 ? 24.664 16.019 -43.500 1.00 88.06 375 TYR A O 1
ATOM 3010 N N . TYR A 1 376 ? 24.690 15.542 -41.304 1.00 85.81 376 TYR A N 1
ATOM 3011 C CA . TYR A 1 376 ? 23.352 16.035 -41.000 1.00 85.81 376 TYR A CA 1
ATOM 3012 C C . TYR A 1 376 ? 23.474 17.004 -39.829 1.00 85.81 376 TYR A C 1
ATOM 3014 O O . TYR A 1 376 ? 23.991 16.634 -38.778 1.00 85.81 376 TYR A O 1
ATOM 3022 N N . ASN A 1 377 ? 23.075 18.264 -40.020 1.00 89.19 377 ASN A N 1
ATOM 3023 C CA . ASN A 1 377 ? 23.235 19.331 -39.022 1.00 89.19 377 ASN A CA 1
ATOM 3024 C C . ASN A 1 377 ? 24.662 19.421 -38.429 1.00 89.19 377 ASN A C 1
ATOM 3026 O O . ASN A 1 377 ? 24.830 19.548 -37.220 1.00 89.19 377 ASN A O 1
ATOM 3030 N N . ASN A 1 378 ? 25.697 19.340 -39.278 1.00 88.31 378 ASN A N 1
ATOM 3031 C CA . ASN A 1 378 ? 27.125 19.349 -38.900 1.00 88.31 378 ASN A CA 1
ATOM 3032 C C . ASN A 1 378 ? 27.604 18.161 -38.037 1.00 88.31 378 ASN A C 1
ATOM 3034 O O . ASN A 1 378 ? 28.709 18.206 -37.488 1.00 88.31 378 ASN A O 1
ATOM 3038 N N . ILE A 1 379 ? 26.812 17.091 -37.942 1.00 89.31 379 ILE A N 1
ATOM 3039 C CA . ILE A 1 379 ? 27.197 15.835 -37.295 1.00 89.31 379 ILE A CA 1
ATOM 3040 C C . ILE A 1 379 ? 27.549 14.817 -38.376 1.00 89.31 379 ILE A C 1
ATOM 3042 O O . ILE A 1 379 ? 26.737 14.545 -39.264 1.00 89.31 379 ILE A O 1
ATOM 3046 N N . LEU A 1 380 ? 28.761 14.266 -38.294 1.00 89.75 380 LEU A N 1
ATOM 3047 C CA . LEU A 1 380 ? 29.209 13.170 -39.141 1.00 89.75 380 LEU A CA 1
ATOM 3048 C C . LEU A 1 380 ? 28.384 11.913 -38.848 1.00 89.75 380 LEU A C 1
ATOM 3050 O O . LEU A 1 380 ? 28.308 11.458 -37.707 1.00 89.75 380 LEU A O 1
ATOM 3054 N N . TYR A 1 381 ? 27.840 11.310 -39.895 1.00 89.50 381 TYR A N 1
ATOM 3055 C CA . TYR A 1 381 ? 27.319 9.952 -39.867 1.00 89.50 381 TYR A CA 1
ATOM 3056 C C . TYR A 1 381 ? 27.849 9.173 -41.073 1.00 89.50 381 TYR A C 1
ATOM 3058 O O . TYR A 1 381 ? 28.209 9.743 -42.106 1.00 89.50 381 TYR A O 1
ATOM 3066 N N . CYS A 1 382 ? 27.941 7.858 -40.912 1.00 90.12 382 CYS A N 1
ATOM 3067 C CA . CYS A 1 382 ? 28.596 6.973 -41.864 1.00 90.12 382 CYS A CA 1
ATOM 3068 C C . CYS A 1 382 ? 27.570 6.022 -42.468 1.00 90.12 382 CYS A C 1
ATOM 3070 O O . CYS A 1 382 ? 26.866 5.328 -41.732 1.00 90.12 382 CYS A O 1
ATOM 3072 N N . GLU A 1 383 ? 27.525 5.931 -43.793 1.00 91.81 383 GLU A N 1
ATOM 3073 C CA . GLU A 1 383 ? 26.777 4.882 -44.488 1.00 91.81 383 GLU A CA 1
ATOM 3074 C C . GLU A 1 383 ? 27.724 3.947 -45.227 1.00 91.81 383 GLU A C 1
ATOM 3076 O O . GLU A 1 383 ? 28.736 4.375 -45.774 1.00 91.81 383 GLU A O 1
ATOM 3081 N N . ASN A 1 384 ? 27.377 2.664 -45.311 1.00 91.69 384 ASN A N 1
ATOM 3082 C CA . ASN A 1 384 ? 28.097 1.748 -46.192 1.00 91.69 384 ASN A CA 1
ATOM 3083 C C . ASN A 1 384 ? 27.921 2.192 -47.654 1.00 91.69 384 ASN A C 1
ATOM 3085 O O . ASN A 1 384 ? 26.806 2.529 -48.071 1.00 91.69 384 ASN A O 1
ATOM 3089 N N . ALA A 1 385 ? 29.011 2.192 -48.426 1.00 92.06 385 ALA A N 1
ATOM 3090 C CA . ALA A 1 385 ? 28.971 2.562 -49.837 1.00 92.06 385 ALA A CA 1
ATOM 3091 C C . ALA A 1 385 ? 28.007 1.647 -50.616 1.00 92.06 385 ALA A C 1
ATOM 3093 O O . ALA A 1 385 ? 28.030 0.423 -50.475 1.00 92.06 385 ALA A O 1
ATOM 3094 N N . LYS A 1 386 ? 27.140 2.244 -51.439 1.00 92.44 386 LYS A N 1
ATOM 3095 C CA . LYS A 1 386 ? 26.199 1.524 -52.311 1.00 92.44 386 LYS A CA 1
ATOM 3096 C C . LYS A 1 386 ? 26.866 1.246 -53.654 1.00 92.44 386 LYS A C 1
ATOM 3098 O O . LYS A 1 386 ? 27.273 2.191 -54.317 1.00 92.44 386 LYS A O 1
ATOM 3103 N N . CYS A 1 387 ? 26.948 -0.015 -54.072 1.00 89.81 387 CYS A N 1
ATOM 3104 C CA . CYS A 1 387 ? 27.517 -0.402 -55.367 1.00 89.81 387 CYS A CA 1
ATOM 3105 C C . CYS A 1 387 ? 26.442 -0.851 -56.356 1.00 89.81 387 CYS A C 1
ATOM 3107 O O . CYS A 1 387 ? 25.358 -1.294 -55.971 1.00 89.81 387 CYS A O 1
ATOM 3109 N N . LYS A 1 388 ? 26.758 -0.759 -57.652 1.00 90.62 388 LYS A N 1
ATOM 3110 C CA . LYS A 1 388 ? 25.920 -1.302 -58.729 1.00 90.62 388 LYS A CA 1
ATOM 3111 C C . LYS A 1 388 ? 25.693 -2.805 -58.522 1.00 90.62 388 LYS A C 1
ATOM 3113 O O . LYS A 1 388 ? 26.580 -3.508 -58.047 1.00 90.62 388 LYS A O 1
ATOM 3118 N N . LYS A 1 389 ? 24.534 -3.309 -58.966 1.00 88.75 389 LYS A N 1
ATOM 3119 C CA . LYS A 1 389 ? 24.114 -4.718 -58.799 1.00 88.75 389 LYS A CA 1
ATOM 3120 C C . LYS A 1 389 ? 25.114 -5.763 -59.325 1.00 88.75 389 LYS A C 1
ATOM 3122 O O . LYS A 1 389 ? 25.049 -6.904 -58.895 1.00 88.75 389 LYS A O 1
ATOM 3127 N N . GLY A 1 390 ? 26.000 -5.394 -60.254 1.00 87.44 390 GLY A N 1
ATOM 3128 C CA . GLY A 1 390 ? 27.022 -6.290 -60.809 1.00 87.44 390 GLY A CA 1
ATOM 3129 C C . GLY A 1 390 ? 28.239 -6.524 -59.908 1.00 87.44 390 GLY A C 1
ATOM 3130 O O . GLY A 1 390 ? 29.040 -7.394 -60.220 1.00 87.44 390 GLY A O 1
ATOM 3131 N N . CYS A 1 391 ? 28.385 -5.778 -58.808 1.00 89.69 391 CYS A N 1
ATOM 3132 C CA . CYS A 1 391 ? 29.507 -5.929 -57.886 1.00 89.69 391 CYS A CA 1
ATOM 3133 C C . CYS A 1 391 ? 29.251 -7.069 -56.878 1.00 89.69 391 CYS A C 1
ATOM 3135 O O . CYS A 1 391 ? 28.310 -6.958 -56.087 1.00 89.69 391 CYS A O 1
ATOM 3137 N N . PRO A 1 392 ? 30.076 -8.132 -56.842 1.00 90.50 392 PRO A N 1
ATOM 3138 C CA . PRO A 1 392 ? 29.915 -9.268 -55.929 1.00 90.50 392 PRO A CA 1
ATOM 3139 C C . PRO A 1 392 ? 30.462 -8.951 -54.523 1.00 90.50 392 PRO A C 1
ATOM 3141 O O . PRO A 1 392 ? 31.483 -9.502 -54.091 1.00 90.50 392 PRO A O 1
ATOM 3144 N N . VAL A 1 393 ? 29.808 -8.012 -53.832 1.00 88.62 393 VAL A N 1
ATOM 3145 C CA . VAL A 1 393 ? 30.152 -7.591 -52.462 1.00 88.62 393 VAL A CA 1
ATOM 3146 C C . VAL A 1 393 ? 30.030 -8.784 -51.501 1.00 88.62 393 VAL A C 1
ATOM 3148 O O . VAL A 1 393 ? 29.157 -9.625 -51.677 1.00 88.62 393 VAL A O 1
ATOM 3151 N N . ASP A 1 394 ? 30.934 -8.870 -50.523 1.00 83.50 394 ASP A N 1
ATOM 3152 C CA . ASP A 1 394 ? 31.044 -9.926 -49.493 1.00 83.50 394 ASP A CA 1
ATOM 3153 C C . ASP A 1 394 ? 31.595 -11.286 -49.964 1.00 83.50 394 ASP A C 1
ATOM 3155 O O . ASP A 1 394 ? 32.046 -12.079 -49.137 1.00 83.50 394 ASP A O 1
ATOM 3159 N N . GLU A 1 395 ? 31.676 -11.535 -51.275 1.00 88.50 395 GLU A N 1
ATOM 3160 C CA . GLU A 1 395 ? 32.335 -12.731 -51.824 1.00 88.50 395 GLU A CA 1
ATOM 3161 C C . GLU A 1 395 ? 33.706 -12.411 -52.434 1.00 88.50 395 GLU A C 1
ATOM 3163 O O . GLU A 1 395 ? 34.742 -12.948 -52.031 1.00 88.50 395 GLU A O 1
ATOM 3168 N N . LYS A 1 396 ? 33.720 -11.533 -53.442 1.00 91.75 396 LYS A N 1
ATOM 3169 C CA . LYS A 1 396 ? 34.883 -11.298 -54.321 1.00 91.75 396 LYS A CA 1
ATOM 3170 C C . LYS A 1 396 ? 35.272 -9.830 -54.404 1.00 91.75 396 LYS A C 1
ATOM 3172 O O . LYS A 1 396 ? 36.318 -9.513 -54.966 1.00 91.75 396 LYS A O 1
ATOM 3177 N N . ALA A 1 397 ? 34.450 -8.945 -53.853 1.00 92.56 397 ALA A N 1
ATOM 3178 C CA . ALA A 1 397 ? 34.670 -7.514 -53.863 1.00 92.56 397 ALA A CA 1
ATOM 3179 C C . ALA A 1 397 ? 34.233 -6.856 -52.550 1.00 92.56 397 ALA A C 1
ATOM 3181 O O . ALA A 1 397 ? 33.465 -7.414 -51.765 1.00 92.56 397 ALA A O 1
ATOM 3182 N N . VAL A 1 398 ? 34.695 -5.627 -52.352 1.00 91.62 398 VAL A N 1
ATOM 3183 C CA . VAL A 1 398 ? 34.216 -4.684 -51.344 1.00 91.62 398 VAL A CA 1
ATOM 3184 C C . VAL A 1 398 ? 33.757 -3.426 -52.070 1.00 91.62 398 VAL A C 1
ATOM 3186 O O . VAL A 1 398 ? 34.433 -2.938 -52.979 1.00 91.62 398 VAL A O 1
ATOM 3189 N N . CYS A 1 399 ? 32.609 -2.887 -51.665 1.00 90.44 399 CYS A N 1
ATOM 3190 C CA . CYS A 1 399 ? 32.182 -1.583 -52.146 1.00 90.44 399 CYS A CA 1
ATOM 3191 C C . CYS A 1 399 ? 32.947 -0.486 -51.406 1.00 90.44 399 CYS A C 1
ATOM 3193 O O . CYS A 1 399 ? 32.912 -0.438 -50.175 1.00 90.44 399 CYS A O 1
ATOM 3195 N N . VAL A 1 400 ? 33.634 0.383 -52.143 1.00 90.25 400 VAL A N 1
ATOM 3196 C CA . VAL A 1 400 ? 34.388 1.501 -51.567 1.00 90.25 400 VAL A CA 1
ATOM 3197 C C . VAL A 1 400 ? 33.839 2.839 -52.071 1.00 90.25 400 VAL A C 1
ATOM 3199 O O . VAL A 1 400 ? 33.445 2.948 -53.237 1.00 90.25 400 VAL A O 1
ATOM 3202 N N . PRO A 1 401 ? 33.770 3.859 -51.203 1.00 90.19 401 PRO A N 1
ATOM 3203 C CA . PRO A 1 401 ? 33.251 5.169 -51.560 1.00 90.19 401 PRO A CA 1
ATOM 3204 C C . PRO A 1 401 ? 34.210 5.917 -52.494 1.00 90.19 401 PRO A C 1
ATOM 3206 O O . PRO A 1 401 ? 35.427 5.737 -52.430 1.00 90.19 401 PRO A O 1
ATOM 3209 N N . TYR A 1 402 ? 33.678 6.812 -53.327 1.00 84.56 402 TYR A N 1
ATOM 3210 C CA . TYR A 1 402 ? 34.518 7.790 -54.021 1.00 84.56 402 TYR A CA 1
ATOM 3211 C C . TYR A 1 402 ? 34.860 8.938 -53.065 1.00 84.56 402 TYR A C 1
ATOM 3213 O O . TYR A 1 402 ? 33.970 9.649 -52.604 1.00 84.56 402 TYR A O 1
ATOM 3221 N N . TYR A 1 403 ? 36.149 9.113 -52.762 1.00 70.75 403 TYR A N 1
ATOM 3222 C CA . TYR A 1 403 ? 36.645 9.940 -51.650 1.00 70.75 403 TYR A CA 1
ATOM 3223 C C . TYR A 1 403 ? 36.214 11.418 -51.651 1.00 70.75 403 TYR A C 1
ATOM 3225 O O . TYR A 1 403 ? 36.362 12.085 -50.630 1.00 70.75 403 TYR A O 1
ATOM 3233 N N . THR A 1 404 ? 35.687 11.949 -52.756 1.00 68.31 404 THR A N 1
ATOM 3234 C CA . THR A 1 404 ? 35.237 13.347 -52.847 1.00 68.31 404 THR A CA 1
ATOM 3235 C C . THR A 1 404 ? 33.718 13.520 -52.740 1.00 68.31 404 THR A C 1
ATOM 3237 O O . THR A 1 404 ? 33.246 14.656 -52.757 1.00 68.31 404 THR A O 1
ATOM 3240 N N . ALA A 1 405 ? 32.933 12.440 -52.673 1.00 66.06 405 ALA A N 1
ATOM 3241 C CA . ALA A 1 405 ? 31.474 12.513 -52.657 1.00 66.06 405 ALA A CA 1
ATOM 3242 C C . ALA A 1 405 ? 30.927 12.576 -51.219 1.00 66.06 405 ALA A C 1
ATOM 3244 O O . ALA A 1 405 ? 31.130 11.663 -50.425 1.00 66.06 405 ALA A O 1
ATOM 3245 N N . LEU A 1 406 ? 30.169 13.634 -50.908 1.00 80.75 406 LEU A N 1
ATOM 3246 C CA . LEU A 1 406 ? 29.383 13.766 -49.665 1.00 80.75 406 LEU A CA 1
ATOM 3247 C C . LEU A 1 406 ? 27.988 13.122 -49.775 1.00 80.75 406 LEU A C 1
ATOM 3249 O O . LEU A 1 406 ? 27.121 13.343 -48.934 1.00 80.75 406 LEU A O 1
ATOM 3253 N N . VAL A 1 407 ? 27.759 12.363 -50.848 1.00 84.69 407 VAL A N 1
ATOM 3254 C CA . VAL A 1 407 ? 26.499 11.696 -51.171 1.00 84.69 407 VAL A CA 1
ATOM 3255 C C . VAL A 1 407 ? 26.815 10.246 -51.512 1.00 84.69 407 VAL A C 1
ATOM 3257 O O . VAL A 1 407 ? 27.708 9.971 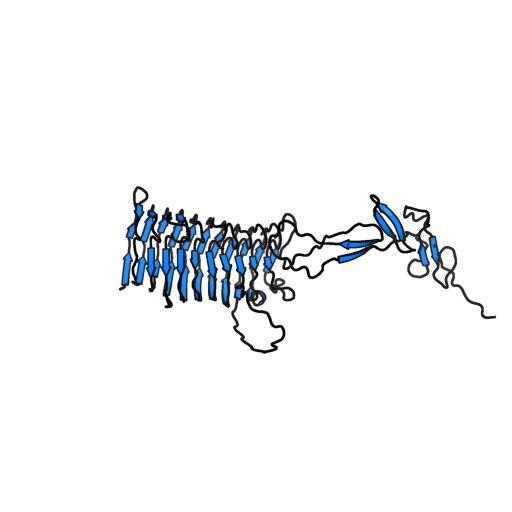-52.311 1.00 84.69 407 VAL A O 1
ATOM 3260 N N . ASN A 1 408 ? 26.071 9.312 -50.923 1.00 88.25 408 ASN A N 1
ATOM 3261 C CA . ASN A 1 408 ? 26.217 7.882 -51.182 1.00 88.25 408 ASN A CA 1
ATOM 3262 C C . ASN A 1 408 ? 25.525 7.475 -52.501 1.00 88.25 408 ASN A C 1
ATOM 3264 O O . ASN A 1 408 ? 24.470 6.834 -52.490 1.00 88.25 408 ASN A O 1
ATOM 3268 N N . ASP A 1 409 ? 26.099 7.892 -53.634 1.00 88.44 409 ASP A N 1
ATOM 3269 C CA . ASP A 1 409 ? 25.591 7.613 -54.984 1.00 88.44 409 ASP A CA 1
ATOM 3270 C C . ASP A 1 409 ? 26.141 6.287 -55.538 1.00 88.44 409 ASP A C 1
ATOM 3272 O O . ASP A 1 409 ? 27.351 6.088 -55.682 1.00 88.44 409 ASP A O 1
ATOM 3276 N N . ILE A 1 410 ? 25.219 5.399 -55.922 1.00 90.81 410 ILE A N 1
ATOM 3277 C CA . ILE A 1 410 ? 25.501 4.085 -56.512 1.00 90.81 410 ILE A CA 1
ATOM 3278 C C . ILE A 1 410 ? 26.354 4.148 -57.786 1.00 90.81 410 ILE A C 1
ATOM 3280 O O . ILE A 1 410 ? 27.039 3.180 -58.122 1.00 90.81 410 ILE A O 1
ATOM 3284 N N . ASN A 1 411 ? 26.309 5.263 -58.514 1.00 88.31 411 ASN A N 1
ATOM 3285 C CA . ASN A 1 411 ? 27.045 5.445 -59.762 1.00 88.31 411 ASN A CA 1
ATOM 3286 C C . ASN A 1 411 ? 28.468 5.963 -59.554 1.00 88.31 411 ASN A C 1
ATOM 3288 O O . ASN A 1 411 ? 29.279 5.830 -60.470 1.00 88.31 411 ASN A O 1
ATOM 3292 N N . MET A 1 412 ? 28.759 6.543 -58.386 1.00 87.69 412 MET A N 1
ATOM 3293 C CA . MET A 1 412 ? 30.069 7.117 -58.067 1.00 87.69 412 MET A CA 1
ATOM 3294 C C . MET A 1 412 ? 30.957 6.151 -57.277 1.00 87.69 412 MET A C 1
ATOM 3296 O O . MET A 1 412 ? 32.173 6.162 -57.451 1.00 87.69 412 MET A O 1
ATOM 3300 N N . ASN A 1 413 ? 30.368 5.302 -56.433 1.00 89.81 413 ASN A N 1
ATOM 3301 C CA . ASN A 1 413 ? 31.113 4.326 -55.637 1.00 89.81 413 ASN A CA 1
ATOM 3302 C C . ASN A 1 413 ? 31.745 3.225 -56.503 1.00 89.81 413 ASN A C 1
ATOM 3304 O O . ASN A 1 413 ? 31.232 2.861 -57.564 1.00 89.81 413 ASN A O 1
ATOM 3308 N N . GLN A 1 414 ? 32.857 2.666 -56.030 1.00 89.69 414 GLN A N 1
ATOM 3309 C CA . GLN A 1 414 ? 33.678 1.728 -56.791 1.00 89.69 414 GLN A CA 1
ATOM 3310 C C . GLN A 1 414 ? 33.557 0.302 -56.252 1.00 89.69 414 GLN A C 1
ATOM 3312 O O . GLN A 1 414 ? 33.587 0.062 -55.044 1.00 89.69 414 GLN A O 1
ATOM 3317 N N . CYS A 1 415 ? 33.479 -0.659 -57.172 1.00 91.06 415 CYS A N 1
ATOM 3318 C CA . CYS A 1 415 ? 33.618 -2.074 -56.859 1.00 91.06 415 CYS A CA 1
ATOM 3319 C C . CYS A 1 415 ? 35.108 -2.429 -56.818 1.00 91.06 415 CYS A C 1
ATOM 3321 O O . CYS A 1 415 ? 35.763 -2.460 -57.859 1.00 91.06 415 CYS A O 1
ATOM 3323 N N . LYS A 1 416 ? 35.667 -2.662 -55.628 1.00 92.25 416 LYS A N 1
ATOM 3324 C CA . LYS A 1 416 ? 37.079 -3.026 -55.467 1.00 92.25 416 LYS A CA 1
ATOM 3325 C C . LYS A 1 416 ? 37.208 -4.527 -55.249 1.00 92.25 416 LYS A C 1
ATOM 3327 O O . LYS A 1 416 ? 36.661 -5.053 -54.287 1.00 92.25 416 LYS A O 1
ATOM 3332 N N . CYS A 1 417 ? 37.963 -5.205 -56.106 1.00 93.19 417 CYS A N 1
ATOM 3333 C CA . CYS A 1 417 ? 38.156 -6.647 -55.996 1.00 93.19 417 CYS A CA 1
ATOM 3334 C C . CYS A 1 417 ? 39.003 -7.030 -54.782 1.00 93.19 417 CYS A C 1
ATOM 3336 O O . CYS A 1 417 ? 39.980 -6.358 -54.439 1.00 93.19 417 CYS A O 1
ATOM 3338 N N . ASN A 1 418 ? 38.626 -8.136 -54.147 1.00 92.06 418 ASN A N 1
ATOM 3339 C CA . ASN A 1 418 ? 39.408 -8.778 -53.102 1.00 92.06 418 ASN A CA 1
ATOM 3340 C C . ASN A 1 418 ? 40.686 -9.382 -53.699 1.00 92.06 418 ASN A C 1
ATOM 3342 O O . ASN A 1 418 ? 40.759 -9.676 -54.893 1.00 92.06 418 ASN A O 1
ATOM 3346 N N . ILE A 1 419 ? 41.696 -9.603 -52.853 1.00 91.31 419 ILE A N 1
ATOM 3347 C CA . ILE A 1 419 ? 42.961 -10.221 -53.271 1.00 91.31 419 ILE A CA 1
ATOM 3348 C C . ILE A 1 419 ? 42.674 -11.565 -53.962 1.00 91.31 419 ILE A C 1
ATOM 3350 O O . ILE A 1 419 ? 41.961 -12.410 -53.421 1.00 91.31 419 ILE A O 1
ATOM 3354 N N . GLY A 1 420 ? 43.234 -11.751 -55.160 1.00 90.69 420 GLY A N 1
ATOM 3355 C CA . GLY A 1 420 ? 43.013 -12.936 -55.995 1.00 90.69 420 GLY A CA 1
ATOM 3356 C C . GLY A 1 420 ? 41.904 -12.791 -57.041 1.00 90.69 420 GLY A C 1
ATOM 3357 O O . GLY A 1 420 ? 41.689 -13.740 -57.792 1.00 90.69 420 GLY A O 1
ATOM 3358 N N . TRP A 1 421 ? 41.242 -11.633 -57.131 1.00 92.31 421 TRP A N 1
ATOM 3359 C CA . TRP A 1 421 ? 40.218 -11.334 -58.135 1.00 92.31 421 TRP A CA 1
ATOM 3360 C C . TRP A 1 421 ? 40.522 -10.037 -58.900 1.00 92.31 421 TRP A C 1
ATOM 3362 O O . TRP A 1 421 ? 41.092 -9.101 -58.345 1.00 92.31 421 TRP A O 1
ATOM 3372 N N . GLU A 1 422 ? 40.120 -9.974 -60.168 1.00 91.19 422 GLU A N 1
ATOM 3373 C CA . GLU A 1 422 ? 40.292 -8.825 -61.063 1.00 91.19 422 GLU A CA 1
ATOM 3374 C C . GLU A 1 422 ? 39.113 -8.660 -62.046 1.00 91.19 422 GLU A C 1
ATOM 3376 O O . GLU A 1 422 ? 38.207 -9.500 -62.135 1.00 91.19 422 GLU A O 1
ATOM 3381 N N . GLY A 1 423 ? 39.132 -7.561 -62.805 1.00 87.62 423 GLY A N 1
ATOM 3382 C CA . GLY A 1 423 ? 38.088 -7.175 -63.759 1.00 87.62 423 GLY A CA 1
ATOM 3383 C C . GLY A 1 423 ? 37.042 -6.224 -63.168 1.00 87.62 423 GLY A C 1
ATOM 3384 O O . GLY A 1 423 ? 36.922 -6.097 -61.955 1.00 87.62 423 GLY A O 1
ATOM 3385 N N . GLU A 1 424 ? 36.262 -5.568 -64.033 1.00 82.31 424 GLU A N 1
ATOM 3386 C CA . GLU A 1 424 ? 35.299 -4.508 -63.660 1.00 82.31 424 GLU A CA 1
ATOM 3387 C C . GLU A 1 424 ? 34.255 -4.954 -62.616 1.00 82.31 424 GLU A C 1
ATOM 3389 O O . GLU A 1 424 ? 33.815 -4.158 -61.794 1.00 82.31 424 GLU A O 1
ATOM 3394 N N . ASN A 1 425 ? 33.915 -6.248 -62.610 1.00 86.06 425 ASN A N 1
ATOM 3395 C CA . ASN A 1 425 ? 33.001 -6.872 -61.647 1.00 86.06 425 ASN A CA 1
ATOM 3396 C C . ASN A 1 425 ? 33.673 -7.979 -60.813 1.00 86.06 425 ASN A C 1
ATOM 3398 O O . ASN A 1 425 ? 32.990 -8.813 -60.231 1.00 86.06 425 ASN A O 1
ATOM 3402 N N . CYS A 1 426 ? 35.008 -8.039 -60.770 1.00 90.50 426 CYS A N 1
ATOM 3403 C CA . CYS A 1 426 ? 35.747 -8.999 -59.935 1.00 90.50 426 CYS A CA 1
ATOM 3404 C C . CYS A 1 426 ? 35.418 -10.477 -60.207 1.00 90.50 426 CYS A C 1
ATOM 3406 O O . CYS A 1 426 ? 35.422 -11.314 -59.303 1.00 90.50 426 CYS A O 1
ATOM 3408 N N . HIS A 1 427 ? 35.098 -10.807 -61.460 1.00 88.94 427 HIS A N 1
ATOM 3409 C CA . HIS A 1 427 ? 34.747 -12.167 -61.870 1.00 88.94 427 HIS A CA 1
ATOM 3410 C C . HIS A 1 427 ? 35.957 -13.006 -62.292 1.00 88.94 427 HIS A C 1
ATOM 3412 O O . HIS A 1 427 ? 35.856 -14.234 -62.321 1.00 88.94 427 HIS A O 1
ATOM 3418 N N . ASN A 1 428 ? 37.096 -12.377 -62.586 1.00 89.75 428 ASN A N 1
ATOM 3419 C CA . ASN A 1 428 ? 38.287 -13.074 -63.058 1.00 89.75 428 ASN A CA 1
ATOM 3420 C C . ASN A 1 428 ? 39.189 -13.395 -61.868 1.00 89.75 428 ASN A C 1
ATOM 3422 O O . ASN A 1 428 ? 39.471 -12.519 -61.059 1.00 89.75 428 ASN A O 1
ATOM 3426 N N . LYS A 1 429 ? 39.642 -14.643 -61.743 1.00 89.06 429 LYS A N 1
ATOM 3427 C CA . LYS A 1 429 ? 40.578 -15.045 -60.688 1.00 89.06 429 LYS A CA 1
ATOM 3428 C C . LYS A 1 429 ? 42.012 -14.838 -61.171 1.00 89.06 429 LYS A C 1
ATOM 3430 O O . LYS A 1 429 ? 42.354 -15.283 -62.263 1.00 89.06 429 LYS A O 1
ATOM 3435 N N . ILE A 1 430 ? 42.848 -14.204 -60.356 1.00 88.44 430 ILE A N 1
ATOM 3436 C CA . ILE A 1 430 ? 44.263 -13.986 -60.667 1.00 88.44 430 ILE A CA 1
ATOM 3437 C C . ILE A 1 430 ? 45.022 -15.296 -60.425 1.00 88.44 430 ILE A C 1
ATOM 3439 O O . ILE A 1 430 ? 45.002 -15.836 -59.316 1.00 88.44 430 ILE A O 1
ATOM 3443 N N . PHE A 1 431 ? 45.716 -15.799 -61.447 1.00 84.69 431 PHE A N 1
ATOM 3444 C CA . PHE A 1 431 ? 46.596 -16.964 -61.339 1.00 84.69 431 PHE A CA 1
ATOM 3445 C C . PHE A 1 431 ? 48.062 -16.508 -61.352 1.00 84.69 431 PHE A C 1
ATOM 3447 O O .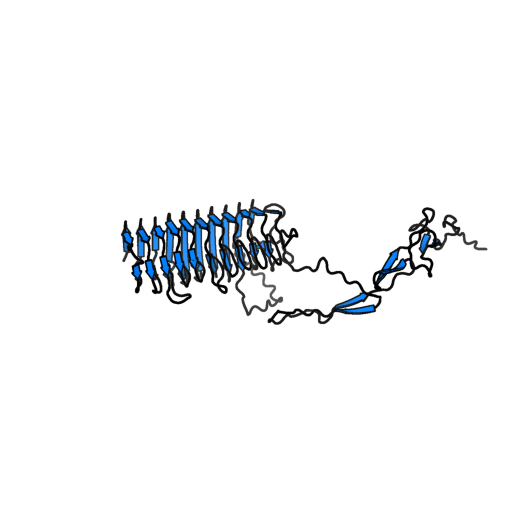 PHE A 1 431 ? 48.507 -15.871 -62.304 1.00 84.69 431 PHE A O 1
ATOM 3454 N N . ILE A 1 432 ? 48.822 -16.826 -60.298 1.00 78.31 432 ILE A N 1
ATOM 3455 C CA . ILE A 1 432 ? 50.264 -16.538 -60.235 1.00 78.31 432 ILE A CA 1
ATOM 3456 C C . ILE A 1 432 ? 51.005 -17.604 -61.049 1.00 78.31 432 ILE A C 1
ATOM 3458 O O . ILE A 1 432 ? 50.894 -18.795 -60.761 1.00 78.31 432 ILE A O 1
ATOM 3462 N N . ASN A 1 433 ? 51.761 -17.179 -62.061 1.00 60.97 433 ASN A N 1
ATOM 3463 C CA . ASN A 1 433 ? 52.620 -18.059 -62.848 1.00 60.97 433 ASN A CA 1
ATOM 3464 C C . ASN A 1 433 ? 54.002 -18.153 -62.180 1.00 60.97 433 ASN A C 1
ATOM 3466 O O . ASN A 1 433 ? 54.778 -17.199 -62.237 1.00 60.97 433 ASN A O 1
ATOM 3470 N N . PHE A 1 434 ? 54.292 -19.277 -61.521 1.00 61.75 434 PHE A N 1
ATOM 3471 C CA . PHE A 1 434 ? 55.625 -19.575 -60.992 1.00 61.75 434 PHE A CA 1
ATOM 3472 C C . PHE A 1 434 ? 56.486 -20.114 -62.138 1.00 61.75 434 PHE A C 1
ATOM 3474 O O . PHE A 1 434 ? 56.388 -21.293 -62.480 1.00 61.75 434 PHE A O 1
ATOM 3481 N N . ARG A 1 435 ? 57.262 -19.231 -62.769 1.00 48.50 435 ARG A N 1
ATOM 3482 C CA . ARG A 1 435 ? 58.229 -19.590 -63.811 1.00 48.50 435 ARG A CA 1
ATOM 3483 C C . ARG A 1 435 ? 59.617 -19.806 -63.240 1.00 48.50 435 ARG A C 1
ATOM 3485 O O . ARG A 1 435 ? 59.998 -19.008 -62.354 1.00 48.50 435 ARG A O 1
#

Radius of gyration: 32.49 Å; chains: 1; bounding box: 88×42×98 Å